Protein AF-A0A4Q4MAZ9-F1 (afdb_monomer_lite)

pLDDT: mean 75.39, std 24.18, range [24.05, 98.25]

Organism: NCBI:txid119927

Radius of gyration: 29.35 Å; chains: 1; bounding box: 95×57×97 Å

Foldseek 3Di:
DDDDDDDDDDDDDDDDDDDDDDDDDDDDDDDDDDDDDDDDDDDDDDDDDDDDDDDDDDDDDPPVVLVVQLVVLVVCCVVQDDQDDDPDDRPHPPVSNLCSLLSNQLSLQDDPDPPDPLLPCSVCLVVCCVPPPFPLSVLLSQLLSLLQVCLVVVPVRSNVVSVVSLVVSVVSLVVVVVPADPLDQDDLSNLVNLCSQLQSCFQAVPDLCSNVVSLVSSLVSVVSNPQLNCQDDSNVSSLLNSLQVVLLVCQFFLHQDPCQDPSNLPNSPPVPHDDLSRLLSNLSNCLSVLLVLLVQHGGLLSSLVDFRPQPGDNVVSLVSLVVSVVSLVVSCVVCVLLQALDPDPDDDDDDDDDDDDDDDDDDDPPDDPRRLVSNLSNLSSLLSLLSSLLSVLSCCVRHPDHDDDDPDDSVVSLVSNQVSLVRLLVSLVVCVVVVNPPDSNVSSLSSLSSQLRRRPDPVSVVSSVVSLVVVCVSTVNSSSVVVVD

Structure (mmCIF, N/CA/C/O backbone):
data_AF-A0A4Q4MAZ9-F1
#
_entry.id   AF-A0A4Q4MAZ9-F1
#
loop_
_atom_site.group_PDB
_atom_site.id
_atom_site.type_symbol
_atom_site.label_atom_id
_atom_site.label_alt_id
_atom_site.label_comp_id
_atom_site.label_asym_id
_atom_site.label_entity_id
_atom_site.label_seq_id
_atom_site.pdbx_PDB_ins_code
_atom_site.Cartn_x
_atom_site.Cartn_y
_atom_site.Cartn_z
_atom_site.occupancy
_atom_site.B_iso_or_equiv
_atom_site.auth_seq_id
_atom_site.auth_comp_id
_atom_site.auth_asym_id
_atom_site.auth_atom_id
_atom_site.pdbx_PDB_model_num
ATOM 1 N N . MET A 1 1 ? -29.886 -10.408 -16.520 1.00 32.44 1 MET A N 1
ATOM 2 C CA . MET A 1 1 ? -30.609 -9.972 -17.735 1.00 32.44 1 MET A CA 1
ATOM 3 C C . MET A 1 1 ? -29.587 -9.729 -18.830 1.00 32.44 1 MET A C 1
ATOM 5 O O . MET A 1 1 ? -28.572 -9.100 -18.574 1.00 32.44 1 MET A O 1
ATOM 9 N N . THR A 1 2 ? -29.792 -10.356 -19.982 1.00 36.38 2 THR A N 1
ATOM 10 C CA . THR A 1 2 ? -28.822 -10.562 -21.066 1.00 36.38 2 THR A CA 1
ATOM 11 C C . THR A 1 2 ? -28.993 -9.548 -22.197 1.00 36.38 2 THR A C 1
ATOM 13 O O . THR A 1 2 ? -30.018 -9.589 -22.871 1.00 36.38 2 THR A O 1
ATOM 16 N N . GLU A 1 3 ? -27.967 -8.751 -22.499 1.00 33.28 3 GLU A N 1
ATOM 17 C CA . GLU A 1 3 ? -27.838 -8.028 -23.777 1.00 33.28 3 GLU A CA 1
ATOM 18 C C . GLU A 1 3 ? -26.386 -8.138 -24.273 1.00 33.28 3 GLU A C 1
ATOM 20 O O . GLU A 1 3 ? -25.447 -7.687 -23.630 1.00 33.28 3 GLU A O 1
ATOM 25 N N . ARG A 1 4 ? -26.137 -9.061 -25.210 1.00 32.88 4 ARG A N 1
ATOM 26 C CA . ARG A 1 4 ? -25.992 -8.849 -26.668 1.00 32.88 4 ARG A CA 1
ATOM 27 C C . ARG A 1 4 ? -24.678 -8.163 -27.072 1.00 32.88 4 ARG A C 1
ATOM 29 O O . ARG A 1 4 ? -24.600 -6.968 -27.313 1.00 32.88 4 ARG A O 1
ATOM 36 N N . VAL A 1 5 ? -23.665 -9.011 -27.257 1.00 33.56 5 VAL A N 1
ATOM 37 C CA . VAL A 1 5 ? -22.404 -8.725 -27.955 1.00 33.56 5 VAL A CA 1
ATOM 38 C C . VAL A 1 5 ? -22.672 -8.541 -29.454 1.00 33.56 5 VAL A C 1
ATOM 40 O O . VAL A 1 5 ? -23.010 -9.495 -30.155 1.00 33.56 5 VAL A O 1
ATOM 43 N N . THR A 1 6 ? -22.481 -7.330 -29.974 1.00 33.25 6 THR A N 1
ATOM 44 C CA . THR A 1 6 ? -22.422 -7.065 -31.420 1.00 33.25 6 THR A CA 1
ATOM 45 C C . THR A 1 6 ? -20.989 -7.221 -31.937 1.00 33.25 6 THR A C 1
ATOM 47 O O . THR A 1 6 ? -20.079 -6.519 -31.501 1.00 33.25 6 THR A O 1
ATOM 50 N N . LYS A 1 7 ? -20.790 -8.154 -32.879 1.00 33.88 7 LYS A N 1
ATOM 51 C CA . LYS A 1 7 ? -19.513 -8.432 -33.566 1.00 33.88 7 LYS A CA 1
ATOM 52 C C . LYS A 1 7 ? -19.028 -7.222 -34.390 1.00 33.88 7 LYS A C 1
ATOM 54 O O . LYS A 1 7 ? -19.853 -6.587 -35.049 1.00 33.88 7 LYS A O 1
ATOM 59 N N . PRO A 1 8 ? -17.711 -6.947 -34.467 1.00 35.12 8 PRO A N 1
ATOM 60 C CA . PRO A 1 8 ? -17.189 -5.904 -35.340 1.00 35.12 8 PRO A CA 1
ATOM 61 C C . PRO A 1 8 ? -17.152 -6.338 -36.816 1.00 35.12 8 PRO A C 1
ATOM 63 O O . PRO A 1 8 ? -16.760 -7.449 -37.174 1.00 35.12 8 PRO A O 1
ATOM 66 N N . ARG A 1 9 ? -17.583 -5.404 -37.668 1.00 33.25 9 ARG A N 1
ATOM 67 C CA . ARG A 1 9 ? -17.685 -5.466 -39.133 1.00 33.25 9 ARG A CA 1
ATOM 68 C C . ARG A 1 9 ? -16.287 -5.513 -39.772 1.00 33.25 9 ARG A C 1
ATOM 70 O O . ARG A 1 9 ? -15.451 -4.657 -39.494 1.00 33.25 9 ARG A O 1
ATOM 77 N N . GLY A 1 10 ? -16.051 -6.486 -40.654 1.00 33.34 10 GLY A N 1
ATOM 78 C CA . GLY A 1 10 ? -14.789 -6.651 -41.381 1.00 33.34 10 GLY A CA 1
ATOM 79 C C . GLY A 1 10 ? -14.499 -5.495 -42.343 1.00 33.34 10 GLY A C 1
ATOM 80 O O . GLY A 1 10 ? -15.365 -5.088 -43.120 1.00 33.34 10 GLY A O 1
ATOM 81 N N . ARG A 1 11 ? -13.263 -4.981 -42.314 1.00 34.59 11 ARG A N 1
ATOM 82 C CA . ARG A 1 11 ? -12.773 -3.977 -43.266 1.00 34.59 11 ARG A CA 1
ATOM 83 C C . ARG A 1 11 ? -11.776 -4.618 -44.237 1.00 34.59 11 ARG A C 1
ATOM 85 O O . ARG A 1 11 ? -10.903 -5.385 -43.846 1.00 34.59 11 ARG A O 1
ATOM 92 N N . LYS A 1 12 ? -12.004 -4.321 -45.517 1.00 32.25 12 LYS A N 1
ATOM 93 C CA . LYS A 1 12 ? -11.451 -4.940 -46.729 1.00 32.25 12 LYS A CA 1
ATOM 94 C C . LYS A 1 12 ? -9.917 -4.911 -46.817 1.00 32.25 12 LYS A C 1
ATOM 96 O O . LYS A 1 12 ? -9.297 -3.879 -46.573 1.00 32.25 12 LYS A O 1
ATOM 101 N N . LYS A 1 13 ? -9.360 -6.040 -47.277 1.00 32.09 13 LYS A N 1
ATOM 102 C CA . LYS A 1 13 ? -8.013 -6.209 -47.851 1.00 32.09 13 LYS A CA 1
ATOM 103 C C . LYS A 1 13 ? -7.754 -5.151 -48.933 1.00 32.09 13 LYS A C 1
ATOM 105 O O . LYS A 1 13 ? -8.578 -4.995 -49.832 1.00 32.09 13 LYS A O 1
ATOM 110 N N . LYS A 1 14 ? -6.589 -4.502 -48.885 1.00 30.81 14 LYS A N 1
ATOM 111 C CA . LYS A 1 14 ? -5.982 -3.833 -50.041 1.00 30.81 14 LYS A CA 1
ATOM 112 C C . LYS A 1 14 ? -4.642 -4.510 -50.313 1.00 30.81 14 LYS A C 1
ATOM 114 O O . LYS A 1 14 ? -3.756 -4.488 -49.466 1.00 30.81 14 LYS A O 1
ATOM 119 N N . GLU A 1 15 ? -4.559 -5.175 -51.458 1.00 28.97 15 GLU A N 1
ATOM 120 C CA . GLU A 1 15 ? -3.326 -5.708 -52.030 1.00 28.97 15 GLU A CA 1
ATOM 121 C C . GLU A 1 15 ? -2.439 -4.562 -52.514 1.00 28.97 15 GLU A C 1
ATOM 123 O O . GLU A 1 15 ? -2.931 -3.623 -53.140 1.00 28.97 15 GLU A O 1
ATOM 128 N N . THR A 1 16 ? -1.131 -4.682 -52.294 1.00 32.44 16 THR A N 1
ATOM 129 C CA . THR A 1 16 ? -0.123 -3.982 -53.097 1.00 32.44 16 THR A CA 1
ATOM 130 C C . THR A 1 16 ? 1.124 -4.852 -53.236 1.00 32.44 16 THR A C 1
ATOM 132 O O . THR A 1 16 ? 1.855 -5.072 -52.277 1.00 32.44 16 THR A O 1
ATOM 135 N N . ALA A 1 17 ? 1.257 -5.378 -54.456 1.00 29.33 17 ALA A N 1
ATOM 136 C CA . ALA A 1 17 ? 2.446 -5.648 -55.264 1.00 29.33 17 ALA A CA 1
ATOM 137 C C . ALA A 1 17 ? 3.768 -6.070 -54.588 1.00 29.33 17 ALA A C 1
ATOM 139 O O . ALA A 1 17 ? 4.463 -5.287 -53.945 1.00 29.33 17 ALA A O 1
ATOM 140 N N . ARG A 1 18 ? 4.165 -7.308 -54.911 1.00 26.80 18 ARG A N 1
ATOM 141 C CA . ARG A 1 18 ? 5.543 -7.816 -54.904 1.00 26.80 18 ARG A CA 1
ATOM 142 C C . ARG A 1 18 ? 6.426 -6.987 -55.844 1.00 26.80 18 ARG A C 1
ATOM 144 O O . ARG A 1 18 ? 6.074 -6.824 -57.008 1.00 26.80 18 ARG A O 1
ATOM 151 N N . ALA A 1 19 ? 7.607 -6.593 -55.373 1.00 27.45 19 ALA A N 1
ATOM 152 C CA . ALA A 1 19 ? 8.745 -6.284 -56.231 1.00 27.45 19 ALA A CA 1
ATOM 153 C C . ALA A 1 19 ? 9.813 -7.366 -56.026 1.00 27.45 19 ALA A C 1
ATOM 155 O O . ALA A 1 19 ? 10.363 -7.539 -54.939 1.00 27.45 19 ALA A O 1
ATOM 156 N N . THR A 1 20 ? 10.031 -8.131 -57.087 1.00 26.47 20 THR A N 1
ATOM 157 C CA . THR A 1 20 ? 11.040 -9.174 -57.243 1.00 26.47 20 THR A CA 1
ATOM 158 C C . THR A 1 20 ? 12.377 -8.515 -57.590 1.00 26.47 20 THR A C 1
ATOM 160 O O . THR A 1 20 ? 12.440 -7.795 -58.582 1.00 26.47 20 THR A O 1
ATOM 163 N N . MET A 1 21 ? 13.455 -8.789 -56.850 1.00 27.09 21 MET A N 1
ATOM 164 C CA . MET A 1 21 ? 14.823 -8.607 -57.357 1.00 27.09 21 MET A CA 1
ATOM 165 C C . MET A 1 21 ? 15.654 -9.867 -57.100 1.00 27.09 21 MET A C 1
ATOM 167 O O . MET A 1 21 ? 16.125 -10.127 -56.001 1.00 27.09 21 MET A O 1
ATOM 171 N N . VAL A 1 22 ? 15.697 -10.670 -58.164 1.00 27.70 22 VAL A N 1
ATOM 172 C CA . VAL A 1 22 ? 16.826 -11.411 -58.745 1.00 27.70 22 VAL A CA 1
ATOM 173 C C . VAL A 1 22 ? 17.960 -11.826 -57.801 1.00 27.70 22 VAL A C 1
ATOM 175 O O . VAL A 1 22 ? 18.839 -11.045 -57.449 1.00 27.70 22 VAL A O 1
ATOM 178 N N . ILE A 1 23 ? 17.977 -13.131 -57.536 1.00 27.20 23 ILE A N 1
ATOM 179 C CA . ILE A 1 23 ? 19.146 -13.933 -57.174 1.00 27.20 23 ILE A CA 1
ATOM 180 C C . ILE A 1 23 ? 20.014 -14.103 -58.430 1.00 27.20 23 ILE A C 1
ATOM 182 O O . ILE A 1 23 ? 19.507 -14.495 -59.482 1.00 27.20 23 ILE A O 1
ATOM 186 N N . ARG A 1 24 ? 21.324 -13.872 -58.312 1.00 28.34 24 ARG A N 1
ATOM 187 C CA . ARG A 1 24 ? 22.336 -14.440 -59.212 1.00 28.34 24 ARG A CA 1
ATOM 188 C C . ARG A 1 24 ? 23.473 -14.983 -58.354 1.00 28.34 24 ARG A C 1
ATOM 190 O O . ARG A 1 24 ? 24.106 -14.220 -57.631 1.00 28.34 24 ARG A O 1
ATOM 197 N N . GLY A 1 25 ? 23.653 -16.298 -58.406 1.00 24.05 25 GLY A N 1
ATOM 198 C CA . GLY A 1 25 ? 24.821 -16.998 -57.887 1.00 24.05 25 GLY A CA 1
ATOM 199 C C . GLY A 1 25 ? 25.869 -17.221 -58.979 1.00 24.05 25 GLY A C 1
ATOM 200 O O . GLY A 1 25 ? 25.561 -17.079 -60.165 1.00 24.05 25 GLY A O 1
ATOM 201 N N . ASN A 1 26 ? 27.092 -17.473 -58.516 1.00 26.75 26 ASN A N 1
ATOM 202 C CA . ASN A 1 26 ? 28.103 -18.460 -58.942 1.00 26.75 26 ASN A CA 1
ATOM 203 C C . ASN A 1 26 ? 29.349 -18.161 -58.068 1.00 26.75 26 ASN A C 1
ATOM 205 O O . ASN A 1 26 ? 29.685 -16.988 -57.904 1.00 26.75 26 ASN A O 1
ATOM 209 N N . GLU A 1 27 ? 29.829 -19.093 -57.229 1.00 27.58 27 GLU A N 1
ATOM 210 C CA . GLU A 1 27 ? 30.857 -20.127 -57.542 1.00 27.58 27 GLU A CA 1
ATOM 211 C C . GLU A 1 27 ? 32.143 -19.460 -58.082 1.00 27.58 27 GLU A C 1
ATOM 213 O O . GLU A 1 27 ? 32.056 -18.666 -59.013 1.00 27.58 27 GLU A O 1
ATOM 218 N N . ASP A 1 28 ? 33.368 -19.646 -57.590 1.00 27.12 28 ASP A N 1
ATOM 219 C CA . ASP A 1 28 ? 34.017 -20.624 -56.709 1.00 27.12 28 ASP A CA 1
ATOM 220 C C . ASP A 1 28 ? 35.404 -20.043 -56.293 1.00 27.12 28 ASP A C 1
ATOM 222 O O . ASP A 1 28 ? 35.767 -18.941 -56.709 1.00 27.12 28 ASP A O 1
ATOM 226 N N . ASP A 1 29 ? 36.178 -20.817 -55.524 1.00 29.06 29 ASP A N 1
ATOM 227 C CA . ASP A 1 29 ? 37.645 -20.765 -55.326 1.00 29.06 29 ASP A CA 1
ATOM 228 C C . ASP A 1 29 ? 38.256 -20.031 -54.108 1.00 29.06 29 ASP A C 1
ATOM 230 O O . ASP A 1 29 ? 38.540 -18.833 -54.073 1.00 29.06 29 ASP A O 1
ATOM 234 N N . GLN A 1 30 ? 38.590 -20.864 -53.115 1.00 28.33 30 GLN A N 1
ATOM 235 C CA . GLN A 1 30 ? 39.704 -20.725 -52.166 1.00 28.33 30 GLN A CA 1
ATOM 236 C C . GLN A 1 30 ? 41.006 -21.204 -52.856 1.00 28.33 30 GLN A C 1
ATOM 238 O O . GLN A 1 30 ? 40.926 -22.153 -53.637 1.00 28.33 30 GLN A O 1
ATOM 243 N N . PRO A 1 31 ? 42.212 -20.665 -52.548 1.00 34.00 31 PRO A N 1
ATOM 244 C CA . PRO A 1 31 ? 43.016 -21.302 -51.488 1.00 34.00 31 PRO A CA 1
ATOM 245 C C . PRO A 1 31 ? 44.032 -20.404 -50.717 1.00 34.00 31 PRO A C 1
ATOM 247 O O . PRO A 1 31 ? 44.619 -19.470 -51.245 1.00 34.00 31 PRO A O 1
ATOM 250 N N . SER A 1 32 ? 44.314 -20.833 -49.475 1.00 26.91 32 SER A N 1
ATOM 251 C CA . SER A 1 32 ? 45.632 -20.927 -48.795 1.00 26.91 32 SER A CA 1
ATOM 252 C C . SER A 1 32 ? 46.481 -19.699 -48.349 1.00 26.91 32 SER A C 1
ATOM 254 O O . SER A 1 32 ? 46.988 -18.926 -49.148 1.00 26.91 32 SER A O 1
ATOM 256 N N . ALA A 1 33 ? 46.774 -19.712 -47.033 1.00 27.45 33 ALA A N 1
ATOM 257 C CA . ALA A 1 33 ? 48.036 -19.424 -46.305 1.00 27.45 33 ALA A CA 1
ATOM 258 C C . ALA A 1 33 ? 48.691 -18.008 -46.233 1.00 27.45 33 ALA A C 1
ATOM 260 O O . ALA A 1 33 ? 49.238 -17.496 -47.197 1.00 27.45 33 ALA A O 1
ATOM 261 N N . ALA A 1 34 ? 48.698 -17.478 -44.989 1.00 28.81 34 ALA A N 1
ATOM 262 C CA . ALA A 1 34 ? 49.719 -16.749 -44.180 1.00 28.81 34 ALA A CA 1
ATOM 263 C C . ALA A 1 34 ? 51.069 -16.290 -44.820 1.00 28.81 34 ALA A C 1
ATOM 265 O O . ALA A 1 34 ? 51.560 -16.997 -45.692 1.00 28.81 34 ALA A O 1
ATOM 266 N N . PRO A 1 35 ? 51.779 -15.232 -44.313 1.00 34.91 35 PRO A N 1
ATOM 267 C CA . PRO A 1 35 ? 52.016 -14.968 -42.876 1.00 34.91 35 PRO A CA 1
ATOM 268 C C . PRO A 1 35 ? 52.127 -13.496 -42.384 1.00 34.91 35 PRO A C 1
ATOM 270 O O . PRO A 1 35 ? 52.212 -12.533 -43.139 1.00 34.91 35 PRO A O 1
ATOM 273 N N . ARG A 1 36 ? 52.151 -13.359 -41.046 1.00 28.72 36 ARG A N 1
ATOM 274 C CA . ARG A 1 36 ? 52.451 -12.145 -40.251 1.00 28.72 36 ARG A CA 1
ATOM 275 C C . ARG A 1 36 ? 53.932 -11.734 -40.335 1.00 28.72 36 ARG A C 1
ATOM 277 O O . ARG A 1 36 ? 54.777 -12.622 -40.426 1.00 28.72 36 ARG A O 1
ATOM 284 N N . PRO A 1 37 ? 54.262 -10.461 -40.044 1.00 29.17 37 PRO A N 1
ATOM 285 C CA . PRO A 1 37 ? 55.537 -10.081 -39.443 1.00 29.17 37 PRO A CA 1
ATOM 286 C C . PRO A 1 37 ? 55.400 -9.702 -37.958 1.00 29.17 37 PRO A C 1
ATOM 288 O O . PRO A 1 37 ? 54.351 -9.278 -37.473 1.00 29.17 37 PRO A O 1
ATOM 291 N N . ILE A 1 38 ? 56.506 -9.893 -37.248 1.00 28.34 38 ILE A N 1
ATOM 292 C CA . ILE A 1 38 ? 56.708 -9.873 -35.801 1.00 28.34 38 ILE A CA 1
ATOM 293 C C . ILE A 1 38 ? 57.814 -8.836 -35.486 1.00 28.34 38 ILE A C 1
ATOM 295 O O . ILE A 1 38 ? 58.833 -8.840 -36.169 1.00 28.34 38 ILE A O 1
ATOM 299 N N . LEU A 1 39 ? 57.625 -8.077 -34.386 1.00 27.27 39 LEU A N 1
ATOM 300 C CA . LEU A 1 39 ? 58.621 -7.398 -33.507 1.00 27.27 39 LEU A CA 1
ATOM 301 C C . LEU A 1 39 ? 59.324 -6.099 -33.998 1.00 27.27 39 LEU A C 1
ATOM 303 O O . LEU A 1 39 ? 59.364 -5.870 -35.201 1.00 27.27 39 LEU A O 1
ATOM 307 N N . PRO A 1 40 ? 59.883 -5.240 -33.092 1.00 33.31 40 PRO A N 1
ATOM 308 C CA . PRO A 1 40 ? 60.382 -5.574 -31.747 1.00 33.31 40 PRO A CA 1
ATOM 309 C C . PRO A 1 40 ? 60.032 -4.676 -30.543 1.00 33.31 40 PRO A C 1
ATOM 311 O O . PRO A 1 40 ? 59.714 -3.495 -30.633 1.00 33.31 40 PRO A O 1
ATOM 314 N N . GLN A 1 41 ? 60.173 -5.321 -29.379 1.00 27.84 41 GLN A N 1
ATOM 315 C CA . GLN A 1 41 ? 60.282 -4.767 -28.031 1.00 27.84 41 GLN A CA 1
ATOM 316 C C . GLN A 1 41 ? 61.566 -3.941 -27.840 1.00 27.84 41 GLN A C 1
ATOM 318 O O . GLN A 1 41 ? 62.627 -4.323 -28.328 1.00 27.84 41 GLN A O 1
ATOM 323 N N . GLY A 1 42 ? 61.491 -2.924 -26.978 1.00 26.77 42 GLY A N 1
ATOM 324 C CA . GLY A 1 42 ? 62.634 -2.328 -26.283 1.00 26.77 42 GLY A CA 1
ATOM 325 C C . GLY A 1 42 ? 62.275 -2.019 -24.824 1.00 26.77 42 GLY A C 1
ATOM 326 O O . GLY A 1 42 ? 61.357 -1.248 -24.563 1.00 26.77 42 GLY A O 1
ATOM 327 N N . LYS A 1 43 ? 62.973 -2.669 -23.881 1.00 28.50 43 LYS A N 1
ATOM 328 C CA . LYS A 1 43 ? 63.003 -2.388 -22.426 1.00 28.50 43 LYS A CA 1
ATOM 329 C C . LYS A 1 43 ? 63.896 -1.153 -22.164 1.00 28.50 43 LYS A C 1
ATOM 331 O O . LYS A 1 43 ? 64.719 -0.843 -23.016 1.00 28.50 43 LYS A O 1
ATOM 336 N N . VAL A 1 44 ? 63.762 -0.406 -21.058 1.00 26.72 44 VAL A N 1
ATOM 337 C CA . VAL A 1 44 ? 64.577 -0.478 -19.807 1.00 26.72 44 VAL A CA 1
ATOM 338 C C . VAL A 1 44 ? 64.077 0.661 -18.867 1.00 26.72 44 VAL A C 1
ATOM 340 O O . VAL A 1 44 ? 63.882 1.768 -19.351 1.00 26.72 44 VAL A O 1
ATOM 343 N N . ALA A 1 45 ? 63.579 0.367 -17.647 1.00 26.50 45 ALA A N 1
ATOM 344 C CA . ALA A 1 45 ? 64.094 0.702 -16.281 1.00 26.50 45 ALA A CA 1
ATOM 345 C C . ALA A 1 45 ? 64.588 2.168 -16.049 1.00 26.50 45 ALA A C 1
ATOM 347 O O . ALA A 1 45 ? 65.259 2.709 -16.910 1.00 26.50 45 ALA A O 1
ATOM 348 N N . THR A 1 46 ? 64.403 2.904 -14.932 1.00 25.64 46 THR A N 1
ATOM 349 C CA . THR A 1 46 ? 64.368 2.569 -13.487 1.00 25.64 46 THR A CA 1
ATOM 350 C C . THR A 1 46 ? 63.979 3.816 -12.630 1.00 25.64 46 THR A C 1
ATOM 352 O O . THR A 1 46 ? 64.307 4.928 -13.015 1.00 25.64 46 THR A O 1
ATOM 355 N N . LYS A 1 47 ? 63.327 3.591 -11.468 1.00 27.56 47 LYS A N 1
ATOM 356 C CA . LYS A 1 47 ? 63.221 4.343 -10.172 1.00 27.56 47 LYS A CA 1
ATOM 357 C C . LYS A 1 47 ? 63.672 5.825 -10.026 1.00 27.56 47 LYS A C 1
ATOM 359 O O . LYS A 1 47 ? 64.833 6.114 -10.265 1.00 27.56 47 LYS A O 1
ATOM 364 N N . SER A 1 48 ? 62.854 6.653 -9.337 1.00 24.55 48 SER A N 1
ATOM 365 C CA . SER A 1 48 ? 63.198 7.316 -8.042 1.00 24.55 48 SER A CA 1
ATOM 366 C C . SER A 1 48 ? 62.083 8.228 -7.466 1.00 24.55 48 SER A C 1
ATOM 368 O O . SER A 1 48 ? 61.487 9.020 -8.185 1.00 24.55 48 SER A O 1
ATOM 370 N N . SER A 1 49 ? 61.919 8.137 -6.134 1.00 27.97 49 SER A N 1
ATOM 371 C CA . SER A 1 49 ? 61.540 9.163 -5.128 1.00 27.97 49 SER A CA 1
ATOM 372 C C . SER A 1 49 ? 60.173 9.880 -5.144 1.00 27.97 49 SER A C 1
ATOM 374 O O . SER A 1 49 ? 59.924 10.777 -5.943 1.00 27.97 49 SER A O 1
ATOM 376 N N . GLN A 1 50 ? 59.373 9.581 -4.107 1.00 28.64 50 GLN A N 1
ATOM 377 C CA . GLN A 1 50 ? 58.382 10.486 -3.499 1.00 28.64 50 GLN A CA 1
ATOM 378 C C . GLN A 1 50 ? 59.044 11.749 -2.919 1.00 28.64 50 GLN A C 1
ATOM 380 O O . GLN A 1 50 ? 60.202 11.698 -2.497 1.00 28.64 50 GLN A O 1
ATOM 385 N N . PRO A 1 51 ? 58.250 12.816 -2.733 1.00 30.50 51 PRO A N 1
ATOM 386 C CA . PRO A 1 51 ? 58.178 13.451 -1.421 1.00 30.50 51 PRO A CA 1
ATOM 387 C C . PRO A 1 51 ? 56.740 13.594 -0.893 1.00 30.50 51 PRO A C 1
ATOM 389 O O . PRO A 1 51 ? 55.755 13.614 -1.627 1.00 30.50 51 PRO A O 1
ATOM 392 N N . SER A 1 52 ? 56.684 13.662 0.430 1.00 26.94 52 SER A N 1
ATOM 393 C CA . SER A 1 52 ? 55.555 13.751 1.354 1.00 26.94 52 SER A CA 1
ATOM 394 C C . SER A 1 52 ? 54.621 14.957 1.178 1.00 26.94 52 SER A C 1
ATOM 396 O O . SER A 1 52 ? 55.043 16.048 0.805 1.00 26.94 52 SER A O 1
ATOM 398 N N . SER A 1 53 ? 53.357 14.732 1.547 1.00 28.98 53 SER A N 1
ATOM 399 C CA . SER A 1 53 ? 52.209 15.648 1.583 1.00 28.98 53 SER A CA 1
ATOM 400 C C . SER A 1 53 ? 52.420 16.931 2.406 1.00 28.98 53 SER A C 1
ATOM 402 O O . SER A 1 53 ? 53.256 16.966 3.310 1.00 28.98 53 SER A O 1
ATOM 404 N N . PRO A 1 54 ? 51.514 17.911 2.240 1.00 29.81 54 PRO A N 1
ATOM 405 C CA . PRO A 1 54 ? 50.678 18.270 3.382 1.00 29.81 54 PRO A CA 1
ATOM 406 C C . PRO A 1 54 ? 49.180 18.261 3.059 1.00 29.81 54 PRO A C 1
ATOM 408 O O . PRO A 1 54 ? 48.723 18.622 1.978 1.00 29.81 54 PRO A O 1
ATOM 411 N N . SER A 1 55 ? 48.436 17.818 4.065 1.00 32.31 55 SER A N 1
ATOM 412 C CA . SER A 1 55 ? 46.984 17.759 4.189 1.00 32.31 55 SER A CA 1
ATOM 413 C C . SER A 1 55 ? 46.278 19.067 3.822 1.00 32.31 55 SER A C 1
ATOM 415 O O . SER A 1 55 ? 46.524 20.097 4.453 1.00 32.31 55 SER A O 1
ATOM 417 N N . SER A 1 56 ? 45.319 19.004 2.897 1.00 31.09 56 SER A N 1
ATOM 418 C CA . SER A 1 56 ? 44.270 20.013 2.764 1.00 31.09 56 SER A CA 1
ATOM 419 C C . SER A 1 56 ? 42.938 19.436 3.246 1.00 31.09 56 SER A C 1
ATOM 421 O O . SER A 1 56 ? 42.459 18.395 2.791 1.00 31.09 56 SER A O 1
ATOM 423 N N . ASN A 1 57 ? 42.379 20.119 4.242 1.00 30.94 57 ASN A N 1
ATOM 424 C CA . ASN A 1 57 ? 41.095 19.838 4.865 1.00 30.94 57 ASN A CA 1
ATOM 425 C C . ASN A 1 57 ? 40.001 19.681 3.805 1.00 30.94 57 ASN A C 1
ATOM 427 O O . ASN A 1 57 ? 39.681 20.622 3.083 1.00 30.94 57 ASN A O 1
ATOM 431 N N . SER A 1 58 ? 39.422 18.485 3.734 1.00 32.41 58 SER A N 1
ATOM 432 C CA . SER A 1 58 ? 38.268 18.205 2.887 1.00 32.41 58 SER A CA 1
ATOM 433 C C . SER A 1 58 ? 36.994 18.593 3.635 1.00 32.41 58 SER A C 1
ATOM 435 O O . SER A 1 58 ? 36.564 17.906 4.558 1.00 32.41 58 SER A O 1
ATOM 437 N N . THR A 1 59 ? 36.397 19.708 3.230 1.00 39.72 59 THR A N 1
ATOM 438 C CA . THR A 1 59 ? 34.982 20.043 3.447 1.00 39.72 59 THR A CA 1
ATOM 439 C C . THR A 1 59 ? 34.096 18.897 2.909 1.00 39.72 59 THR A C 1
ATOM 441 O O . THR A 1 59 ? 34.503 18.212 1.965 1.00 39.72 59 THR A O 1
ATOM 444 N N . PRO A 1 60 ? 32.900 18.631 3.469 1.00 34.59 60 PRO A N 1
ATOM 445 C CA . PRO A 1 60 ? 32.141 17.429 3.131 1.00 34.59 60 PRO A CA 1
ATOM 446 C C . PRO A 1 60 ? 31.593 17.503 1.687 1.00 34.59 60 PRO A C 1
ATOM 448 O O . PRO A 1 60 ? 30.892 18.462 1.366 1.00 34.59 60 PRO A O 1
ATOM 451 N N . PRO A 1 61 ? 31.853 16.512 0.805 1.00 39.56 61 PRO A N 1
ATOM 452 C CA . PRO A 1 61 ? 31.575 16.622 -0.632 1.00 39.56 61 PRO A CA 1
ATOM 453 C C . PRO A 1 61 ? 30.236 15.993 -1.071 1.00 39.56 61 PRO A C 1
ATOM 455 O O . PRO A 1 61 ? 30.127 15.527 -2.204 1.00 39.56 61 PRO A O 1
ATOM 458 N N . SER A 1 62 ? 29.230 15.896 -0.196 1.00 47.34 62 SER A N 1
ATOM 459 C CA . SER A 1 62 ? 28.037 15.090 -0.514 1.00 47.34 62 SER A CA 1
ATOM 460 C C . SER A 1 62 ? 27.018 15.814 -1.401 1.00 47.34 62 SER A C 1
ATOM 462 O O . SER A 1 62 ? 26.544 15.229 -2.363 1.00 47.34 62 SER A O 1
ATOM 464 N N . ALA A 1 63 ? 26.699 17.084 -1.129 1.00 41.88 63 ALA A N 1
ATOM 465 C CA . ALA A 1 63 ? 25.589 17.766 -1.810 1.00 41.88 63 ALA A CA 1
ATOM 466 C C . ALA A 1 63 ? 25.912 18.203 -3.255 1.00 41.88 63 ALA A C 1
ATOM 468 O O . ALA A 1 63 ? 25.041 18.213 -4.124 1.00 41.88 63 ALA A O 1
ATOM 469 N N . THR A 1 64 ? 27.173 18.545 -3.535 1.00 49.75 64 THR A N 1
ATOM 470 C CA . THR A 1 64 ? 27.607 19.012 -4.863 1.00 49.75 64 THR A CA 1
ATOM 471 C C . THR A 1 64 ? 27.626 17.886 -5.897 1.00 49.75 64 THR A C 1
ATOM 473 O O . THR A 1 64 ? 27.162 18.073 -7.015 1.00 49.75 64 THR A O 1
ATOM 476 N N . ARG A 1 65 ? 28.063 16.681 -5.509 1.00 55.41 65 ARG A N 1
ATOM 477 C CA . ARG A 1 65 ? 28.176 15.528 -6.421 1.00 55.41 65 ARG A CA 1
ATOM 478 C C . ARG A 1 65 ? 26.835 14.997 -6.928 1.00 55.41 65 ARG A C 1
ATOM 480 O O . ARG A 1 65 ? 26.772 14.512 -8.056 1.00 55.41 65 ARG A O 1
ATOM 487 N N . ASP A 1 66 ? 25.797 15.049 -6.099 1.00 57.97 66 ASP A N 1
ATOM 488 C CA . ASP A 1 66 ? 24.461 14.569 -6.468 1.00 57.97 66 ASP A CA 1
ATOM 489 C C . ASP A 1 66 ? 23.788 15.540 -7.453 1.00 57.97 66 ASP A C 1
ATOM 491 O O . ASP A 1 66 ? 23.230 15.112 -8.464 1.00 57.97 66 ASP A O 1
ATOM 495 N N . THR A 1 67 ? 23.962 16.850 -7.241 1.00 64.69 67 THR A N 1
ATOM 496 C CA . THR A 1 67 ? 23.467 17.900 -8.150 1.00 64.69 67 THR A CA 1
ATOM 497 C C . THR A 1 67 ? 24.100 17.779 -9.542 1.00 64.69 67 THR A C 1
ATOM 499 O O . THR A 1 67 ? 23.386 17.751 -10.547 1.00 64.69 67 THR A O 1
ATOM 502 N N . ASP A 1 68 ? 25.419 17.567 -9.607 1.00 76.31 68 ASP A N 1
ATOM 503 C CA . ASP A 1 68 ? 26.153 17.395 -10.868 1.00 76.31 68 ASP A CA 1
ATOM 504 C C . ASP A 1 68 ? 25.637 16.198 -11.693 1.00 76.31 68 ASP A C 1
ATOM 506 O O . ASP A 1 68 ? 25.598 16.242 -12.926 1.00 76.31 68 ASP A O 1
ATOM 510 N N . ARG A 1 69 ? 25.213 15.109 -11.032 1.00 77.31 69 ARG A N 1
ATOM 511 C CA . ARG A 1 69 ? 24.682 13.908 -11.703 1.00 77.31 69 ARG A CA 1
ATOM 512 C C . ARG A 1 69 ? 23.291 14.126 -12.286 1.00 77.31 69 ARG A C 1
ATOM 514 O O . ARG A 1 69 ? 23.032 13.665 -13.402 1.00 77.31 69 ARG A O 1
ATOM 521 N N . VAL A 1 70 ? 22.409 14.824 -11.564 1.00 79.12 70 VAL A N 1
ATOM 522 C CA . VAL A 1 70 ? 21.079 15.196 -12.079 1.00 79.12 70 VAL A CA 1
ATOM 523 C C . VAL A 1 70 ? 21.229 16.074 -13.317 1.00 79.12 70 VAL A C 1
ATOM 525 O O . VAL A 1 70 ? 20.607 15.799 -14.344 1.00 79.12 70 VAL A O 1
ATOM 528 N N . GLU A 1 71 ? 22.085 17.094 -13.255 1.00 83.62 71 GLU A N 1
ATOM 529 C CA . GLU A 1 71 ? 22.304 18.019 -14.368 1.00 83.62 71 GLU A CA 1
ATOM 530 C C . GLU A 1 71 ? 22.860 17.308 -15.606 1.00 83.62 71 GLU A C 1
ATOM 532 O O . GLU A 1 71 ? 22.335 17.484 -16.709 1.00 83.62 71 GLU A O 1
ATOM 537 N N . GLN A 1 72 ? 23.852 16.428 -15.437 1.00 84.62 72 GLN A N 1
ATOM 538 C CA . GLN A 1 72 ? 24.388 15.612 -16.533 1.00 84.62 72 GLN A CA 1
ATOM 539 C C . GLN A 1 72 ? 23.320 14.723 -17.181 1.00 84.62 72 GLN A C 1
ATOM 541 O O . GLN A 1 72 ? 23.267 14.611 -18.413 1.00 84.62 72 GLN A O 1
ATOM 546 N N . ALA A 1 73 ? 22.448 14.107 -16.376 1.00 83.31 73 ALA A N 1
ATOM 547 C CA . ALA A 1 73 ? 21.336 13.309 -16.882 1.00 83.31 73 ALA A CA 1
ATOM 548 C C . ALA A 1 73 ? 20.337 14.171 -17.671 1.00 83.31 73 ALA A C 1
ATOM 550 O O . ALA A 1 73 ? 19.960 13.800 -18.784 1.00 83.31 73 ALA A O 1
ATOM 551 N N . ILE A 1 74 ? 19.965 15.348 -17.154 1.00 84.88 74 ILE A N 1
ATOM 552 C CA . ILE A 1 74 ? 19.064 16.294 -17.834 1.00 84.88 74 ILE A CA 1
ATOM 553 C C . ILE A 1 74 ? 19.654 16.749 -19.172 1.00 84.88 74 ILE A C 1
ATOM 555 O O . ILE A 1 74 ? 18.955 16.725 -20.187 1.00 84.88 74 ILE A O 1
ATOM 559 N N . VAL A 1 75 ? 20.930 17.147 -19.198 1.00 85.12 75 VAL A N 1
ATOM 560 C CA . VAL A 1 75 ? 21.617 17.582 -20.426 1.00 85.12 75 VAL A CA 1
ATOM 561 C C . VAL A 1 75 ? 21.636 16.456 -21.456 1.00 85.12 75 VAL A C 1
ATOM 563 O O . VAL A 1 75 ? 21.290 16.677 -22.619 1.00 85.12 75 VAL A O 1
ATOM 566 N N . SER A 1 76 ? 21.966 15.236 -21.024 1.00 81.81 76 SER A N 1
ATOM 567 C CA . SER A 1 76 ? 21.976 14.056 -21.892 1.00 81.81 76 SER A CA 1
ATOM 568 C C . SER A 1 76 ? 20.595 13.788 -22.488 1.00 81.81 76 SER A C 1
ATOM 570 O O . SER A 1 76 ? 20.481 13.618 -23.701 1.00 81.81 76 SER A O 1
ATOM 572 N N . ILE A 1 77 ? 19.539 13.830 -21.668 1.00 82.88 77 ILE A N 1
ATOM 573 C CA . ILE A 1 77 ? 18.157 13.638 -22.122 1.00 82.88 77 ILE A CA 1
ATOM 574 C C . ILE A 1 77 ? 17.776 14.726 -23.126 1.00 82.88 77 ILE A C 1
ATOM 576 O O . ILE A 1 77 ? 17.371 14.402 -24.235 1.00 82.88 77 ILE A O 1
ATOM 580 N N . ARG A 1 78 ? 17.962 16.010 -22.805 1.00 83.00 78 ARG A N 1
ATOM 581 C CA . ARG A 1 78 ? 17.562 17.120 -23.691 1.00 83.00 78 ARG A CA 1
ATOM 582 C C . ARG A 1 78 ? 18.294 17.104 -25.033 1.00 83.00 78 ARG A C 1
ATOM 584 O O . ARG A 1 78 ? 17.705 17.427 -26.064 1.00 83.00 78 ARG A O 1
ATOM 591 N N . TYR A 1 79 ? 19.574 16.734 -25.039 1.00 81.44 79 TYR A N 1
ATOM 592 C CA . TYR A 1 79 ? 20.365 16.727 -26.265 1.00 81.44 79 TYR A CA 1
ATOM 593 C C . TYR A 1 79 ? 20.092 15.492 -27.130 1.00 81.44 79 TYR A C 1
ATOM 595 O O . TYR A 1 79 ? 19.957 15.616 -28.350 1.00 81.44 79 TYR A O 1
ATOM 603 N N . GLN A 1 80 ? 19.994 14.315 -26.505 1.00 79.94 80 GLN A N 1
ATOM 604 C CA . GLN A 1 80 ? 19.914 13.031 -27.204 1.00 79.94 80 GLN A CA 1
ATOM 605 C C . GLN A 1 80 ? 18.475 12.592 -27.485 1.00 79.94 80 GLN A C 1
ATOM 607 O O . GLN A 1 80 ? 18.238 11.916 -28.485 1.00 79.94 80 GLN A O 1
ATOM 612 N N . TYR A 1 81 ? 17.505 12.969 -26.648 1.00 79.94 81 TYR A N 1
ATOM 613 C CA . TYR A 1 81 ? 16.109 12.616 -26.875 1.00 79.94 81 TYR A CA 1
ATOM 614 C C . TYR A 1 81 ? 15.560 13.368 -28.090 1.00 79.94 81 TYR A C 1
ATOM 616 O O . TYR A 1 81 ? 15.731 14.580 -28.271 1.00 79.94 81 TYR A O 1
ATOM 624 N N . ARG A 1 82 ? 14.883 12.614 -28.952 1.00 74.19 82 ARG A N 1
ATOM 625 C CA . ARG A 1 82 ? 14.127 13.135 -30.084 1.00 74.19 82 ARG A CA 1
ATOM 626 C C . ARG A 1 82 ? 12.754 12.475 -30.042 1.00 74.19 82 ARG A C 1
ATOM 628 O O . ARG A 1 82 ? 12.708 11.243 -30.081 1.00 74.19 82 ARG A O 1
ATOM 635 N N . PRO A 1 83 ? 11.661 13.256 -29.959 1.00 66.06 83 PRO A N 1
ATOM 636 C CA . PRO A 1 83 ? 10.320 12.702 -30.014 1.00 66.06 83 PRO A CA 1
ATOM 637 C C . PRO A 1 83 ? 10.158 11.832 -31.266 1.00 66.06 83 PRO A C 1
ATOM 639 O O . PRO A 1 83 ? 10.699 12.190 -32.320 1.00 66.06 83 PRO A O 1
ATOM 642 N N . PRO A 1 84 ? 9.422 10.711 -31.192 1.00 61.53 84 PRO A N 1
ATOM 643 C CA . PRO A 1 84 ? 9.150 9.902 -32.368 1.00 61.53 84 PRO A CA 1
ATOM 644 C C . PRO A 1 84 ? 8.416 10.747 -33.418 1.00 61.53 84 PRO A C 1
ATOM 646 O O . PRO A 1 84 ? 7.241 11.068 -33.253 1.00 61.53 84 PRO A O 1
ATOM 649 N N . ILE A 1 85 ? 9.094 11.106 -34.510 1.00 62.09 85 ILE A N 1
ATOM 650 C CA . ILE A 1 85 ? 8.430 11.626 -35.706 1.00 62.09 85 ILE A CA 1
ATOM 651 C C . ILE A 1 85 ? 8.061 10.456 -36.615 1.00 62.09 85 ILE A C 1
ATOM 653 O O . ILE A 1 85 ? 8.808 9.481 -36.743 1.00 62.09 85 ILE A O 1
ATOM 657 N N . MET A 1 86 ? 6.876 10.545 -37.218 1.00 48.28 86 MET A N 1
ATOM 658 C CA . MET A 1 86 ? 6.331 9.544 -38.133 1.00 48.28 86 MET A CA 1
ATOM 659 C C . MET A 1 86 ? 7.387 9.258 -39.221 1.00 48.28 86 MET A C 1
ATOM 661 O O . MET A 1 86 ? 7.663 10.119 -40.049 1.00 48.28 86 MET A O 1
ATOM 665 N N . ASN A 1 87 ? 8.003 8.067 -39.182 1.00 48.78 87 ASN A N 1
ATOM 666 C CA . ASN A 1 87 ? 9.034 7.554 -40.107 1.00 48.78 87 ASN A CA 1
ATOM 667 C C . ASN A 1 87 ? 10.527 7.871 -39.847 1.00 48.78 87 ASN A C 1
ATOM 669 O O . ASN A 1 87 ? 11.320 7.735 -40.779 1.00 48.78 87 ASN A O 1
ATOM 673 N N . GLN A 1 88 ? 10.975 8.178 -38.621 1.00 47.53 88 GLN A N 1
ATOM 674 C CA . GLN A 1 88 ? 12.410 8.054 -38.286 1.00 47.53 88 GLN A CA 1
ATOM 675 C C . GLN A 1 88 ? 12.677 6.987 -37.211 1.00 47.53 88 GLN A C 1
ATOM 677 O O . GLN A 1 88 ? 12.209 7.135 -36.081 1.00 47.53 88 GLN A O 1
ATOM 682 N N . PRO A 1 89 ? 13.456 5.925 -37.505 1.00 45.56 89 PRO A N 1
ATOM 683 C CA . PRO A 1 89 ? 14.009 5.078 -36.455 1.00 45.56 89 PRO A CA 1
ATOM 684 C C . PRO A 1 89 ? 15.011 5.900 -35.632 1.00 45.56 89 PRO A C 1
ATOM 686 O O . PRO A 1 89 ? 15.842 6.619 -36.193 1.00 45.56 89 PRO A O 1
ATOM 689 N N . SER A 1 90 ? 14.924 5.831 -34.301 1.00 46.62 90 SER A N 1
ATOM 690 C CA . SER A 1 90 ? 15.789 6.617 -33.419 1.00 46.62 90 SER A CA 1
ATOM 691 C C . SER A 1 90 ? 17.257 6.266 -33.675 1.00 46.62 90 SER A C 1
ATOM 693 O O . SER A 1 90 ? 17.664 5.128 -33.462 1.00 46.62 90 SER A O 1
ATOM 695 N N . ARG A 1 91 ? 18.078 7.243 -34.074 1.00 47.53 91 ARG A N 1
ATOM 696 C CA . ARG A 1 91 ? 19.547 7.094 -34.154 1.00 47.53 91 ARG A CA 1
ATOM 697 C C . ARG A 1 91 ? 20.236 7.104 -32.780 1.00 47.53 91 ARG A C 1
ATOM 699 O O . ARG A 1 91 ? 21.457 7.160 -32.705 1.00 47.53 91 ARG A O 1
ATOM 706 N N . VAL A 1 92 ? 19.462 7.088 -31.700 1.00 52.41 92 VAL A N 1
ATOM 707 C CA . VAL A 1 92 ? 19.973 7.115 -30.332 1.00 52.41 92 VAL A CA 1
ATOM 708 C C . VAL A 1 92 ? 20.270 5.691 -29.888 1.00 52.41 92 VAL A C 1
ATOM 710 O O . VAL A 1 92 ? 19.446 4.811 -30.123 1.00 52.41 92 VAL A O 1
ATOM 713 N N . LEU A 1 93 ? 21.413 5.470 -29.234 1.00 56.16 93 LEU A N 1
ATOM 714 C CA . LEU A 1 93 ? 21.692 4.236 -28.497 1.00 56.16 93 LEU A CA 1
ATOM 715 C C . LEU A 1 93 ? 20.635 4.102 -27.388 1.00 56.16 93 LEU A C 1
ATOM 717 O O . LEU A 1 93 ? 20.703 4.859 -26.416 1.00 56.16 93 LEU A O 1
ATOM 721 N N . PRO A 1 94 ? 19.657 3.180 -27.502 1.00 66.00 94 PRO A N 1
ATOM 722 C CA . PRO A 1 94 ? 18.523 3.119 -26.577 1.00 66.00 94 PRO A CA 1
ATOM 723 C C . PRO A 1 94 ? 18.942 2.921 -25.114 1.00 66.00 94 PRO A C 1
ATOM 725 O O . PRO A 1 94 ? 18.198 3.293 -24.214 1.00 66.00 94 PRO A O 1
ATOM 728 N N . GLU A 1 95 ? 20.140 2.378 -24.881 1.00 71.38 95 GLU A N 1
ATOM 729 C CA . GLU A 1 95 ? 20.708 2.116 -23.555 1.00 71.38 95 GLU A CA 1
ATOM 730 C C . GLU A 1 95 ? 21.305 3.362 -22.876 1.00 71.38 95 GLU A C 1
ATOM 732 O O . GLU A 1 95 ? 21.275 3.469 -21.648 1.00 71.38 95 GLU A O 1
ATOM 737 N N . ALA A 1 96 ? 21.808 4.335 -23.646 1.00 74.75 96 ALA A N 1
ATOM 738 C CA . ALA A 1 96 ? 22.357 5.575 -23.091 1.00 74.75 96 ALA A CA 1
ATOM 739 C C . ALA A 1 96 ? 21.245 6.472 -22.521 1.00 74.75 96 ALA A C 1
ATOM 741 O O . ALA A 1 96 ? 21.377 7.005 -21.419 1.00 74.75 96 ALA A O 1
ATOM 742 N N . LEU A 1 97 ? 20.115 6.571 -23.234 1.00 82.69 97 LEU A N 1
ATOM 743 C CA . LEU A 1 97 ? 18.934 7.285 -22.743 1.00 82.69 97 LEU A CA 1
ATOM 744 C C . LEU A 1 97 ? 18.317 6.600 -21.524 1.00 82.69 97 LEU A C 1
ATOM 746 O O . LEU A 1 97 ? 17.971 7.295 -20.573 1.00 82.69 97 LEU A O 1
ATOM 750 N N . ASP A 1 98 ? 18.229 5.266 -21.513 1.00 84.69 98 ASP A N 1
ATOM 751 C CA . ASP A 1 98 ? 17.753 4.527 -20.335 1.00 84.69 98 ASP A CA 1
ATOM 752 C C . ASP A 1 98 ? 18.594 4.854 -19.114 1.00 84.69 98 ASP A C 1
ATOM 754 O O . ASP A 1 98 ? 18.064 5.186 -18.059 1.00 84.69 98 ASP A O 1
ATOM 758 N N . THR A 1 99 ? 19.916 4.832 -19.276 1.00 86.00 99 THR A N 1
ATOM 759 C CA . THR A 1 99 ? 20.838 5.168 -18.195 1.00 86.00 99 THR A CA 1
ATOM 760 C C . THR A 1 99 ? 20.603 6.594 -17.700 1.00 86.00 99 THR A C 1
ATOM 762 O O . THR A 1 99 ? 20.557 6.810 -16.490 1.00 86.00 99 THR A O 1
ATOM 765 N N . ALA A 1 100 ? 20.392 7.564 -18.595 1.00 86.00 100 ALA A N 1
ATOM 766 C CA . ALA A 1 100 ? 20.133 8.949 -18.211 1.00 86.00 100 ALA A CA 1
ATOM 767 C C . ALA A 1 100 ? 18.798 9.110 -17.459 1.00 86.00 100 ALA A C 1
ATOM 769 O O . ALA A 1 100 ? 18.778 9.687 -16.370 1.00 86.00 100 ALA A O 1
ATOM 770 N N . PHE A 1 101 ? 17.702 8.545 -17.978 1.00 89.38 101 PHE A N 1
ATOM 771 C CA . PHE A 1 101 ? 16.394 8.584 -17.315 1.00 89.38 101 PHE A CA 1
ATOM 772 C C . PHE A 1 101 ? 16.417 7.883 -15.953 1.00 89.38 101 PHE A C 1
ATOM 774 O O . PHE A 1 101 ? 15.894 8.428 -14.982 1.00 89.38 101 PHE A O 1
ATOM 781 N N . LEU A 1 102 ? 17.053 6.712 -15.848 1.00 88.12 102 LEU A N 1
ATOM 782 C CA . LEU A 1 102 ? 17.167 5.970 -14.589 1.00 88.12 102 LEU A CA 1
ATOM 783 C C . LEU A 1 102 ? 18.056 6.698 -13.577 1.00 88.12 102 LEU A C 1
ATOM 785 O O . LEU A 1 102 ? 17.743 6.712 -12.391 1.00 88.12 102 LEU A O 1
ATOM 789 N N . SER A 1 103 ? 19.135 7.341 -14.028 1.00 86.50 103 SER A N 1
ATOM 790 C CA . SER A 1 103 ? 20.023 8.124 -13.155 1.00 86.50 103 SER A CA 1
ATOM 791 C C . SER A 1 103 ? 19.303 9.329 -12.578 1.00 86.50 103 SER A C 1
ATOM 793 O O . SER A 1 103 ? 19.307 9.507 -11.365 1.00 86.50 103 SER A O 1
ATOM 795 N N . HIS A 1 104 ? 18.600 10.083 -13.425 1.00 87.69 104 HIS A N 1
ATOM 796 C CA . HIS A 1 104 ? 17.717 11.149 -12.968 1.00 87.69 104 HIS A CA 1
ATOM 797 C C . HIS A 1 104 ? 16.667 10.618 -11.984 1.00 87.69 104 HIS A C 1
ATOM 799 O O . HIS A 1 104 ? 16.458 11.199 -10.925 1.00 87.69 104 HIS A O 1
ATOM 805 N N . TYR A 1 105 ? 16.011 9.502 -12.314 1.00 84.62 105 TYR A N 1
ATOM 806 C CA . TYR A 1 105 ? 14.982 8.912 -11.466 1.00 84.62 105 TYR A CA 1
ATOM 807 C C . TYR A 1 105 ? 15.500 8.564 -10.067 1.00 84.62 105 TYR A C 1
ATOM 809 O O . TYR A 1 105 ? 14.897 8.978 -9.080 1.00 84.62 105 TYR A O 1
ATOM 817 N N . VAL A 1 106 ? 16.609 7.827 -9.975 1.00 81.25 106 VAL A N 1
ATOM 818 C CA . VAL A 1 106 ? 17.178 7.416 -8.687 1.00 81.25 106 VAL A CA 1
ATOM 819 C C . VAL A 1 106 ? 17.616 8.630 -7.888 1.00 81.25 106 VAL A C 1
ATOM 821 O O . VAL A 1 106 ? 17.226 8.744 -6.736 1.00 81.25 106 VAL A O 1
ATOM 824 N N . GLU A 1 107 ? 18.361 9.552 -8.496 1.00 79.38 107 GLU A N 1
ATOM 825 C CA . GLU A 1 107 ? 18.895 10.732 -7.810 1.00 79.38 107 GLU A CA 1
ATOM 826 C C . GLU A 1 107 ? 17.781 11.612 -7.230 1.00 79.38 107 GLU A C 1
ATOM 828 O O . GLU A 1 107 ? 17.825 11.988 -6.064 1.00 79.38 107 GLU A O 1
ATOM 833 N N . MET A 1 108 ? 16.708 11.828 -7.994 1.00 76.62 108 MET A N 1
ATOM 834 C CA . MET A 1 108 ? 15.549 12.601 -7.543 1.00 76.62 108 MET A CA 1
ATOM 835 C C . MET A 1 108 ? 14.699 11.897 -6.475 1.00 76.62 108 MET A C 1
ATOM 837 O O . MET A 1 108 ? 13.849 12.541 -5.867 1.00 76.62 108 MET A O 1
ATOM 841 N N . ASN A 1 109 ? 14.882 10.589 -6.273 1.00 72.12 109 ASN A N 1
ATOM 842 C CA . ASN A 1 109 ? 14.165 9.796 -5.271 1.00 72.12 109 ASN A CA 1
ATOM 843 C C . ASN A 1 109 ? 15.086 9.293 -4.143 1.00 72.12 109 ASN A C 1
ATOM 845 O O . ASN A 1 109 ? 14.633 8.520 -3.295 1.00 72.12 109 ASN A O 1
ATOM 849 N N . LYS A 1 110 ? 16.362 9.703 -4.099 1.00 67.25 110 LYS A N 1
ATOM 850 C CA . LYS A 1 110 ? 17.240 9.394 -2.968 1.00 67.25 110 LYS A CA 1
ATOM 851 C C . LYS A 1 110 ? 16.767 10.174 -1.742 1.00 67.25 110 LYS A C 1
ATOM 853 O O . LYS A 1 110 ? 16.824 11.400 -1.710 1.00 67.25 110 LYS A O 1
ATOM 858 N N . GLY A 1 111 ? 16.325 9.460 -0.710 1.00 53.25 111 GLY A N 1
ATOM 859 C CA . GLY A 1 111 ? 16.134 10.056 0.611 1.00 53.25 111 GLY A CA 1
ATOM 860 C C . GLY A 1 111 ? 17.490 10.419 1.222 1.00 53.25 111 GLY A C 1
ATOM 861 O O . GLY A 1 111 ? 18.439 9.647 1.120 1.00 53.25 111 GLY A O 1
ATOM 862 N N . GLY A 1 112 ? 17.595 11.568 1.894 1.00 47.72 112 GLY A N 1
ATOM 863 C CA . GLY A 1 112 ? 18.839 12.039 2.527 1.00 47.72 112 GLY A CA 1
ATOM 864 C C . GLY A 1 112 ? 19.326 11.225 3.741 1.00 47.72 112 GLY A C 1
ATOM 865 O O . GLY A 1 112 ? 20.127 11.731 4.520 1.00 47.72 112 GLY A O 1
ATOM 866 N N . SER A 1 113 ? 18.838 9.998 3.951 1.00 48.06 113 SER A N 1
ATOM 867 C CA . SER A 1 113 ? 19.081 9.202 5.160 1.00 48.06 113 SER A CA 1
ATOM 868 C C . SER A 1 113 ? 19.828 7.903 4.860 1.00 48.06 113 SER A C 1
ATOM 870 O O . SER A 1 113 ? 19.505 7.179 3.923 1.00 48.06 113 SER A O 1
ATOM 872 N N . GLN A 1 114 ? 20.798 7.582 5.719 1.00 43.25 114 GLN A N 1
ATOM 873 C CA . GLN A 1 114 ? 21.577 6.337 5.702 1.00 43.25 114 GLN A CA 1
ATOM 874 C C . GLN A 1 114 ? 20.772 5.114 6.179 1.00 43.25 114 GLN A C 1
ATOM 876 O O . GLN A 1 114 ? 21.230 3.984 6.032 1.00 43.25 114 GLN A O 1
ATOM 881 N N . TYR A 1 115 ? 19.575 5.321 6.742 1.00 42.16 115 TYR A N 1
ATOM 882 C CA . TYR A 1 115 ? 18.698 4.246 7.202 1.00 42.16 115 TYR A CA 1
ATOM 883 C C . TYR A 1 115 ? 17.556 4.026 6.206 1.00 42.16 115 TYR A C 1
ATOM 885 O O . TYR A 1 115 ? 16.438 4.501 6.397 1.00 42.16 115 TYR A O 1
ATOM 893 N N . ALA A 1 116 ? 17.860 3.314 5.125 1.00 45.25 116 ALA A N 1
ATOM 894 C CA . ALA A 1 116 ? 16.869 2.757 4.213 1.00 45.25 116 ALA A CA 1
ATOM 895 C C . ALA A 1 116 ? 17.007 1.228 4.263 1.00 45.25 116 ALA A C 1
ATOM 897 O O . ALA A 1 116 ? 17.775 0.664 3.481 1.00 45.25 116 ALA A O 1
ATOM 898 N N . PRO A 1 117 ? 16.350 0.532 5.209 1.00 47.34 117 PRO A N 1
ATOM 899 C CA . PRO A 1 117 ? 16.439 -0.918 5.250 1.00 47.34 117 PRO A CA 1
ATOM 900 C C . PRO A 1 117 ? 15.705 -1.449 4.020 1.00 47.34 117 PRO A C 1
ATOM 902 O O . PRO A 1 117 ? 14.570 -1.043 3.813 1.00 47.34 117 PRO A O 1
ATOM 905 N N . GLU A 1 118 ? 16.385 -2.280 3.219 1.00 45.09 118 GLU A N 1
ATOM 906 C CA . GLU A 1 118 ? 15.972 -3.337 2.259 1.00 45.09 118 GLU A CA 1
ATOM 907 C C . GLU A 1 118 ? 14.714 -3.181 1.361 1.00 45.09 118 GLU A C 1
ATOM 909 O O . GLU A 1 118 ? 14.626 -3.804 0.311 1.00 45.09 118 GLU A O 1
ATOM 914 N N . ILE A 1 119 ? 13.736 -2.362 1.726 1.00 49.06 119 ILE A N 1
ATOM 915 C CA . ILE A 1 119 ? 12.413 -2.159 1.134 1.00 49.06 119 ILE A CA 1
ATOM 916 C C . ILE A 1 119 ? 12.475 -1.217 -0.081 1.00 49.06 119 ILE A C 1
ATOM 918 O O . ILE A 1 119 ? 11.558 -1.190 -0.904 1.00 49.06 119 ILE A O 1
ATOM 922 N N . GLN A 1 120 ? 13.562 -0.462 -0.262 1.00 61.22 120 GLN A N 1
ATOM 923 C CA . GLN A 1 120 ? 13.712 0.431 -1.412 1.00 61.22 120 GLN A CA 1
ATOM 924 C C . GLN A 1 120 ? 14.461 -0.248 -2.562 1.00 61.22 120 GLN A C 1
ATOM 926 O O . GLN A 1 120 ? 15.546 0.182 -2.948 1.00 61.22 120 GLN A O 1
ATOM 931 N N . TRP A 1 121 ? 13.835 -1.254 -3.188 1.00 63.06 121 TRP A N 1
ATOM 932 C CA . TRP A 1 121 ? 14.289 -1.829 -4.472 1.00 63.06 121 TRP A CA 1
ATOM 933 C C . TRP A 1 121 ? 14.587 -0.749 -5.535 1.00 63.06 121 TRP A C 1
ATOM 935 O O . TRP A 1 121 ? 15.400 -0.943 -6.433 1.00 63.06 121 TRP A O 1
ATOM 945 N N . LEU A 1 122 ? 13.973 0.425 -5.385 1.00 64.12 122 LEU A N 1
ATOM 946 C CA . LEU A 1 122 ? 14.176 1.637 -6.173 1.00 64.12 122 LEU A CA 1
ATOM 947 C C . LEU A 1 122 ? 15.621 2.148 -6.154 1.00 64.12 122 LEU A C 1
ATOM 949 O O . LEU A 1 122 ? 16.144 2.531 -7.197 1.00 64.12 122 LEU A O 1
ATOM 953 N N . GLY A 1 123 ? 16.291 2.103 -4.998 1.00 63.84 123 GLY A N 1
ATOM 954 C CA . GLY A 1 123 ? 17.709 2.461 -4.882 1.00 63.84 123 GLY A CA 1
ATOM 955 C C . GLY A 1 123 ? 18.625 1.504 -5.650 1.00 63.84 123 GLY A C 1
ATOM 956 O O . GLY A 1 123 ? 19.747 1.857 -6.005 1.00 63.84 123 GLY A O 1
ATOM 957 N N . HIS A 1 124 ? 18.119 0.313 -5.978 1.00 68.56 124 HIS A N 1
ATOM 958 C CA . HIS A 1 124 ? 18.815 -0.717 -6.741 1.00 68.56 124 HIS A CA 1
ATOM 959 C C . HIS A 1 124 ? 18.398 -0.748 -8.218 1.00 68.56 124 HIS A C 1
ATOM 961 O O . HIS A 1 124 ? 18.820 -1.647 -8.944 1.00 68.56 124 HIS A O 1
ATOM 967 N N . ILE A 1 125 ? 17.613 0.225 -8.704 1.00 75.38 125 ILE A N 1
ATOM 968 C CA . ILE A 1 125 ? 17.077 0.228 -10.076 1.00 75.38 125 ILE A CA 1
ATOM 969 C C . ILE A 1 125 ? 18.161 0.066 -11.145 1.00 75.38 125 ILE A C 1
ATOM 971 O O . ILE A 1 125 ? 17.948 -0.681 -12.098 1.00 75.38 125 ILE A O 1
ATOM 975 N N . HIS A 1 126 ? 19.326 0.707 -11.010 1.00 76.38 126 HIS A N 1
ATOM 976 C CA . HIS A 1 126 ? 20.413 0.542 -11.987 1.00 76.38 126 HIS A CA 1
ATOM 977 C C . HIS A 1 126 ? 20.962 -0.883 -12.015 1.00 76.38 126 HIS A C 1
ATOM 979 O O . HIS A 1 126 ? 21.232 -1.419 -13.091 1.00 76.38 126 HIS A O 1
ATOM 985 N N . GLN A 1 127 ? 21.103 -1.509 -10.845 1.00 78.75 127 GLN A N 1
ATOM 986 C CA . GLN A 1 127 ? 21.562 -2.895 -10.726 1.00 78.75 127 GLN A CA 1
ATOM 987 C C . GLN A 1 127 ? 20.516 -3.850 -11.302 1.00 78.75 127 GLN A C 1
ATOM 989 O O . GLN A 1 127 ? 20.852 -4.707 -12.113 1.00 78.75 127 GLN A O 1
ATOM 994 N N . ILE A 1 128 ? 19.243 -3.641 -10.961 1.00 81.50 128 ILE A N 1
ATOM 995 C CA . ILE A 1 128 ? 18.105 -4.386 -11.505 1.00 81.50 128 ILE A CA 1
ATOM 996 C C . ILE A 1 128 ? 18.070 -4.266 -13.031 1.00 81.50 128 ILE A C 1
ATOM 998 O O . ILE A 1 128 ? 17.982 -5.276 -13.717 1.00 81.50 128 ILE A O 1
ATOM 1002 N N . HIS A 1 129 ? 18.169 -3.051 -13.577 1.00 84.06 129 HIS A N 1
ATOM 1003 C CA . HIS A 1 129 ? 18.137 -2.825 -15.020 1.00 84.06 129 HIS A CA 1
ATOM 1004 C C . HIS A 1 129 ? 19.288 -3.540 -15.737 1.00 84.06 129 HIS A C 1
ATOM 1006 O O . HIS A 1 129 ? 19.077 -4.150 -16.783 1.00 84.06 129 HIS A O 1
ATOM 1012 N N . THR A 1 130 ? 20.496 -3.471 -15.172 1.00 83.44 130 THR A N 1
ATOM 1013 C CA . THR A 1 130 ? 21.700 -4.088 -15.752 1.00 83.44 130 THR A CA 1
ATOM 1014 C C . THR A 1 130 ? 21.635 -5.613 -15.700 1.00 83.44 130 THR A C 1
ATOM 1016 O O . THR A 1 130 ? 22.019 -6.278 -16.658 1.00 83.44 130 THR A O 1
ATOM 1019 N N . ASN A 1 131 ? 21.109 -6.165 -14.606 1.00 85.31 131 ASN A N 1
ATOM 1020 C CA . ASN A 1 131 ? 21.020 -7.607 -14.385 1.00 85.31 131 ASN A CA 1
ATOM 1021 C C . ASN A 1 131 ? 19.744 -8.235 -14.970 1.00 85.31 131 ASN A C 1
ATOM 1023 O O . ASN A 1 131 ? 19.582 -9.454 -14.888 1.00 85.31 131 ASN A O 1
ATOM 1027 N N . ALA A 1 132 ? 18.856 -7.420 -15.548 1.00 87.62 132 ALA A N 1
ATOM 1028 C CA . ALA A 1 132 ? 17.555 -7.853 -16.029 1.00 87.62 132 ALA A CA 1
ATOM 1029 C C . ALA A 1 132 ? 17.675 -8.890 -17.155 1.00 87.62 132 ALA A C 1
ATOM 1031 O O . ALA A 1 132 ? 18.204 -8.608 -18.235 1.00 87.62 132 ALA A O 1
ATOM 1032 N N . ARG A 1 133 ? 17.114 -10.078 -16.932 1.00 89.56 133 ARG A N 1
ATOM 1033 C CA . ARG A 1 133 ? 17.070 -11.185 -17.895 1.00 89.56 133 ARG A CA 1
ATOM 1034 C C . ARG A 1 133 ? 15.846 -11.075 -18.793 1.00 89.56 133 ARG A C 1
ATOM 1036 O O . ARG A 1 133 ? 15.919 -11.383 -19.984 1.00 89.56 133 ARG A O 1
ATOM 1043 N N . LYS A 1 134 ? 14.718 -10.616 -18.247 1.00 90.56 134 LYS A N 1
ATOM 1044 C CA . LYS A 1 134 ? 13.468 -10.434 -18.987 1.00 90.56 134 LYS A CA 1
ATOM 1045 C C . LYS A 1 134 ? 13.357 -9.032 -19.579 1.00 90.56 134 LYS A C 1
ATOM 1047 O O . LYS A 1 134 ? 13.533 -8.033 -18.876 1.00 90.56 134 LYS A O 1
ATOM 1052 N N . PRO A 1 135 ? 12.939 -8.916 -20.854 1.00 91.94 135 PRO A N 1
ATOM 1053 C CA . PRO A 1 135 ? 12.759 -7.614 -21.492 1.00 91.94 135 PRO A CA 1
ATOM 1054 C C . PRO A 1 135 ? 11.691 -6.766 -20.789 1.00 91.94 135 PRO A C 1
ATOM 1056 O O . PRO A 1 135 ? 11.807 -5.544 -20.765 1.00 91.94 135 PRO A O 1
ATOM 1059 N N . ALA A 1 136 ? 10.676 -7.396 -20.183 1.00 93.88 136 ALA A N 1
ATOM 1060 C CA . ALA A 1 136 ? 9.604 -6.705 -19.468 1.00 93.88 136 ALA A CA 1
ATOM 1061 C C . ALA A 1 136 ? 10.134 -5.806 -18.334 1.00 93.88 136 ALA A C 1
ATOM 1063 O O . ALA A 1 136 ? 9.649 -4.686 -18.172 1.00 93.88 136 ALA A O 1
ATOM 1064 N N . VAL A 1 137 ? 11.178 -6.241 -17.616 1.00 92.38 137 VAL A N 1
ATOM 1065 C CA . VAL A 1 137 ? 11.814 -5.452 -16.550 1.00 92.38 137 VAL A CA 1
ATOM 1066 C C . VAL A 1 137 ? 12.418 -4.176 -17.131 1.00 92.38 137 VAL A C 1
ATOM 1068 O O . VAL A 1 137 ? 12.023 -3.080 -16.742 1.00 92.38 137 VAL A O 1
ATOM 1071 N N . ARG A 1 138 ? 13.300 -4.294 -18.133 1.00 92.06 138 ARG A N 1
ATOM 1072 C CA . ARG A 1 138 ? 13.959 -3.136 -18.768 1.00 92.06 138 ARG A CA 1
ATOM 1073 C C . ARG A 1 138 ? 12.944 -2.150 -19.353 1.00 92.06 138 ARG A C 1
ATOM 1075 O O . ARG A 1 138 ? 13.051 -0.946 -19.142 1.00 92.06 138 ARG A O 1
ATOM 1082 N N . LEU A 1 139 ? 11.919 -2.666 -20.033 1.00 93.56 139 LEU A N 1
ATOM 1083 C CA . LEU A 1 139 ? 10.858 -1.859 -20.641 1.00 93.56 139 LEU A CA 1
ATOM 1084 C C . LEU A 1 139 ? 10.006 -1.123 -19.595 1.00 93.56 139 LEU A C 1
ATOM 1086 O O . LEU A 1 139 ? 9.674 0.044 -19.795 1.00 93.56 139 LEU A O 1
ATOM 1090 N N . SER A 1 140 ? 9.666 -1.780 -18.482 1.00 94.38 140 SER A N 1
ATOM 1091 C CA . SER A 1 140 ? 8.901 -1.153 -17.396 1.00 94.38 140 SER A CA 1
ATOM 1092 C C . SER A 1 140 ? 9.713 -0.073 -16.669 1.00 94.38 140 SER A C 1
ATOM 1094 O O . SER A 1 140 ? 9.189 1.014 -16.422 1.00 94.38 140 SER A O 1
ATOM 1096 N N . LEU A 1 141 ? 11.008 -0.313 -16.419 1.00 92.19 141 LEU A N 1
ATOM 1097 C CA . LEU A 1 141 ? 11.927 0.670 -15.830 1.00 92.19 141 LEU A CA 1
ATOM 1098 C C . LEU A 1 141 ? 12.114 1.899 -16.728 1.00 92.19 141 LEU A C 1
ATOM 1100 O O . LEU A 1 141 ? 12.081 3.035 -16.249 1.00 92.19 141 LEU A O 1
ATOM 1104 N N . ARG A 1 142 ? 12.242 1.692 -18.043 1.00 92.38 142 ARG A N 1
ATOM 1105 C CA . ARG A 1 142 ? 12.230 2.779 -19.029 1.00 92.38 142 ARG A CA 1
ATOM 1106 C C . ARG A 1 142 ? 10.934 3.583 -18.938 1.00 92.38 142 ARG A C 1
ATOM 1108 O O . ARG A 1 142 ? 10.978 4.799 -18.795 1.00 92.38 142 ARG A O 1
ATOM 1115 N N . ALA A 1 143 ? 9.783 2.913 -18.972 1.00 93.56 143 ALA A N 1
ATOM 1116 C CA . ALA A 1 143 ? 8.489 3.588 -18.935 1.00 93.56 143 ALA A CA 1
ATOM 1117 C C . ALA A 1 143 ? 8.326 4.456 -17.676 1.00 93.56 143 ALA A C 1
ATOM 1119 O O . ALA A 1 143 ? 7.963 5.626 -17.784 1.00 93.56 143 ALA A O 1
ATOM 1120 N N . VAL A 1 144 ? 8.623 3.915 -16.488 1.00 91.25 144 VAL A N 1
ATOM 1121 C CA . VAL A 1 144 ? 8.440 4.644 -15.221 1.00 91.25 144 VAL A CA 1
ATOM 1122 C C . VAL A 1 144 ? 9.418 5.808 -15.064 1.00 91.25 144 VAL A C 1
ATOM 1124 O O . VAL A 1 144 ? 9.007 6.889 -14.645 1.00 91.25 144 VAL A O 1
ATOM 1127 N N . SER A 1 145 ? 10.683 5.633 -15.455 1.00 91.44 145 SER A N 1
ATOM 1128 C CA . SER A 1 145 ? 11.687 6.700 -15.363 1.00 91.44 145 SER A CA 1
ATOM 1129 C C . SER A 1 145 ? 11.394 7.846 -16.336 1.00 91.44 145 SER A C 1
ATOM 1131 O O . SER A 1 145 ? 11.492 9.014 -15.954 1.00 91.44 145 SER A O 1
ATOM 1133 N N . MET A 1 146 ? 10.930 7.533 -17.551 1.00 92.12 146 MET A N 1
ATOM 1134 C CA . MET A 1 146 ? 10.453 8.531 -18.512 1.00 92.12 146 MET A CA 1
ATOM 1135 C C . MET A 1 146 ? 9.196 9.254 -18.022 1.00 92.12 146 MET A C 1
ATOM 1137 O O . MET A 1 146 ? 9.133 10.478 -18.102 1.00 92.12 146 MET A O 1
ATOM 1141 N N . ALA A 1 147 ? 8.203 8.531 -17.493 1.00 90.50 147 ALA A N 1
ATOM 1142 C CA . ALA A 1 147 ? 6.989 9.139 -16.947 1.00 90.50 147 ALA A CA 1
ATOM 1143 C C . ALA A 1 147 ? 7.303 10.101 -15.799 1.00 90.50 147 ALA A C 1
ATOM 1145 O O . ALA A 1 147 ? 6.792 11.222 -15.782 1.00 90.50 147 ALA A O 1
ATOM 1146 N N . TYR A 1 148 ? 8.178 9.689 -14.878 1.00 87.19 148 TYR A N 1
ATOM 1147 C CA . TYR A 1 148 ? 8.639 10.545 -13.792 1.00 87.19 148 TYR A CA 1
ATOM 1148 C C . TYR A 1 148 ? 9.329 11.802 -14.327 1.00 87.19 148 TYR A C 1
ATOM 1150 O O . TYR A 1 148 ? 8.965 12.907 -13.935 1.00 87.19 148 TYR A O 1
ATOM 1158 N N . PHE A 1 149 ? 10.275 11.654 -15.263 1.00 89.56 149 PHE A N 1
ATOM 1159 C CA . PHE A 1 149 ? 10.965 12.793 -15.871 1.00 89.56 149 PHE A CA 1
ATOM 1160 C C . PHE A 1 149 ? 9.986 13.748 -16.563 1.00 89.56 149 PHE A C 1
ATOM 1162 O O . PHE A 1 149 ? 10.006 14.945 -16.294 1.00 89.56 149 PHE A O 1
ATOM 1169 N N . GLY A 1 150 ? 9.107 13.227 -17.424 1.00 89.06 150 GLY A N 1
ATOM 1170 C CA . GLY A 1 150 ? 8.134 14.028 -18.167 1.00 89.06 150 GLY A CA 1
ATOM 1171 C C . GLY A 1 150 ? 7.161 14.770 -17.251 1.00 89.06 150 GLY A C 1
ATOM 1172 O O . GLY A 1 150 ? 6.834 15.924 -17.512 1.00 89.06 150 GLY A O 1
ATOM 1173 N N . LYS A 1 151 ? 6.741 14.155 -16.137 1.00 85.06 151 LYS A N 1
ATOM 1174 C CA . LYS A 1 151 ? 5.927 14.826 -15.112 1.00 85.06 151 LYS A CA 1
ATOM 1175 C C . LYS A 1 151 ? 6.713 15.901 -14.366 1.00 85.06 151 LYS A C 1
ATOM 1177 O O . LYS A 1 151 ? 6.208 17.008 -14.226 1.00 85.06 151 LYS A O 1
ATOM 1182 N N . HIS A 1 152 ? 7.925 15.581 -13.916 1.00 84.19 152 HIS A N 1
ATOM 1183 C CA . HIS A 1 152 ? 8.753 16.482 -13.115 1.00 84.19 152 HIS A CA 1
ATOM 1184 C C . HIS A 1 152 ? 9.204 17.723 -13.900 1.00 84.19 152 HIS A C 1
ATOM 1186 O O . HIS A 1 152 ? 9.190 18.825 -13.368 1.00 84.19 152 HIS A O 1
ATOM 1192 N N . HIS A 1 153 ? 9.555 17.558 -15.178 1.00 86.44 153 HIS A N 1
ATOM 1193 C CA . HIS A 1 153 ? 10.011 18.646 -16.056 1.00 86.44 153 HIS A CA 1
ATOM 1194 C C . HIS A 1 153 ? 8.905 19.229 -16.943 1.00 86.44 153 HIS A C 1
ATOM 1196 O O . HIS A 1 153 ? 9.197 20.035 -17.823 1.00 86.44 153 HIS A O 1
ATOM 1202 N N . HIS A 1 154 ? 7.648 18.823 -16.738 1.00 87.00 154 HIS A N 1
ATOM 1203 C CA . HIS A 1 154 ? 6.498 19.245 -17.545 1.00 87.00 154 HIS A CA 1
ATOM 1204 C C . HIS A 1 154 ? 6.695 19.051 -19.064 1.00 87.00 154 HIS A C 1
ATOM 1206 O O . HIS A 1 154 ? 6.276 19.886 -19.865 1.00 87.00 154 HIS A O 1
ATOM 1212 N N . ASP A 1 155 ? 7.310 17.935 -19.468 1.00 88.38 155 ASP A N 1
ATOM 1213 C CA . ASP A 1 155 ? 7.527 17.571 -20.872 1.00 88.38 155 ASP A CA 1
ATOM 1214 C C . ASP A 1 155 ? 6.479 16.536 -21.339 1.00 88.38 155 ASP A C 1
ATOM 1216 O O . ASP A 1 155 ? 6.634 15.327 -21.100 1.00 88.38 155 ASP A O 1
ATOM 1220 N N . PRO A 1 156 ? 5.403 16.972 -22.028 1.00 87.00 156 PRO A N 1
ATOM 1221 C CA . PRO A 1 156 ? 4.358 16.067 -22.492 1.00 87.00 156 PRO A CA 1
ATOM 1222 C C . PRO A 1 156 ? 4.847 15.104 -23.581 1.00 87.00 156 PRO A C 1
ATOM 1224 O O . PRO A 1 156 ? 4.262 14.036 -23.743 1.00 87.00 156 PRO A O 1
ATOM 1227 N N . SER A 1 157 ? 5.916 15.431 -24.316 1.00 87.19 157 SER A N 1
ATOM 1228 C CA . SER A 1 157 ? 6.422 14.573 -25.392 1.00 87.19 157 SER A CA 1
ATOM 1229 C C . SER A 1 157 ? 7.077 13.305 -24.840 1.00 87.19 157 SER A C 1
ATOM 1231 O O . SER A 1 157 ? 6.827 12.207 -25.341 1.00 87.19 157 SER A O 1
ATOM 1233 N N . ILE A 1 158 ? 7.859 13.441 -23.765 1.00 89.62 158 ILE A N 1
ATOM 1234 C CA . ILE A 1 158 ? 8.455 12.316 -23.035 1.00 89.62 158 ILE A CA 1
ATOM 1235 C C . ILE A 1 158 ? 7.364 11.526 -22.316 1.00 89.62 158 ILE A C 1
ATOM 1237 O O . ILE A 1 158 ? 7.397 10.296 -22.310 1.00 89.62 158 ILE A O 1
ATOM 1241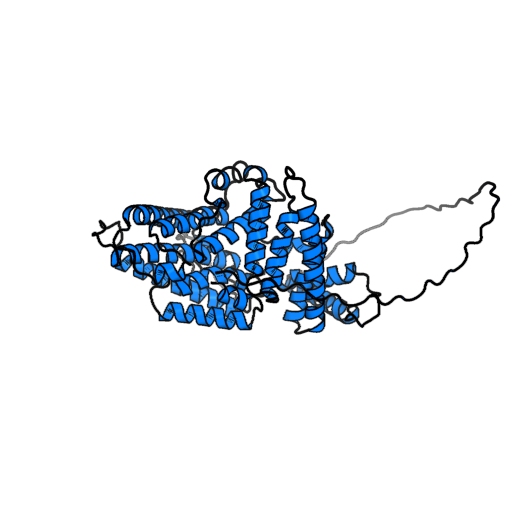 N N . LEU A 1 159 ? 6.361 12.209 -21.754 1.00 88.38 159 LEU A N 1
ATOM 1242 C CA . LEU A 1 159 ? 5.241 11.543 -21.096 1.00 88.38 159 LEU A CA 1
ATOM 1243 C C . LEU A 1 159 ? 4.434 10.673 -22.077 1.00 88.38 159 LEU A C 1
ATOM 1245 O O . LEU A 1 159 ? 4.119 9.529 -21.753 1.00 88.38 159 LEU A O 1
ATOM 1249 N N . VAL A 1 160 ? 4.152 11.161 -23.288 1.00 88.81 160 VAL A N 1
ATOM 1250 C CA . VAL A 1 160 ? 3.469 10.376 -24.331 1.00 88.81 160 VAL A CA 1
ATOM 1251 C C . VAL A 1 160 ? 4.310 9.173 -24.770 1.00 88.81 160 VAL A C 1
ATOM 1253 O O . VAL A 1 160 ? 3.777 8.067 -24.877 1.00 88.81 160 VAL A O 1
ATOM 1256 N N . ASP A 1 161 ? 5.621 9.335 -24.973 1.00 89.31 161 ASP A N 1
ATOM 1257 C CA . ASP A 1 161 ? 6.475 8.194 -25.340 1.00 89.31 161 ASP A CA 1
ATOM 1258 C C . ASP A 1 161 ? 6.626 7.191 -24.179 1.00 89.31 161 ASP A C 1
ATOM 1260 O O . ASP A 1 161 ? 6.663 5.981 -24.401 1.00 89.31 161 ASP A O 1
ATOM 1264 N N . SER A 1 162 ? 6.583 7.651 -22.923 1.00 92.44 162 SER A N 1
ATOM 1265 C CA . SER A 1 162 ? 6.555 6.762 -21.751 1.00 92.44 162 SER A CA 1
ATOM 1266 C C . SER A 1 162 ? 5.366 5.792 -21.789 1.00 92.44 162 SER A C 1
ATOM 1268 O O . SER A 1 162 ? 5.510 4.621 -21.434 1.00 92.44 162 SER A O 1
ATOM 1270 N N . TRP A 1 163 ? 4.205 6.243 -22.282 1.00 91.56 163 TRP A N 1
ATOM 1271 C CA . TRP A 1 163 ? 2.993 5.427 -22.398 1.00 91.56 163 TRP A CA 1
ATOM 1272 C C . TRP A 1 163 ? 3.123 4.338 -23.464 1.00 91.56 163 TRP A C 1
ATOM 1274 O O . TRP A 1 163 ? 2.653 3.206 -23.290 1.00 91.56 163 TRP A O 1
ATOM 1284 N N . ARG A 1 164 ? 3.840 4.637 -24.553 1.00 91.75 164 ARG A N 1
ATOM 1285 C CA . ARG A 1 164 ? 4.210 3.629 -25.549 1.00 91.75 164 ARG A CA 1
ATOM 1286 C C . ARG A 1 164 ? 5.052 2.531 -24.901 1.00 91.75 164 ARG A C 1
ATOM 1288 O O . ARG A 1 164 ? 4.726 1.354 -25.058 1.00 91.75 164 ARG A O 1
ATOM 1295 N N . TRP A 1 165 ? 6.092 2.891 -24.149 1.00 92.88 165 TRP A N 1
ATOM 1296 C CA . TRP A 1 165 ? 6.946 1.911 -23.469 1.00 92.88 165 TRP A CA 1
ATOM 1297 C C . TRP A 1 165 ? 6.199 1.120 -22.396 1.00 92.88 165 TRP A C 1
ATOM 1299 O O . TRP A 1 165 ? 6.386 -0.092 -22.313 1.00 92.88 165 TRP A O 1
ATOM 1309 N N . TYR A 1 166 ? 5.286 1.756 -21.660 1.00 94.50 166 TYR A N 1
ATOM 1310 C CA . TYR A 1 166 ? 4.384 1.081 -20.724 1.00 94.50 166 TYR A CA 1
ATOM 1311 C C . TYR A 1 166 ? 3.548 -0.005 -21.419 1.00 94.50 166 TYR A C 1
ATOM 1313 O O . TYR A 1 166 ? 3.479 -1.144 -20.955 1.00 94.50 166 TYR A O 1
ATOM 1321 N N . THR A 1 167 ? 2.981 0.304 -22.587 1.00 93.94 167 THR A N 1
ATOM 1322 C CA . THR A 1 167 ? 2.181 -0.652 -23.371 1.00 93.94 167 THR A CA 1
ATOM 1323 C C . THR A 1 167 ? 3.028 -1.814 -23.904 1.00 93.94 167 THR A C 1
ATOM 1325 O O . THR A 1 167 ? 2.598 -2.971 -23.880 1.00 93.94 167 THR A O 1
ATOM 1328 N N . VAL A 1 168 ? 4.258 -1.538 -24.350 1.00 94.50 168 VAL A N 1
ATOM 1329 C CA . VAL A 1 168 ? 5.200 -2.583 -24.786 1.00 94.50 168 VAL A CA 1
ATOM 1330 C C . VAL A 1 168 ? 5.624 -3.462 -23.601 1.00 94.50 168 VAL A C 1
ATOM 1332 O O . VAL A 1 168 ? 5.651 -4.686 -23.739 1.00 94.50 168 VAL A O 1
ATOM 1335 N N . ALA A 1 169 ? 5.871 -2.874 -22.425 1.00 95.38 169 ALA A N 1
ATOM 1336 C CA . ALA A 1 169 ? 6.166 -3.604 -21.192 1.00 95.38 169 ALA A CA 1
ATOM 1337 C C . ALA A 1 169 ? 5.001 -4.518 -20.773 1.00 95.38 169 ALA A C 1
ATOM 1339 O O . ALA A 1 169 ? 5.233 -5.691 -20.486 1.00 95.38 169 ALA A O 1
ATOM 1340 N N . LEU A 1 170 ? 3.749 -4.035 -20.837 1.00 94.75 170 LEU A N 1
ATOM 1341 C CA . LEU A 1 170 ? 2.545 -4.848 -20.586 1.00 94.75 170 LEU A CA 1
ATOM 1342 C C . LEU A 1 170 ? 2.501 -6.072 -21.506 1.00 94.75 170 LEU A C 1
ATOM 1344 O O . LEU A 1 170 ? 2.224 -7.188 -21.066 1.00 94.75 170 LEU A O 1
ATOM 1348 N N . SER A 1 171 ? 2.758 -5.867 -22.800 1.00 96.19 171 SER A N 1
ATOM 1349 C CA . SER A 1 171 ? 2.758 -6.946 -23.790 1.00 96.19 171 SER A CA 1
ATOM 1350 C C . SER A 1 171 ? 3.864 -7.971 -23.516 1.00 96.19 171 SER A C 1
ATOM 1352 O O . SER A 1 171 ? 3.627 -9.180 -23.602 1.00 96.19 171 SER A O 1
ATOM 1354 N N . ALA A 1 172 ? 5.062 -7.503 -23.155 1.00 95.75 172 ALA A N 1
ATOM 1355 C CA . ALA A 1 172 ? 6.183 -8.362 -22.789 1.00 95.75 172 ALA A CA 1
ATOM 1356 C C . ALA A 1 172 ? 5.883 -9.177 -21.520 1.00 95.75 172 ALA A C 1
ATOM 1358 O O . ALA A 1 172 ? 6.106 -10.386 -21.517 1.00 95.75 172 ALA A O 1
ATOM 1359 N N . GLN A 1 173 ? 5.300 -8.553 -20.491 1.00 94.94 173 GLN A N 1
ATOM 1360 C CA . GLN A 1 173 ? 4.921 -9.228 -19.248 1.00 94.94 173 GLN A CA 1
ATOM 1361 C C . GLN A 1 173 ? 3.857 -10.300 -19.487 1.00 94.94 173 GLN A C 1
ATOM 1363 O O . GLN A 1 173 ? 4.021 -11.437 -19.056 1.00 94.94 173 GLN A O 1
ATOM 1368 N N . ARG A 1 174 ? 2.797 -9.982 -20.243 1.00 94.06 174 ARG A N 1
ATOM 1369 C CA . ARG A 1 174 ? 1.761 -10.962 -20.619 1.00 94.06 174 ARG A CA 1
ATOM 1370 C C . ARG A 1 174 ? 2.350 -12.159 -21.358 1.00 94.06 174 ARG A C 1
ATOM 1372 O O . ARG A 1 174 ? 1.957 -13.290 -21.104 1.00 94.06 174 ARG A O 1
ATOM 1379 N N . THR A 1 175 ? 3.304 -11.907 -22.253 1.00 94.25 175 THR A N 1
ATOM 1380 C CA . THR A 1 175 ? 4.005 -12.970 -22.983 1.00 94.25 175 THR A CA 1
ATOM 1381 C C . THR A 1 175 ? 4.877 -13.815 -22.052 1.00 94.25 175 THR A C 1
ATOM 1383 O O . THR A 1 175 ? 4.930 -15.027 -22.235 1.00 94.25 175 THR A O 1
ATOM 1386 N N . SER A 1 176 ? 5.541 -13.204 -21.063 1.00 91.94 176 SER A N 1
ATOM 1387 C CA . SER A 1 176 ? 6.332 -13.923 -20.052 1.00 91.94 176 SER A CA 1
ATOM 1388 C C . SER A 1 176 ? 5.448 -14.848 -19.219 1.00 91.94 176 SER A C 1
ATOM 1390 O O . SER A 1 176 ? 5.670 -16.056 -19.212 1.00 91.94 176 SER A O 1
ATOM 1392 N N . ILE A 1 177 ? 4.370 -14.302 -18.646 1.00 90.88 177 ILE A N 1
ATOM 1393 C CA . ILE A 1 177 ? 3.415 -15.053 -17.821 1.00 90.88 177 ILE A CA 1
ATOM 1394 C C . ILE A 1 177 ? 2.779 -16.192 -18.628 1.00 90.88 177 ILE A C 1
ATOM 1396 O O . ILE A 1 177 ? 2.694 -17.317 -18.150 1.00 90.88 177 ILE A O 1
ATOM 1400 N N . ALA A 1 178 ? 2.381 -15.948 -19.882 1.00 91.19 178 ALA A N 1
ATOM 1401 C CA . ALA A 1 178 ? 1.789 -16.979 -20.741 1.00 91.19 178 ALA A CA 1
ATOM 1402 C C . ALA A 1 178 ? 2.750 -18.136 -21.077 1.00 91.19 178 ALA A C 1
ATOM 1404 O O . ALA A 1 178 ? 2.306 -19.197 -21.511 1.00 91.19 178 ALA A O 1
ATOM 1405 N N . ARG A 1 179 ? 4.063 -17.932 -20.914 1.00 90.81 179 ARG A N 1
ATOM 1406 C CA . ARG A 1 179 ? 5.097 -18.957 -21.113 1.00 90.81 179 ARG A CA 1
ATOM 1407 C C . ARG A 1 179 ? 5.479 -19.677 -19.823 1.00 90.81 179 ARG A C 1
ATOM 1409 O O . ARG A 1 179 ? 6.245 -20.641 -19.901 1.00 90.81 179 ARG A O 1
ATOM 1416 N N . LEU A 1 180 ? 4.971 -19.249 -18.664 1.00 89.31 180 LEU A N 1
ATOM 1417 C CA . LEU A 1 180 ? 5.150 -19.998 -17.427 1.00 89.31 180 LEU A CA 1
ATOM 1418 C C . LEU A 1 180 ? 4.520 -21.381 -17.587 1.00 89.31 180 LEU A C 1
ATOM 1420 O O . LEU A 1 180 ? 3.353 -21.527 -17.955 1.00 89.31 180 LEU A O 1
ATOM 1424 N N . LYS A 1 181 ? 5.314 -22.419 -17.319 1.00 87.81 181 LYS A N 1
ATOM 1425 C CA . LYS A 1 181 ? 4.789 -23.784 -17.237 1.00 87.81 181 LYS A CA 1
ATOM 1426 C C . LYS A 1 181 ? 3.913 -23.888 -15.988 1.00 87.81 181 LYS A C 1
ATOM 1428 O O . LYS A 1 181 ? 4.175 -23.207 -15.003 1.00 87.81 181 LYS A O 1
ATOM 1433 N N . LYS A 1 182 ? 2.914 -24.773 -16.022 1.00 80.25 182 LYS A N 1
ATOM 1434 C CA . LYS A 1 182 ? 1.935 -24.954 -14.936 1.00 80.25 182 LYS A CA 1
ATOM 1435 C C . LYS A 1 182 ? 2.579 -25.141 -13.553 1.00 80.25 182 LYS A C 1
ATOM 1437 O O . LYS A 1 182 ? 2.065 -24.603 -12.583 1.00 80.25 182 LYS A O 1
ATOM 1442 N N . ASP A 1 183 ? 3.712 -25.838 -13.501 1.00 84.44 183 ASP A N 1
ATOM 1443 C CA . ASP A 1 183 ? 4.418 -26.168 -12.257 1.00 84.44 183 ASP A CA 1
ATOM 1444 C C . ASP A 1 183 ? 5.710 -25.346 -12.069 1.00 84.44 183 ASP A C 1
ATOM 1446 O O . ASP A 1 183 ? 6.548 -25.669 -11.229 1.00 84.44 183 ASP A O 1
ATOM 1450 N N . ALA A 1 184 ? 5.923 -24.303 -12.881 1.00 89.62 184 ALA A N 1
ATOM 1451 C CA . ALA A 1 184 ? 7.087 -23.435 -12.740 1.00 89.62 184 ALA A CA 1
ATOM 1452 C C . ALA A 1 184 ? 6.843 -22.394 -11.642 1.00 89.62 184 ALA A C 1
ATOM 1454 O O . ALA A 1 184 ? 5.845 -21.676 -11.672 1.00 89.62 184 ALA A O 1
ATOM 1455 N N . ILE A 1 185 ? 7.804 -22.257 -10.730 1.00 91.81 185 ILE A N 1
ATOM 1456 C CA . ILE A 1 185 ? 7.836 -21.159 -9.763 1.00 91.81 185 ILE A CA 1
ATOM 1457 C C . ILE A 1 185 ? 8.230 -19.879 -10.520 1.00 91.81 185 ILE A C 1
ATOM 1459 O O . ILE A 1 185 ? 9.311 -19.856 -11.118 1.00 91.81 185 ILE A O 1
ATOM 1463 N N . PRO A 1 186 ? 7.397 -18.818 -10.516 1.00 92.75 186 PRO A N 1
ATOM 1464 C CA . PRO A 1 186 ? 7.769 -17.536 -11.112 1.00 92.75 186 PRO A CA 1
ATOM 1465 C C . PRO A 1 186 ? 9.066 -17.007 -10.497 1.00 92.75 186 PRO A C 1
ATOM 1467 O O . PRO A 1 186 ? 9.291 -17.174 -9.306 1.00 92.75 186 PRO A O 1
ATOM 1470 N N . ASP A 1 187 ? 9.933 -16.353 -11.257 1.00 90.75 187 ASP A N 1
ATOM 1471 C CA . ASP A 1 187 ? 11.127 -15.707 -10.695 1.00 90.75 187 ASP A CA 1
ATOM 1472 C C . ASP A 1 187 ? 10.810 -14.314 -10.117 1.00 90.75 187 ASP A C 1
ATOM 1474 O O . ASP A 1 187 ? 9.678 -13.830 -10.162 1.00 90.75 187 ASP A O 1
ATOM 1478 N N . GLU A 1 188 ? 11.813 -13.681 -9.518 1.00 89.25 188 GLU A N 1
ATOM 1479 C CA . GLU A 1 188 ? 11.741 -12.333 -8.954 1.00 89.25 188 GLU A CA 1
ATOM 1480 C C . GLU A 1 188 ? 11.321 -11.275 -9.979 1.00 89.25 188 GLU A C 1
ATOM 1482 O O . GLU A 1 188 ? 10.596 -10.338 -9.644 1.00 89.25 188 GLU A O 1
ATOM 1487 N N . GLU A 1 189 ? 11.715 -11.439 -11.242 1.00 91.56 189 GLU A N 1
ATOM 1488 C CA . GLU A 1 189 ? 11.414 -10.487 -12.306 1.00 91.56 189 GLU A CA 1
ATOM 1489 C C . GLU A 1 189 ? 9.923 -10.492 -12.657 1.00 91.56 189 GLU A C 1
ATOM 1491 O O . GLU A 1 189 ? 9.358 -9.433 -12.934 1.00 91.56 189 GLU A O 1
ATOM 1496 N N . GLU A 1 190 ? 9.260 -11.652 -12.577 1.00 93.12 190 GLU A N 1
ATOM 1497 C CA . GLU A 1 190 ? 7.806 -11.770 -12.777 1.00 93.12 190 GLU A CA 1
ATOM 1498 C C . GLU A 1 190 ? 7.018 -10.969 -11.740 1.00 93.12 190 GLU A C 1
ATOM 1500 O O . GLU A 1 190 ? 5.989 -10.389 -12.080 1.00 93.12 190 GLU A O 1
ATOM 1505 N N . VAL A 1 191 ? 7.504 -10.921 -10.495 1.00 92.19 191 VAL A N 1
ATOM 1506 C CA . VAL A 1 191 ? 6.897 -10.141 -9.406 1.00 92.19 191 VAL A CA 1
ATOM 1507 C C . VAL A 1 191 ? 7.263 -8.663 -9.520 1.00 92.19 191 VAL A C 1
ATOM 1509 O O . VAL A 1 191 ? 6.434 -7.787 -9.276 1.00 92.19 191 VAL A O 1
ATOM 1512 N N . LEU A 1 192 ? 8.505 -8.367 -9.894 1.00 90.62 192 LEU A N 1
ATOM 1513 C CA . LEU A 1 192 ? 9.018 -7.006 -9.932 1.00 90.62 192 LEU A CA 1
ATOM 1514 C C . LEU A 1 192 ? 8.328 -6.145 -10.995 1.00 90.62 192 LEU A C 1
ATOM 1516 O O . LEU A 1 192 ? 8.030 -4.979 -10.736 1.00 90.62 192 LEU A O 1
ATOM 1520 N N . VAL A 1 193 ? 8.051 -6.700 -12.179 1.00 93.69 193 VAL A N 1
ATOM 1521 C CA . VAL A 1 193 ? 7.410 -5.942 -13.263 1.00 93.69 193 VAL A CA 1
ATOM 1522 C C . VAL A 1 193 ? 6.087 -5.303 -12.823 1.00 93.69 193 VAL A C 1
ATOM 1524 O O . VAL A 1 193 ? 5.999 -4.079 -12.905 1.00 93.69 193 VAL A O 1
ATOM 1527 N N . PRO A 1 194 ? 5.069 -6.028 -12.320 1.00 93.69 194 PRO A N 1
ATOM 1528 C CA . PRO A 1 194 ? 3.828 -5.390 -11.887 1.00 93.69 194 PRO A CA 1
ATOM 1529 C C . PRO A 1 194 ? 4.041 -4.346 -10.779 1.00 93.69 194 PRO A C 1
ATOM 1531 O O . PRO A 1 194 ? 3.363 -3.325 -10.792 1.00 93.69 194 PRO A O 1
ATOM 1534 N N . LEU A 1 195 ? 5.027 -4.490 -9.886 1.00 89.06 195 LEU A N 1
ATOM 1535 C CA . LEU A 1 195 ? 5.347 -3.428 -8.916 1.00 89.06 195 LEU A CA 1
ATOM 1536 C C . LEU A 1 195 ? 5.810 -2.131 -9.603 1.00 89.06 195 LEU A C 1
ATOM 1538 O O . LEU A 1 195 ? 5.325 -1.046 -9.275 1.00 89.06 195 LEU A O 1
ATOM 1542 N N . ILE A 1 196 ? 6.687 -2.235 -10.607 1.00 90.69 196 ILE A N 1
ATOM 1543 C CA . ILE A 1 196 ? 7.133 -1.090 -11.418 1.00 90.69 196 ILE A CA 1
ATOM 1544 C C . ILE A 1 196 ? 5.958 -0.483 -12.202 1.00 90.69 196 ILE A C 1
ATOM 1546 O O . ILE A 1 196 ? 5.841 0.736 -12.334 1.00 90.69 196 ILE A O 1
ATOM 1550 N N . MET A 1 197 ? 5.059 -1.320 -12.717 1.00 92.12 197 MET A N 1
ATOM 1551 C CA . MET A 1 197 ? 3.898 -0.865 -13.485 1.00 92.12 197 MET A CA 1
ATOM 1552 C C . MET A 1 197 ? 2.837 -0.197 -12.608 1.00 92.12 197 MET A C 1
ATOM 1554 O O . MET A 1 197 ? 2.229 0.782 -13.036 1.00 92.12 197 MET A O 1
ATOM 1558 N N . SER A 1 198 ? 2.658 -0.662 -11.370 1.00 88.25 198 SER A N 1
ATOM 1559 C CA . SER A 1 198 ? 1.818 0.012 -10.377 1.00 88.25 198 SER A CA 1
ATOM 1560 C C . SER A 1 198 ? 2.303 1.435 -10.122 1.00 88.25 198 SER A C 1
ATOM 1562 O O . SER A 1 198 ? 1.518 2.377 -10.055 1.00 88.25 198 SER A O 1
ATOM 1564 N N . LEU A 1 199 ? 3.617 1.599 -10.013 1.00 85.81 199 LEU A N 1
ATOM 1565 C CA . LEU A 1 199 ? 4.243 2.895 -9.821 1.00 85.81 199 LEU A CA 1
ATOM 1566 C C . LEU A 1 199 ? 4.091 3.811 -11.046 1.00 85.81 199 LEU A C 1
ATOM 1568 O O . LEU A 1 199 ? 3.815 4.999 -10.894 1.00 85.81 199 LEU A O 1
ATOM 1572 N N . TYR A 1 200 ? 4.206 3.264 -12.260 1.00 90.31 200 TYR A N 1
ATOM 1573 C CA . TYR A 1 200 ? 3.887 4.003 -13.485 1.00 90.31 200 TYR A CA 1
ATOM 1574 C C . TYR A 1 200 ? 2.446 4.532 -13.461 1.00 90.31 200 TYR A C 1
ATOM 1576 O O . TYR A 1 200 ? 2.211 5.720 -13.690 1.00 90.31 200 TYR A O 1
ATOM 1584 N N . GLU A 1 201 ? 1.486 3.659 -13.146 1.00 89.69 201 GLU A N 1
ATOM 1585 C CA . GLU A 1 201 ? 0.069 4.020 -13.040 1.00 89.69 201 GLU A CA 1
ATOM 1586 C C . GLU A 1 201 ? -0.164 5.111 -11.998 1.00 89.69 201 GLU A C 1
ATOM 1588 O O . GLU A 1 201 ? -0.971 6.004 -12.218 1.00 89.69 201 GLU A O 1
ATOM 1593 N N . LEU A 1 202 ? 0.589 5.100 -10.903 1.00 81.62 202 LEU A N 1
ATOM 1594 C CA . LEU A 1 202 ? 0.495 6.105 -9.852 1.00 81.62 202 LEU A CA 1
ATOM 1595 C C . LEU A 1 202 ? 0.993 7.486 -10.307 1.00 81.62 202 LEU A C 1
ATOM 1597 O O . LEU A 1 202 ? 0.365 8.496 -10.000 1.00 81.62 202 LEU A O 1
ATOM 1601 N N . TYR A 1 203 ? 2.061 7.558 -11.105 1.00 80.88 203 TYR A N 1
ATOM 1602 C CA . TYR A 1 203 ? 2.528 8.837 -11.656 1.00 80.88 203 TYR A CA 1
ATOM 1603 C C . TYR A 1 203 ? 1.620 9.380 -12.760 1.00 80.88 203 TYR A C 1
ATOM 1605 O O . TYR A 1 203 ? 1.351 10.584 -12.822 1.00 80.88 203 TYR A O 1
ATOM 1613 N N . VAL A 1 204 ? 1.178 8.506 -13.662 1.00 83.69 204 VAL A N 1
ATOM 1614 C CA . VAL A 1 204 ? 0.519 8.924 -14.905 1.00 83.69 204 VAL A CA 1
ATOM 1615 C C . VAL A 1 204 ? -0.998 8.947 -14.770 1.00 83.69 204 VAL A C 1
ATOM 1617 O O . VAL A 1 204 ? -1.625 9.833 -15.345 1.00 83.69 204 VAL A O 1
ATOM 1620 N N . GLY A 1 205 ? -1.575 8.027 -13.997 1.00 79.75 205 GLY A N 1
ATOM 1621 C CA . GLY A 1 205 ? -3.012 7.759 -13.983 1.00 79.75 205 GLY A CA 1
ATOM 1622 C C . GLY A 1 205 ? -3.486 7.215 -15.319 1.00 79.75 205 GLY A C 1
ATOM 1623 O O . GLY A 1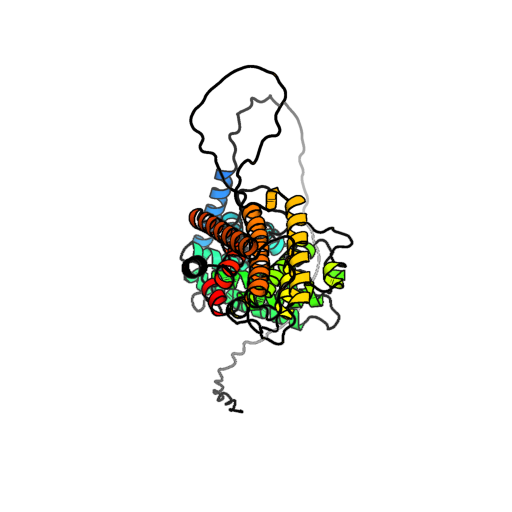 205 ? -4.450 7.724 -15.883 1.00 79.75 205 GLY A O 1
ATOM 1624 N N . ALA A 1 206 ? -2.770 6.231 -15.874 1.00 76.31 206 ALA A N 1
ATOM 1625 C CA . ALA A 1 206 ? -3.087 5.722 -17.204 1.00 76.31 206 ALA A CA 1
ATOM 1626 C C . ALA A 1 206 ? -4.433 4.980 -17.218 1.00 76.31 206 ALA A C 1
ATOM 1628 O O . ALA A 1 206 ? -5.124 4.996 -18.238 1.00 76.31 206 ALA A O 1
ATOM 1629 N N . THR A 1 207 ? -4.830 4.368 -16.097 1.00 75.88 207 THR A N 1
ATOM 1630 C CA . THR A 1 207 ? -6.144 3.740 -15.920 1.00 75.88 207 THR A CA 1
ATOM 1631 C C . THR A 1 207 ? -6.734 3.963 -14.522 1.00 75.88 207 THR A C 1
ATOM 1633 O O . THR A 1 207 ? -6.014 4.052 -13.529 1.00 75.88 207 THR A O 1
ATOM 1636 N N . ALA A 1 208 ? -8.072 3.976 -14.439 1.00 63.84 208 ALA A N 1
ATOM 1637 C CA . ALA A 1 208 ? -8.832 4.265 -13.215 1.00 63.84 208 ALA A CA 1
ATOM 1638 C C . ALA A 1 208 ? -8.545 3.314 -12.032 1.00 63.84 208 ALA A C 1
ATOM 1640 O O . ALA A 1 208 ? -8.784 3.669 -10.886 1.00 63.84 208 ALA A O 1
ATOM 1641 N N . SER A 1 209 ? -8.021 2.112 -12.279 1.00 74.31 209 SER A N 1
ATOM 1642 C CA . SER A 1 209 ? -7.691 1.131 -11.234 1.00 74.31 209 SER A CA 1
ATOM 1643 C C . SER A 1 209 ? -6.340 0.443 -11.454 1.00 74.31 209 SER A C 1
ATOM 1645 O O . SER A 1 209 ? -6.046 -0.573 -10.821 1.00 74.31 209 SER A O 1
ATOM 1647 N N . GLY A 1 210 ? -5.497 0.990 -12.338 1.00 83.50 210 GLY A N 1
ATOM 1648 C CA . GLY A 1 210 ? -4.283 0.325 -12.811 1.00 83.50 210 GLY A CA 1
ATOM 1649 C C . GLY A 1 210 ? -3.281 0.010 -11.714 1.00 83.50 210 GLY A C 1
ATOM 1650 O O . GLY A 1 210 ? -2.788 -1.113 -11.644 1.00 83.50 210 GLY A O 1
ATOM 1651 N N . ALA A 1 211 ? -3.023 0.968 -10.820 1.00 84.25 211 ALA A N 1
ATOM 1652 C CA . ALA A 1 211 ? -2.090 0.772 -9.711 1.00 84.25 211 ALA A CA 1
ATOM 1653 C C . ALA A 1 211 ? -2.511 -0.418 -8.829 1.00 84.25 211 ALA A C 1
ATOM 1655 O O . ALA A 1 211 ? -1.740 -1.353 -8.615 1.00 84.25 211 ALA A O 1
ATOM 1656 N N . MET A 1 212 ? -3.780 -0.455 -8.413 1.00 82.88 212 MET A N 1
ATOM 1657 C CA . MET A 1 212 ? -4.310 -1.544 -7.586 1.00 82.88 212 MET A CA 1
ATOM 1658 C C . MET A 1 212 ? -4.366 -2.881 -8.332 1.00 82.88 212 MET A C 1
ATOM 1660 O O . MET A 1 212 ? -4.074 -3.922 -7.742 1.00 82.88 212 MET A O 1
ATOM 1664 N N . ALA A 1 213 ? -4.691 -2.870 -9.629 1.00 88.31 213 ALA A N 1
ATOM 1665 C CA . ALA A 1 213 ? -4.677 -4.072 -10.460 1.00 88.31 213 ALA A CA 1
ATOM 1666 C C . ALA A 1 213 ? -3.268 -4.677 -10.562 1.00 88.31 213 ALA A C 1
ATOM 1668 O O . ALA A 1 213 ? -3.113 -5.896 -10.489 1.00 88.31 213 ALA A O 1
ATOM 1669 N N . HIS A 1 214 ? -2.237 -3.838 -10.668 1.00 91.75 214 HIS A N 1
ATOM 1670 C CA . HIS A 1 214 ? -0.847 -4.284 -10.690 1.00 91.75 214 HIS A CA 1
ATOM 1671 C C . HIS A 1 214 ? -0.358 -4.786 -9.333 1.00 91.75 214 HIS A C 1
ATOM 1673 O O . HIS A 1 214 ? 0.279 -5.834 -9.286 1.00 91.75 214 HIS A O 1
ATOM 1679 N N . ILE A 1 215 ? -0.704 -4.124 -8.223 1.00 87.56 215 ILE A N 1
ATOM 1680 C CA . ILE A 1 215 ? -0.414 -4.650 -6.874 1.00 87.56 215 ILE A CA 1
ATOM 1681 C C . ILE A 1 215 ? -1.079 -6.018 -6.687 1.00 87.56 215 ILE A C 1
ATOM 1683 O O . ILE A 1 215 ? -0.447 -6.958 -6.209 1.00 87.56 215 ILE A O 1
ATOM 1687 N N . ALA A 1 216 ? -2.338 -6.165 -7.112 1.00 89.38 216 ALA A N 1
ATOM 1688 C CA . ALA A 1 216 ? -3.032 -7.447 -7.076 1.00 89.38 216 ALA A CA 1
ATOM 1689 C C . ALA A 1 216 ? -2.342 -8.502 -7.956 1.00 89.38 216 ALA A C 1
ATOM 1691 O O . ALA A 1 216 ? -2.202 -9.642 -7.524 1.00 89.38 216 ALA A O 1
ATOM 1692 N N . ALA A 1 217 ? -1.866 -8.137 -9.149 1.00 93.00 217 ALA A N 1
ATOM 1693 C CA . ALA A 1 217 ? -1.103 -9.043 -10.004 1.00 93.00 217 ALA A CA 1
ATOM 1694 C C . ALA A 1 217 ? 0.221 -9.476 -9.349 1.00 93.00 217 ALA A C 1
ATOM 1696 O O . ALA A 1 217 ? 0.528 -10.665 -9.350 1.00 93.00 217 ALA A O 1
ATOM 1697 N N . ALA A 1 218 ? 0.968 -8.550 -8.738 1.00 93.25 218 ALA A N 1
ATOM 1698 C CA . ALA A 1 218 ? 2.197 -8.862 -8.006 1.00 93.25 218 ALA A CA 1
ATOM 1699 C C . ALA A 1 218 ? 1.934 -9.836 -6.847 1.00 93.25 218 ALA A C 1
ATOM 1701 O O . ALA A 1 218 ? 2.654 -10.822 -6.703 1.00 93.25 218 ALA A O 1
ATOM 1702 N N . ALA A 1 219 ? 0.864 -9.608 -6.076 1.00 92.88 219 ALA A N 1
ATOM 1703 C CA . ALA A 1 219 ? 0.441 -10.513 -5.011 1.00 92.88 219 ALA A CA 1
ATOM 1704 C C . ALA A 1 219 ? 0.077 -11.905 -5.550 1.00 92.88 219 ALA A C 1
ATOM 1706 O O . ALA A 1 219 ? 0.532 -12.909 -5.016 1.00 92.88 219 ALA A O 1
ATOM 1707 N N . GLN A 1 220 ? -0.670 -11.991 -6.656 1.00 93.88 220 GLN A N 1
ATOM 1708 C CA . GLN A 1 220 ? -1.021 -13.279 -7.265 1.00 93.88 220 GLN A CA 1
ATOM 1709 C C . GLN A 1 220 ? 0.203 -14.043 -7.785 1.00 93.88 220 GLN A C 1
ATOM 1711 O O . GLN A 1 220 ? 0.316 -15.243 -7.547 1.00 93.88 220 GLN A O 1
ATOM 1716 N N . ILE A 1 221 ? 1.151 -13.365 -8.437 1.00 94.31 221 ILE A N 1
ATOM 1717 C CA . ILE A 1 221 ? 2.400 -13.997 -8.889 1.00 94.31 221 ILE A CA 1
ATOM 1718 C C . ILE A 1 221 ? 3.234 -14.449 -7.685 1.00 94.31 221 ILE A C 1
ATOM 1720 O O . ILE A 1 221 ? 3.792 -15.544 -7.705 1.00 94.31 221 ILE A O 1
ATOM 1724 N N . MET A 1 222 ? 3.277 -13.660 -6.607 1.00 94.38 222 MET A N 1
ATOM 1725 C CA . MET A 1 222 ? 3.923 -14.078 -5.362 1.00 94.38 222 MET A CA 1
ATOM 1726 C C . MET A 1 222 ? 3.243 -15.323 -4.775 1.00 94.38 222 MET A C 1
ATOM 1728 O O . MET A 1 222 ? 3.924 -16.266 -4.381 1.00 94.38 222 MET A O 1
ATOM 1732 N N . ASN A 1 223 ? 1.910 -15.385 -4.807 1.00 94.06 223 ASN A N 1
ATOM 1733 C CA . ASN A 1 223 ? 1.151 -16.543 -4.333 1.00 94.06 223 ASN A CA 1
ATOM 1734 C C . ASN A 1 223 ? 1.457 -17.809 -5.135 1.00 94.06 223 ASN A C 1
ATOM 1736 O O . ASN A 1 223 ? 1.553 -18.884 -4.550 1.00 94.06 223 ASN A O 1
ATOM 1740 N N . MET A 1 224 ? 1.668 -17.683 -6.450 1.00 93.56 224 MET A N 1
ATOM 1741 C CA . MET A 1 224 ? 2.096 -18.795 -7.306 1.00 93.56 224 MET A CA 1
ATOM 1742 C C . MET A 1 224 ? 3.468 -19.354 -6.911 1.00 93.56 224 MET A C 1
ATOM 1744 O O . MET A 1 224 ? 3.728 -20.528 -7.159 1.00 93.56 224 MET A O 1
ATOM 1748 N N . ARG A 1 225 ? 4.350 -18.553 -6.291 1.00 93.62 225 ARG A N 1
ATOM 1749 C CA . ARG A 1 225 ? 5.610 -19.074 -5.735 1.00 93.62 225 ARG A CA 1
ATOM 1750 C C . ARG A 1 225 ? 5.356 -19.959 -4.519 1.00 93.62 225 ARG A C 1
ATOM 1752 O O . ARG A 1 225 ? 6.094 -20.914 -4.303 1.00 93.62 225 ARG A O 1
ATOM 1759 N N . GLY A 1 226 ? 4.322 -19.653 -3.743 1.00 94.00 226 GLY A N 1
ATOM 1760 C CA . GLY A 1 226 ? 4.032 -20.301 -2.472 1.00 94.00 226 GLY A CA 1
ATOM 1761 C C . GLY A 1 226 ? 4.948 -19.822 -1.333 1.00 94.00 226 GLY A C 1
ATOM 1762 O O . GLY A 1 226 ? 6.065 -19.357 -1.575 1.00 94.00 226 GLY A O 1
ATOM 1763 N N . PRO A 1 227 ? 4.495 -19.958 -0.077 1.00 95.00 227 PRO A N 1
ATOM 1764 C CA . PRO A 1 227 ? 5.131 -19.339 1.086 1.00 95.00 227 PRO A CA 1
ATOM 1765 C C . PRO A 1 227 ? 6.559 -19.848 1.352 1.00 95.00 227 PRO A C 1
ATOM 1767 O O . PRO A 1 227 ? 7.450 -19.055 1.649 1.00 95.00 227 PRO A O 1
ATOM 1770 N N . SER A 1 228 ? 6.829 -21.143 1.155 1.00 93.75 228 SER A N 1
ATOM 1771 C CA . SER A 1 228 ? 8.168 -21.730 1.350 1.00 93.75 228 SER A CA 1
ATOM 1772 C C . SER A 1 228 ? 9.225 -21.209 0.373 1.00 93.75 228 SER A C 1
ATOM 1774 O O . SER A 1 228 ? 10.416 -21.311 0.645 1.00 93.75 228 SER A O 1
ATOM 1776 N N . ASN A 1 229 ? 8.815 -20.641 -0.764 1.00 92.50 229 ASN A N 1
ATOM 1777 C CA . ASN A 1 229 ? 9.735 -20.138 -1.783 1.00 92.50 229 ASN A CA 1
ATOM 1778 C C . ASN A 1 229 ? 9.984 -18.629 -1.661 1.00 92.50 229 ASN A C 1
ATOM 1780 O O . ASN A 1 229 ? 10.634 -18.052 -2.533 1.00 92.50 229 ASN A O 1
ATOM 1784 N N . CYS A 1 230 ? 9.468 -17.978 -0.617 1.00 90.75 230 CYS A N 1
ATOM 1785 C CA . CYS A 1 230 ? 9.614 -16.539 -0.408 1.00 90.75 230 CYS A CA 1
ATOM 1786 C C . CYS A 1 230 ? 10.769 -16.166 0.529 1.00 90.75 230 CYS A C 1
ATOM 1788 O O . CYS A 1 230 ? 11.112 -14.994 0.571 1.00 90.75 230 CYS A O 1
ATOM 1790 N N . GLY A 1 231 ? 11.394 -17.122 1.228 1.00 82.88 231 GLY A N 1
ATOM 1791 C CA . GLY A 1 231 ? 12.486 -16.862 2.181 1.00 82.88 231 GLY A CA 1
ATOM 1792 C C . GLY A 1 231 ? 13.882 -16.647 1.568 1.00 82.88 231 GLY A C 1
ATOM 1793 O O . GLY A 1 231 ? 14.833 -16.377 2.300 1.00 82.88 231 GLY A O 1
ATOM 1794 N N . SER A 1 232 ? 14.042 -16.769 0.242 1.00 78.50 232 SER A N 1
ATOM 1795 C CA . SER A 1 232 ? 15.351 -16.652 -0.422 1.00 78.50 232 SER A CA 1
ATOM 1796 C C . SER A 1 232 ? 15.794 -15.198 -0.643 1.00 78.50 232 SER A C 1
ATOM 1798 O O . SER A 1 232 ? 14.972 -14.296 -0.786 1.00 78.50 232 SER A O 1
ATOM 1800 N N . ASP A 1 233 ? 17.109 -14.958 -0.710 1.00 76.31 233 ASP A N 1
ATOM 1801 C CA . ASP A 1 233 ? 17.684 -13.602 -0.632 1.00 76.31 233 ASP A CA 1
ATOM 1802 C C . ASP A 1 233 ? 17.165 -12.616 -1.692 1.00 76.31 233 ASP A C 1
ATOM 1804 O O . ASP A 1 233 ? 16.910 -11.456 -1.377 1.00 76.31 233 ASP A O 1
ATOM 1808 N N . VAL A 1 234 ? 16.980 -13.051 -2.942 1.00 79.88 234 VAL A N 1
ATOM 1809 C CA . VAL A 1 234 ? 16.596 -12.138 -4.036 1.00 79.88 234 VAL A CA 1
ATOM 1810 C C . VAL A 1 234 ? 15.104 -11.792 -4.000 1.00 79.88 234 VAL A C 1
ATOM 1812 O O . VAL A 1 234 ? 14.721 -10.657 -4.281 1.00 79.88 234 VAL A O 1
ATOM 1815 N N . ILE A 1 235 ? 14.247 -12.752 -3.639 1.00 86.69 235 ILE A N 1
ATOM 1816 C CA . ILE A 1 235 ? 12.793 -12.543 -3.596 1.00 86.69 235 ILE A CA 1
ATOM 1817 C C . ILE A 1 235 ? 12.347 -11.877 -2.290 1.00 86.69 235 ILE A C 1
ATOM 1819 O O . ILE A 1 235 ? 11.305 -11.223 -2.266 1.00 86.69 235 ILE A O 1
ATOM 1823 N N . TRP A 1 236 ? 13.135 -12.010 -1.218 1.00 86.00 236 TRP A N 1
ATOM 1824 C CA . TRP A 1 236 ? 12.773 -11.565 0.126 1.00 86.00 236 TRP A CA 1
ATOM 1825 C C . TRP A 1 236 ? 12.354 -10.089 0.210 1.00 86.00 236 TRP A C 1
ATOM 1827 O O . TRP A 1 236 ? 11.266 -9.811 0.723 1.00 86.00 236 TRP A O 1
ATOM 1837 N N . PRO A 1 237 ? 13.105 -9.121 -0.354 1.00 84.12 237 PRO A N 1
ATOM 1838 C CA . PRO A 1 237 ? 12.679 -7.721 -0.349 1.00 84.12 237 PRO A CA 1
ATOM 1839 C C . PRO A 1 237 ? 11.354 -7.484 -1.086 1.00 84.12 237 PRO A C 1
ATOM 1841 O O . PRO A 1 237 ? 10.524 -6.689 -0.637 1.00 84.12 237 PRO A O 1
ATOM 1844 N N . LEU A 1 238 ? 11.128 -8.196 -2.198 1.00 86.88 238 LEU A N 1
ATOM 1845 C CA . LEU A 1 238 ? 9.886 -8.098 -2.969 1.00 86.88 238 LEU A CA 1
ATOM 1846 C C . LEU A 1 238 ? 8.711 -8.680 -2.188 1.00 86.88 238 LEU A C 1
ATOM 1848 O O . LEU A 1 238 ? 7.636 -8.087 -2.185 1.00 86.88 238 LEU A O 1
ATOM 1852 N N . PHE A 1 239 ? 8.921 -9.794 -1.486 1.00 90.62 239 PHE A N 1
ATOM 1853 C CA . PHE A 1 239 ? 7.914 -10.388 -0.611 1.00 90.62 239 PHE A CA 1
ATOM 1854 C C . PHE A 1 239 ? 7.482 -9.412 0.480 1.00 90.62 239 PHE A C 1
ATOM 1856 O O . PHE A 1 239 ? 6.288 -9.139 0.591 1.00 90.62 239 PHE A O 1
ATOM 1863 N N . LYS A 1 240 ? 8.430 -8.799 1.202 1.00 88.88 240 LYS A N 1
ATOM 1864 C CA . LYS A 1 240 ? 8.121 -7.788 2.227 1.00 88.88 240 LYS A CA 1
ATOM 1865 C C . LYS A 1 240 ? 7.301 -6.625 1.661 1.00 88.88 240 LYS A C 1
ATOM 1867 O O . LYS A 1 240 ? 6.305 -6.214 2.260 1.00 88.88 240 LYS A O 1
ATOM 1872 N N . GLY A 1 241 ? 7.687 -6.112 0.490 1.00 85.75 241 GLY A N 1
ATOM 1873 C CA . GLY A 1 241 ? 6.981 -5.016 -0.179 1.00 85.75 241 GLY A CA 1
ATOM 1874 C C . GLY A 1 241 ? 5.563 -5.387 -0.627 1.00 85.75 241 GLY A C 1
ATOM 1875 O O . GLY A 1 241 ? 4.617 -4.646 -0.351 1.00 85.75 241 GLY A O 1
ATOM 1876 N N . VAL A 1 242 ? 5.403 -6.542 -1.281 1.00 90.12 242 VAL A N 1
ATOM 1877 C CA . VAL A 1 242 ? 4.105 -7.057 -1.753 1.00 90.12 242 VAL A CA 1
ATOM 1878 C C . VAL A 1 242 ? 3.175 -7.329 -0.581 1.00 90.12 242 VAL A C 1
ATOM 1880 O O . VAL A 1 242 ? 2.044 -6.854 -0.591 1.00 90.12 242 VAL A O 1
ATOM 1883 N N . ARG A 1 243 ? 3.659 -8.042 0.440 1.00 92.75 243 ARG A N 1
ATOM 1884 C CA . ARG A 1 243 ? 2.881 -8.412 1.621 1.00 92.75 243 ARG A CA 1
ATOM 1885 C C . ARG A 1 243 ? 2.316 -7.192 2.333 1.00 92.75 243 ARG A C 1
ATOM 1887 O O . ARG A 1 243 ? 1.123 -7.142 2.603 1.00 92.75 243 ARG A O 1
ATOM 1894 N N . SER A 1 244 ? 3.159 -6.190 2.566 1.00 89.31 244 SER A N 1
ATOM 1895 C CA . SER A 1 244 ? 2.740 -4.961 3.245 1.00 89.31 244 SER A CA 1
ATOM 1896 C C . SER A 1 244 ? 1.757 -4.167 2.381 1.00 89.31 244 SER A C 1
ATOM 1898 O O . SER A 1 244 ? 0.718 -3.741 2.865 1.00 89.31 244 SER A O 1
ATOM 1900 N N . SER A 1 245 ? 2.013 -4.031 1.075 1.00 87.19 245 SER A N 1
ATOM 1901 C CA . SER A 1 245 ? 1.082 -3.339 0.162 1.00 87.19 245 SER A CA 1
ATOM 1902 C C . SER A 1 245 ? -0.280 -4.038 0.078 1.00 87.19 245 SER A C 1
ATOM 1904 O O . SER A 1 245 ? -1.320 -3.386 -0.032 1.00 87.19 245 SER A O 1
ATOM 1906 N N . ASP A 1 246 ? -0.283 -5.372 0.113 1.00 90.94 246 ASP A N 1
ATOM 1907 C CA . ASP A 1 246 ? -1.503 -6.171 0.117 1.00 90.94 246 ASP A CA 1
ATOM 1908 C C . ASP A 1 246 ? -2.263 -6.056 1.445 1.00 90.94 246 ASP A C 1
ATOM 1910 O O . ASP A 1 246 ? -3.487 -5.977 1.398 1.00 90.94 246 ASP A O 1
ATOM 1914 N N . ALA A 1 247 ? -1.567 -5.963 2.586 1.00 92.62 247 ALA A N 1
ATOM 1915 C CA . ALA A 1 247 ? -2.165 -5.725 3.903 1.00 92.62 247 ALA A CA 1
ATOM 1916 C C . ALA A 1 247 ? -2.964 -4.408 3.935 1.00 92.62 247 ALA A C 1
ATOM 1918 O O . ALA A 1 247 ? -4.180 -4.451 4.130 1.00 92.62 247 ALA A O 1
ATOM 1919 N N . HIS A 1 248 ? -2.341 -3.280 3.571 1.00 89.75 248 HIS A N 1
ATOM 1920 C CA . HIS A 1 248 ? -3.006 -1.968 3.506 1.00 89.75 248 HIS A CA 1
ATOM 1921 C C . HIS A 1 248 ? -4.238 -1.993 2.598 1.00 89.75 248 HIS A C 1
ATOM 1923 O O . HIS A 1 248 ? -5.319 -1.514 2.949 1.00 89.75 248 HIS A O 1
ATOM 1929 N N . LYS A 1 249 ? -4.098 -2.588 1.407 1.00 89.44 249 LYS A N 1
ATOM 1930 C CA . LYS A 1 249 ? -5.211 -2.758 0.466 1.00 89.44 249 LYS A CA 1
ATOM 1931 C C . LYS A 1 249 ? -6.340 -3.578 1.104 1.00 89.44 249 LYS A C 1
ATOM 1933 O O . LYS A 1 249 ? -7.507 -3.216 0.987 1.00 89.44 249 LYS A O 1
ATOM 1938 N N . CYS A 1 250 ? -6.008 -4.679 1.765 1.00 92.50 250 CYS A N 1
ATOM 1939 C CA . CYS A 1 250 ? -6.962 -5.573 2.411 1.00 92.50 250 CYS A CA 1
ATOM 1940 C C . CYS A 1 250 ? -7.726 -4.899 3.560 1.00 92.50 250 CYS A C 1
ATOM 1942 O O . CYS A 1 250 ? -8.936 -5.092 3.659 1.00 92.50 250 CYS A O 1
ATOM 1944 N N . VAL A 1 251 ? -7.072 -4.041 4.349 1.00 94.62 251 VAL A N 1
ATOM 1945 C CA . VAL A 1 251 ? -7.732 -3.192 5.357 1.00 94.62 251 VAL A CA 1
ATOM 1946 C C . VAL A 1 251 ? -8.714 -2.230 4.694 1.00 94.62 251 VAL A C 1
ATOM 1948 O O . VAL A 1 251 ? -9.900 -2.239 5.015 1.00 94.62 251 VAL A O 1
ATOM 1951 N N . VAL A 1 252 ? -8.260 -1.458 3.702 1.00 91.06 252 VAL A N 1
ATOM 1952 C CA . VAL A 1 252 ? -9.089 -0.451 3.016 1.00 91.06 252 VAL A CA 1
ATOM 1953 C C . VAL A 1 252 ? -10.326 -1.065 2.363 1.00 91.06 252 VAL A C 1
ATOM 1955 O O . VAL A 1 252 ? -11.427 -0.524 2.478 1.00 91.06 252 VAL A O 1
ATOM 1958 N N . PHE A 1 253 ? -10.171 -2.205 1.693 1.00 90.88 253 PHE A N 1
ATOM 1959 C CA . PHE A 1 253 ? -11.274 -2.887 1.018 1.00 90.88 253 PHE A CA 1
ATOM 1960 C C . PHE A 1 253 ? -12.025 -3.882 1.908 1.00 90.88 253 PHE A C 1
ATOM 1962 O O . PHE A 1 253 ? -12.932 -4.535 1.395 1.00 90.88 253 PHE A O 1
ATOM 1969 N N . ASN A 1 254 ? -11.663 -3.995 3.192 1.00 93.75 254 ASN A N 1
ATOM 1970 C CA . ASN A 1 254 ? -12.198 -4.975 4.137 1.00 93.75 254 ASN A CA 1
ATOM 1971 C C . ASN A 1 254 ? -12.263 -6.393 3.527 1.00 93.75 254 ASN A C 1
ATOM 1973 O O . ASN A 1 254 ? -13.322 -7.002 3.364 1.00 93.75 254 ASN A O 1
ATOM 1977 N N . ARG A 1 255 ? -11.102 -6.898 3.101 1.00 93.50 255 ARG A N 1
ATOM 1978 C CA . ARG A 1 255 ? -10.936 -8.245 2.538 1.00 93.50 255 ARG A CA 1
ATOM 1979 C C . ARG A 1 255 ? -9.783 -8.949 3.220 1.00 93.50 255 ARG A C 1
ATOM 1981 O O . ARG A 1 255 ? -8.733 -8.357 3.407 1.00 93.50 255 ARG A O 1
ATOM 1988 N N . THR A 1 256 ? -9.946 -10.224 3.539 1.00 93.75 256 THR A N 1
ATOM 1989 C CA . THR A 1 256 ? -8.851 -11.033 4.081 1.00 93.75 256 THR A CA 1
ATOM 1990 C C . THR A 1 256 ? -7.797 -11.305 3.009 1.00 93.75 256 THR A C 1
ATOM 1992 O O . THR A 1 256 ? -8.124 -11.683 1.881 1.00 93.75 256 THR A O 1
ATOM 1995 N N . SER A 1 257 ? -6.529 -11.134 3.374 1.00 94.56 257 SER A N 1
ATOM 1996 C CA . SER A 1 257 ? -5.391 -11.488 2.526 1.00 94.56 257 SER A CA 1
ATOM 1997 C C . SER A 1 257 ? -5.040 -12.967 2.677 1.00 94.56 257 SER A C 1
ATOM 1999 O O . SER A 1 257 ? -5.142 -13.531 3.761 1.00 94.56 257 SER A O 1
ATOM 2001 N N . VAL A 1 258 ? -4.511 -13.593 1.625 1.00 95.50 258 VAL A N 1
ATOM 2002 C CA . VAL A 1 258 ? -3.887 -14.922 1.758 1.00 95.50 258 VAL A CA 1
ATOM 2003 C C . VAL A 1 258 ? -2.678 -14.892 2.702 1.00 95.50 258 VAL A C 1
ATOM 2005 O O . VAL A 1 258 ? -2.371 -15.897 3.348 1.00 95.50 258 VAL A O 1
ATOM 2008 N N . TYR A 1 259 ? -2.026 -13.731 2.836 1.00 96.44 259 TYR A N 1
ATOM 2009 C CA . TYR A 1 259 ? -0.860 -13.555 3.694 1.00 96.44 259 TYR A CA 1
ATOM 2010 C C . TYR A 1 259 ? -1.186 -13.617 5.186 1.00 96.44 259 TYR A C 1
ATOM 2012 O O . TYR A 1 259 ? -0.260 -13.739 5.980 1.00 96.44 259 TYR A O 1
ATOM 2020 N N . SER A 1 260 ? -2.468 -13.575 5.571 1.00 96.00 260 SER A N 1
ATOM 2021 C CA . SER A 1 260 ? -2.900 -13.764 6.960 1.00 96.00 260 SER A CA 1
ATOM 2022 C C . SER A 1 260 ? -3.032 -15.242 7.356 1.00 96.00 260 SER A C 1
ATOM 2024 O O . SER A 1 260 ? -3.350 -15.537 8.507 1.00 96.00 260 SER A O 1
ATOM 2026 N N . SER A 1 261 ? -2.842 -16.178 6.418 1.00 95.94 261 SER A N 1
ATOM 2027 C CA . SER A 1 261 ? -2.930 -17.617 6.696 1.00 95.94 261 SER A CA 1
ATOM 2028 C C . SER A 1 261 ? -1.686 -18.144 7.428 1.00 95.94 261 SER A C 1
ATOM 2030 O O . SER A 1 261 ? -0.596 -17.598 7.240 1.00 95.94 261 SER A O 1
ATOM 2032 N N . PRO A 1 262 ? -1.805 -19.224 8.229 1.00 95.56 262 PRO A N 1
ATOM 2033 C CA . PRO A 1 262 ? -0.700 -19.735 9.044 1.00 95.56 262 PRO A CA 1
ATOM 2034 C C . PRO A 1 262 ? 0.588 -19.996 8.257 1.00 95.56 262 PRO A C 1
ATOM 2036 O O . PRO A 1 262 ? 1.664 -19.598 8.697 1.00 95.56 262 PRO A O 1
ATOM 2039 N N . ASP A 1 263 ? 0.486 -20.588 7.067 1.00 96.69 263 ASP A N 1
ATOM 2040 C CA . ASP A 1 263 ? 1.645 -20.906 6.229 1.00 96.69 263 ASP A CA 1
ATOM 2041 C C . ASP A 1 263 ? 2.392 -19.644 5.781 1.00 96.69 263 ASP A C 1
ATOM 2043 O O . ASP A 1 263 ? 3.616 -19.572 5.872 1.00 96.69 263 ASP A O 1
ATOM 2047 N N . TRP A 1 264 ? 1.665 -18.612 5.345 1.00 96.44 264 TRP A N 1
ATOM 2048 C CA . TRP A 1 264 ? 2.255 -17.337 4.925 1.00 96.44 264 TRP A CA 1
ATOM 2049 C C . TRP A 1 264 ? 2.774 -16.500 6.092 1.00 96.44 264 TRP A C 1
ATOM 2051 O O . TRP A 1 264 ? 3.715 -15.725 5.923 1.00 96.44 264 TRP A O 1
ATOM 2061 N N . MET A 1 265 ? 2.193 -16.683 7.274 1.00 94.88 265 MET A N 1
ATOM 2062 C CA . MET A 1 265 ? 2.655 -16.054 8.503 1.00 94.88 265 MET A CA 1
ATOM 2063 C C . MET A 1 265 ? 3.885 -16.751 9.082 1.00 94.88 265 MET A C 1
ATOM 2065 O O . MET A 1 265 ? 4.509 -16.174 9.956 1.00 94.88 265 MET A O 1
ATOM 2069 N N . THR A 1 266 ? 4.261 -17.957 8.642 1.00 94.69 266 THR A N 1
ATOM 2070 C CA . THR A 1 266 ? 5.334 -18.747 9.279 1.00 94.69 266 THR A CA 1
ATOM 2071 C C . THR A 1 266 ? 6.465 -19.110 8.325 1.00 94.69 266 THR A C 1
ATOM 2073 O O . THR A 1 266 ? 7.609 -18.735 8.572 1.00 94.69 266 THR A O 1
ATOM 2076 N N . LEU A 1 267 ? 6.164 -19.801 7.225 1.00 95.56 267 LEU A N 1
ATOM 2077 C CA . LEU A 1 267 ? 7.163 -20.426 6.357 1.00 95.56 267 LEU A CA 1
ATOM 2078 C C . LEU A 1 267 ? 8.152 -19.433 5.722 1.00 95.56 267 LEU A C 1
ATOM 2080 O O . LEU A 1 267 ? 9.337 -19.762 5.684 1.00 95.56 267 LEU A O 1
ATOM 2084 N N . PRO A 1 268 ? 7.752 -18.217 5.283 1.00 94.25 268 PRO A N 1
ATOM 2085 C CA . PRO A 1 268 ? 8.714 -17.242 4.765 1.00 94.25 268 PRO A CA 1
ATOM 2086 C C . PRO A 1 268 ? 9.745 -16.783 5.809 1.00 94.25 268 PRO A C 1
ATOM 2088 O O . PRO A 1 268 ? 10.817 -16.318 5.436 1.00 94.25 268 PRO A O 1
ATOM 2091 N N . PHE A 1 269 ? 9.434 -16.909 7.103 1.00 93.94 269 PHE A N 1
ATOM 2092 C CA . PHE A 1 269 ? 10.205 -16.341 8.213 1.00 93.94 269 PHE A CA 1
ATOM 2093 C C . PHE A 1 269 ? 11.030 -17.375 8.998 1.00 93.94 269 PHE A C 1
ATOM 2095 O O . PHE A 1 269 ? 11.518 -17.060 10.082 1.00 93.94 269 PHE A O 1
ATOM 2102 N N . ILE A 1 270 ? 11.175 -18.605 8.487 1.00 92.00 270 ILE A N 1
ATOM 2103 C CA . ILE A 1 270 ? 11.937 -19.672 9.164 1.00 92.00 270 ILE A CA 1
ATOM 2104 C C . ILE A 1 270 ? 13.415 -19.284 9.301 1.00 92.00 270 ILE A C 1
ATOM 2106 O O . ILE A 1 270 ? 13.954 -19.299 10.404 1.00 92.00 270 ILE A O 1
ATOM 2110 N N . ASP A 1 271 ? 14.053 -18.904 8.192 1.00 88.25 271 ASP A N 1
ATOM 2111 C CA . ASP A 1 271 ? 15.493 -18.604 8.165 1.00 88.25 271 ASP A CA 1
ATOM 2112 C C . ASP A 1 271 ? 15.800 -17.131 8.466 1.00 88.25 271 ASP A C 1
ATOM 2114 O O . ASP A 1 271 ? 16.905 -16.780 8.885 1.00 88.25 271 ASP A O 1
ATOM 2118 N N . LYS A 1 272 ? 14.826 -16.248 8.221 1.00 86.25 272 LYS A N 1
ATOM 2119 C CA . LYS A 1 272 ? 14.955 -14.798 8.384 1.00 86.25 272 LYS A CA 1
ATOM 2120 C C . LYS A 1 272 ? 13.830 -14.290 9.284 1.00 86.25 272 LYS A C 1
ATOM 2122 O O . LYS A 1 272 ? 12.672 -14.312 8.861 1.00 86.25 272 LYS A O 1
ATOM 2127 N N . PRO A 1 273 ? 14.135 -13.810 10.503 1.00 88.00 273 PRO A N 1
ATOM 2128 C CA . PRO A 1 273 ? 13.105 -13.304 11.395 1.00 88.00 273 PRO A CA 1
ATOM 2129 C C . PRO A 1 273 ? 12.449 -12.046 10.820 1.00 88.00 273 PRO A C 1
ATOM 2131 O O . PRO A 1 273 ? 13.011 -11.339 9.978 1.00 88.00 273 PRO A O 1
ATOM 2134 N N . ARG A 1 274 ? 11.244 -11.756 11.312 1.00 89.94 274 ARG A N 1
ATOM 2135 C CA . ARG A 1 274 ? 10.517 -10.530 10.975 1.00 89.94 274 ARG A CA 1
ATOM 2136 C C . ARG A 1 274 ? 11.316 -9.317 11.441 1.00 89.94 274 ARG A C 1
ATOM 2138 O O . ARG A 1 274 ? 11.740 -9.254 12.593 1.00 89.94 274 ARG A O 1
ATOM 2145 N N . ASP A 1 275 ? 11.476 -8.350 10.547 1.00 88.56 275 ASP A N 1
ATOM 2146 C CA . ASP A 1 275 ? 11.847 -6.995 10.941 1.00 88.56 275 ASP A CA 1
ATOM 2147 C C . ASP A 1 275 ? 10.620 -6.251 11.500 1.00 88.56 275 ASP A C 1
ATOM 2149 O O . ASP A 1 275 ? 9.495 -6.753 11.445 1.00 88.56 275 ASP A O 1
ATOM 2153 N N . ALA A 1 276 ? 10.835 -5.045 12.033 1.00 89.69 276 ALA A N 1
ATOM 2154 C CA . ALA A 1 276 ? 9.773 -4.235 12.633 1.00 89.69 276 ALA A CA 1
ATOM 2155 C C . ALA A 1 276 ? 8.596 -3.971 11.675 1.00 89.69 276 ALA A C 1
ATOM 2157 O O . ALA A 1 276 ? 7.445 -3.905 12.096 1.00 89.69 276 ALA A O 1
ATOM 2158 N N . HIS A 1 277 ? 8.874 -3.835 10.376 1.00 87.81 277 HIS A N 1
ATOM 2159 C CA . HIS A 1 277 ? 7.843 -3.589 9.373 1.00 87.81 277 HIS A CA 1
ATOM 2160 C C . HIS A 1 277 ? 7.018 -4.850 9.104 1.00 87.81 277 HIS A C 1
ATOM 2162 O O . HIS A 1 277 ? 5.801 -4.780 8.970 1.00 87.81 277 HIS A O 1
ATOM 2168 N N . GLN A 1 278 ? 7.666 -6.017 9.038 1.00 91.88 278 GLN A N 1
ATOM 2169 C CA . GLN A 1 278 ? 6.955 -7.281 8.859 1.00 91.88 278 GLN A CA 1
ATOM 2170 C C . GLN A 1 278 ? 6.167 -7.696 10.095 1.00 91.88 278 GLN A C 1
ATOM 2172 O O . GLN A 1 278 ? 5.071 -8.215 9.921 1.00 91.88 278 GLN A O 1
ATOM 2177 N N . SER A 1 279 ? 6.666 -7.444 11.308 1.00 94.44 279 SER A N 1
ATOM 2178 C CA . SER A 1 279 ? 5.897 -7.700 12.531 1.00 94.44 279 SER A CA 1
ATOM 2179 C C . SER A 1 279 ? 4.687 -6.773 12.668 1.00 94.44 279 SER A C 1
ATOM 2181 O O . SER A 1 279 ? 3.654 -7.221 13.146 1.00 94.44 279 SER A O 1
ATOM 2183 N N . LEU A 1 280 ? 4.761 -5.527 12.188 1.00 94.94 280 LEU A N 1
ATOM 2184 C CA . LEU A 1 280 ? 3.580 -4.665 12.104 1.00 94.94 280 LEU A CA 1
ATOM 2185 C C . LEU A 1 280 ? 2.578 -5.189 11.063 1.00 94.94 280 LEU A C 1
ATOM 2187 O O . LEU A 1 280 ? 1.392 -5.307 11.351 1.00 94.94 280 LEU A O 1
ATOM 2191 N N . ALA A 1 281 ? 3.061 -5.594 9.884 1.00 94.56 281 ALA A N 1
ATOM 2192 C CA . ALA A 1 281 ? 2.208 -6.175 8.848 1.00 94.56 281 ALA A CA 1
ATOM 2193 C C . ALA A 1 281 ? 1.502 -7.470 9.308 1.00 94.56 281 ALA A C 1
ATOM 2195 O O . ALA A 1 281 ? 0.395 -7.749 8.853 1.00 94.56 281 ALA A O 1
ATOM 2196 N N . ASP A 1 282 ? 2.101 -8.258 10.215 1.00 95.88 282 ASP A N 1
ATOM 2197 C CA . ASP A 1 282 ? 1.431 -9.404 10.852 1.00 95.88 282 ASP A CA 1
ATOM 2198 C C . ASP A 1 282 ? 0.145 -8.976 11.572 1.00 95.88 282 ASP A C 1
ATOM 2200 O O . ASP A 1 282 ? -0.873 -9.653 11.435 1.00 95.88 282 ASP A O 1
ATOM 2204 N N . ILE A 1 283 ? 0.194 -7.857 12.301 1.00 97.69 283 ILE A N 1
ATOM 2205 C CA . ILE A 1 283 ? -0.941 -7.292 13.038 1.00 97.69 283 ILE A CA 1
ATOM 2206 C C . ILE A 1 283 ? -1.969 -6.725 12.053 1.00 97.69 283 ILE A C 1
ATOM 2208 O O . ILE A 1 283 ? -3.150 -7.068 12.122 1.00 97.69 283 ILE A O 1
ATOM 2212 N N . GLU A 1 284 ? -1.516 -5.920 11.089 1.00 96.88 284 GLU A N 1
ATOM 2213 C CA . GLU A 1 284 ? -2.360 -5.292 10.065 1.00 96.88 284 GLU A CA 1
ATOM 2214 C C . GLU A 1 284 ? -3.197 -6.332 9.292 1.00 96.88 284 GLU A C 1
ATOM 2216 O O . GLU A 1 284 ? -4.403 -6.168 9.087 1.00 96.88 284 GLU A O 1
ATOM 2221 N N . LEU A 1 285 ? -2.591 -7.469 8.930 1.00 97.38 285 LEU A N 1
ATOM 2222 C CA . LEU A 1 285 ? -3.252 -8.569 8.215 1.00 97.38 285 LEU A CA 1
ATOM 2223 C C . LEU A 1 285 ? -4.394 -9.235 8.999 1.00 97.38 285 LEU A C 1
ATOM 2225 O O . LEU A 1 285 ? -5.233 -9.907 8.390 1.00 97.38 285 LEU A O 1
ATOM 2229 N N . GLN A 1 286 ? -4.447 -9.062 10.321 1.00 97.75 286 GLN A N 1
ATOM 2230 C CA . GLN A 1 286 ? -5.508 -9.592 11.182 1.00 97.75 286 GLN A CA 1
ATOM 2231 C C . GLN A 1 286 ? -6.669 -8.604 11.388 1.00 97.75 286 GLN A C 1
ATOM 2233 O O . GLN A 1 286 ? -7.733 -9.001 11.873 1.00 97.75 286 GLN A O 1
ATOM 2238 N N . ILE A 1 287 ? -6.529 -7.344 10.959 1.00 98.12 287 ILE A N 1
ATOM 2239 C CA . ILE A 1 287 ? -7.604 -6.348 11.057 1.00 98.12 287 ILE A CA 1
ATOM 2240 C C . ILE A 1 287 ? -8.802 -6.712 10.149 1.00 98.12 287 ILE A C 1
ATOM 2242 O O . ILE A 1 287 ? -9.926 -6.710 10.656 1.00 98.12 287 ILE A O 1
ATOM 2246 N N . PRO A 1 288 ? -8.653 -7.086 8.857 1.00 97.56 288 PRO A N 1
ATOM 2247 C CA . PRO A 1 288 ? -9.808 -7.452 8.029 1.00 97.56 288 PRO A CA 1
ATOM 2248 C C . PRO A 1 288 ? -10.586 -8.679 8.540 1.00 97.56 288 PRO A C 1
ATOM 2250 O O . PRO A 1 288 ? -11.813 -8.618 8.579 1.00 97.56 288 PRO A O 1
ATOM 2253 N N . PRO A 1 289 ? -9.948 -9.778 9.003 1.00 97.00 289 PRO A N 1
ATOM 2254 C CA . PRO A 1 289 ? -10.661 -10.835 9.725 1.00 97.00 289 PRO A CA 1
ATOM 2255 C C . PRO A 1 289 ? -11.483 -10.332 10.922 1.00 97.00 289 PRO A C 1
ATOM 2257 O O . PRO A 1 289 ? -12.539 -10.889 11.204 1.00 97.00 289 PRO A O 1
ATOM 2260 N N . CYS A 1 290 ? -11.025 -9.282 11.614 1.00 97.69 290 CYS A N 1
ATOM 2261 C CA . CYS A 1 290 ? -11.735 -8.680 12.748 1.00 97.69 290 CYS A CA 1
ATOM 2262 C C . CYS A 1 290 ? -12.985 -7.946 12.278 1.00 97.69 290 CYS A C 1
ATOM 2264 O O . CYS A 1 290 ? -14.088 -8.220 12.744 1.00 97.69 290 CYS A O 1
ATOM 2266 N N . MET A 1 291 ? -12.821 -7.105 11.260 1.00 97.25 291 MET A N 1
ATOM 2267 C CA . MET A 1 291 ? -13.913 -6.412 10.586 1.00 97.25 291 MET A CA 1
ATOM 2268 C C . MET A 1 291 ? -14.978 -7.368 10.026 1.00 97.25 291 MET A C 1
ATOM 2270 O O . MET A 1 291 ? -16.172 -7.091 10.135 1.00 97.25 291 MET A O 1
ATOM 2274 N N . ALA A 1 292 ? -14.560 -8.495 9.442 1.00 96.19 292 ALA A N 1
ATOM 2275 C CA . ALA A 1 292 ? -15.448 -9.450 8.782 1.00 96.19 292 ALA A CA 1
ATOM 2276 C C . ALA A 1 292 ? -16.478 -10.090 9.730 1.00 96.19 292 ALA A C 1
ATOM 2278 O O . ALA A 1 292 ? -17.574 -10.432 9.288 1.00 96.19 292 ALA A O 1
ATOM 2279 N N . ILE A 1 293 ? -16.168 -10.200 11.029 1.00 96.75 293 ILE A N 1
ATOM 2280 C CA . ILE A 1 293 ? -17.094 -10.724 12.050 1.00 96.75 293 ILE A CA 1
ATOM 2281 C C . ILE A 1 293 ? -18.340 -9.837 12.182 1.00 96.75 293 ILE A C 1
ATOM 2283 O O . ILE A 1 293 ? -19.397 -10.325 12.562 1.00 96.75 293 ILE A O 1
ATOM 2287 N N . LEU A 1 294 ? -18.244 -8.549 11.833 1.00 96.50 294 LEU A N 1
ATOM 2288 C CA . LEU A 1 294 ? -19.380 -7.629 11.887 1.00 96.50 294 LEU A CA 1
ATOM 2289 C C . LEU A 1 294 ? -20.410 -7.858 10.763 1.00 96.50 294 LEU A C 1
ATOM 2291 O O . LEU A 1 294 ? -21.440 -7.192 10.748 1.00 96.50 294 LEU A O 1
ATOM 2295 N N . GLU A 1 295 ? -20.128 -8.755 9.809 1.00 95.94 295 GLU A N 1
ATOM 2296 C CA . GLU A 1 295 ? -20.972 -9.085 8.647 1.00 95.94 295 GLU A CA 1
ATOM 2297 C C . GLU A 1 295 ? -21.331 -7.884 7.744 1.00 95.94 295 GLU A C 1
ATOM 2299 O O . GLU A 1 295 ? -22.232 -7.957 6.904 1.00 95.94 295 GLU A O 1
ATOM 2304 N N . ILE A 1 296 ? -20.593 -6.774 7.851 1.00 95.69 296 ILE A N 1
ATOM 2305 C CA . ILE A 1 296 ? -20.777 -5.599 6.994 1.00 95.69 296 ILE A CA 1
ATOM 2306 C C . ILE A 1 296 ? -19.920 -5.748 5.734 1.00 95.69 296 ILE A C 1
ATOM 2308 O O . ILE A 1 296 ? -18.695 -5.621 5.759 1.00 95.69 296 ILE A O 1
ATOM 2312 N N . SER A 1 297 ? -20.585 -5.997 4.606 1.00 93.06 297 SER A N 1
ATOM 2313 C CA . SER A 1 297 ? -19.944 -6.101 3.292 1.00 93.06 297 SER A CA 1
ATOM 2314 C C . SER A 1 297 ? -19.635 -4.725 2.699 1.00 93.06 297 SER A C 1
ATOM 2316 O O . SER A 1 297 ? -20.491 -3.845 2.685 1.00 93.06 297 SER A O 1
ATOM 2318 N N . GLY A 1 298 ? -18.441 -4.551 2.133 1.00 91.50 298 GLY A N 1
ATOM 2319 C CA . GLY A 1 298 ? -18.025 -3.308 1.476 1.00 91.50 298 GLY A CA 1
ATOM 2320 C C . GLY A 1 298 ? -16.595 -2.931 1.841 1.00 91.50 298 GLY A C 1
ATOM 2321 O O . GLY A 1 298 ? -15.866 -3.765 2.355 1.00 91.50 298 GLY A O 1
ATOM 2322 N N . SER A 1 299 ? -16.191 -1.691 1.565 1.00 93.00 299 SER A N 1
ATOM 2323 C CA . SER A 1 299 ? -14.903 -1.154 2.020 1.00 93.00 299 SER A CA 1
ATOM 2324 C C . SER A 1 299 ? -14.941 -0.785 3.507 1.00 93.00 299 SER A C 1
ATOM 2326 O O . SER A 1 299 ? -16.008 -0.722 4.122 1.00 93.00 299 SER A O 1
ATOM 2328 N N . MET A 1 300 ? -13.783 -0.457 4.077 1.00 94.19 300 MET A N 1
ATOM 2329 C CA . MET A 1 300 ? -13.665 0.101 5.428 1.00 94.19 300 MET A CA 1
ATOM 2330 C C . MET A 1 300 ? -14.595 1.310 5.640 1.00 94.19 300 MET A C 1
ATOM 2332 O O . MET A 1 300 ? -15.222 1.444 6.688 1.00 94.19 300 MET A O 1
ATOM 2336 N N . ARG A 1 301 ? -14.760 2.156 4.614 1.00 93.56 301 ARG A N 1
ATOM 2337 C CA . ARG A 1 301 ? -15.701 3.287 4.630 1.00 93.56 301 ARG A CA 1
ATOM 2338 C C . ARG A 1 301 ? -17.144 2.840 4.856 1.00 93.56 301 ARG A C 1
ATOM 2340 O O . ARG A 1 301 ? -17.859 3.454 5.650 1.00 93.56 301 ARG A O 1
ATOM 2347 N N . VAL A 1 302 ? -17.578 1.796 4.146 1.00 95.19 302 VAL A N 1
ATOM 2348 C CA . VAL A 1 302 ? -18.928 1.231 4.285 1.00 95.19 302 VAL A CA 1
ATOM 2349 C C . VAL A 1 302 ? -19.103 0.647 5.680 1.00 95.19 302 VAL A C 1
ATOM 2351 O O . VAL A 1 302 ? -20.115 0.929 6.318 1.00 95.19 302 VAL A O 1
ATOM 2354 N N . LEU A 1 303 ? -18.101 -0.078 6.184 1.00 96.44 303 LEU A N 1
ATOM 2355 C CA . LEU A 1 303 ? -18.120 -0.652 7.528 1.00 96.44 303 LEU A CA 1
ATOM 2356 C C . LEU A 1 303 ? -18.354 0.405 8.611 1.00 96.44 303 LEU A C 1
ATOM 2358 O O . LEU A 1 303 ? -19.252 0.247 9.433 1.00 96.44 303 LEU A O 1
ATOM 2362 N N . PHE A 1 304 ? -17.605 1.508 8.595 1.00 95.88 304 PHE A N 1
ATOM 2363 C CA . PHE A 1 304 ? -17.753 2.550 9.617 1.00 95.88 304 PHE A CA 1
ATOM 2364 C C . PHE A 1 304 ? -18.981 3.448 9.428 1.00 95.88 304 PHE A C 1
ATOM 2366 O O . PHE A 1 304 ? -19.369 4.136 10.369 1.00 95.88 304 PHE A O 1
ATOM 2373 N N . SER A 1 305 ? -19.610 3.441 8.250 1.00 94.44 305 SER A N 1
ATOM 2374 C CA . SER A 1 305 ? -20.819 4.237 7.975 1.00 94.44 305 SER A CA 1
ATOM 2375 C C . SER A 1 305 ? -22.124 3.453 8.147 1.00 94.44 305 SER A C 1
ATOM 2377 O O . SER A 1 305 ? -23.189 4.059 8.231 1.00 94.44 305 SER A O 1
ATOM 2379 N N . THR A 1 306 ? -22.061 2.120 8.170 1.00 96.19 306 THR A N 1
ATOM 2380 C CA . THR A 1 306 ? -23.242 1.247 8.237 1.00 96.19 306 THR A CA 1
ATOM 2381 C C . THR A 1 306 ? -23.438 0.753 9.667 1.00 96.19 306 THR A C 1
ATOM 2383 O O . THR A 1 306 ? -22.468 0.266 10.247 1.00 96.19 306 THR A O 1
ATOM 2386 N N . PRO A 1 307 ? -24.644 0.843 10.255 1.00 96.31 307 PRO A N 1
ATOM 2387 C CA . PRO A 1 307 ? -24.911 0.290 11.581 1.00 96.31 307 PRO A CA 1
ATOM 2388 C C . PRO A 1 307 ? -24.618 -1.214 11.665 1.00 96.31 307 PRO A C 1
ATOM 2390 O O . PRO A 1 307 ? -24.859 -1.938 10.695 1.00 96.31 307 PRO A O 1
ATOM 2393 N N . ILE A 1 308 ? -24.133 -1.692 12.815 1.00 96.62 308 ILE A N 1
ATOM 2394 C CA . ILE A 1 308 ? -23.969 -3.136 13.057 1.00 96.62 308 ILE A CA 1
ATOM 2395 C C . ILE A 1 308 ? -25.347 -3.827 12.976 1.00 96.62 308 ILE A C 1
ATOM 2397 O O . ILE A 1 308 ? -26.285 -3.387 13.649 1.00 96.62 308 ILE A O 1
ATOM 2401 N N . PRO A 1 309 ? -25.508 -4.905 12.180 1.00 95.81 309 PRO A N 1
ATOM 2402 C CA . PRO A 1 309 ? -26.762 -5.648 12.137 1.00 95.81 309 PRO A CA 1
ATOM 2403 C C . PRO A 1 309 ? -27.117 -6.235 13.509 1.00 95.81 309 PRO A C 1
ATOM 2405 O O . PRO A 1 309 ? -26.273 -6.809 14.191 1.00 95.81 309 PRO A O 1
ATOM 2408 N N . SER A 1 310 ? -28.386 -6.144 13.910 1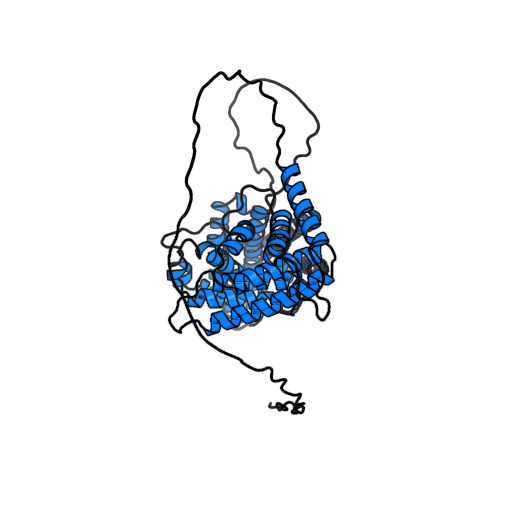.00 93.00 310 SER A N 1
ATOM 2409 C CA . SER A 1 310 ? -28.821 -6.490 15.272 1.00 93.00 310 SER A CA 1
ATOM 2410 C C . SER A 1 310 ? -28.611 -7.956 15.665 1.00 93.00 310 SER A C 1
ATOM 2412 O O . SER A 1 310 ? -28.601 -8.268 16.855 1.00 93.00 310 SER A O 1
ATOM 2414 N N . HIS A 1 311 ? -28.499 -8.857 14.682 1.00 93.44 311 HIS A N 1
ATOM 2415 C CA . HIS A 1 311 ? -28.297 -10.295 14.887 1.00 93.44 311 HIS A CA 1
ATOM 2416 C C . HIS A 1 311 ? -26.827 -10.689 15.071 1.00 93.44 311 HIS A C 1
ATOM 2418 O O . HIS A 1 311 ? -26.557 -11.831 15.440 1.00 93.44 311 HIS A O 1
ATOM 2424 N N . VAL A 1 312 ? -25.888 -9.784 14.793 1.00 95.75 312 VAL A N 1
ATOM 2425 C CA . VAL A 1 312 ? -24.454 -10.078 14.814 1.00 95.75 312 VAL A CA 1
ATOM 2426 C C . VAL A 1 312 ? -23.935 -10.100 16.248 1.00 95.75 312 VAL A C 1
ATOM 2428 O O . VAL A 1 312 ? -24.082 -9.135 16.999 1.00 95.75 312 VAL A O 1
ATOM 2431 N N . ASP A 1 313 ? -23.266 -11.193 16.619 1.00 93.94 313 ASP A N 1
ATOM 2432 C CA . ASP A 1 313 ? -22.517 -11.262 17.870 1.00 93.94 313 ASP A CA 1
ATOM 2433 C C . ASP A 1 313 ? -21.175 -10.540 17.720 1.00 93.94 313 ASP A C 1
ATOM 2435 O O . ASP A 1 313 ? -20.250 -11.021 17.067 1.00 93.94 313 ASP A O 1
ATOM 2439 N N . VAL A 1 314 ? -21.054 -9.381 18.363 1.00 95.06 314 VAL A N 1
ATOM 2440 C CA . VAL A 1 314 ? -19.836 -8.562 18.331 1.00 95.06 314 VAL A CA 1
ATOM 2441 C C . VAL A 1 314 ? -18.724 -9.087 19.248 1.00 95.06 314 VAL A C 1
ATOM 2443 O O . VAL A 1 314 ? -17.587 -8.630 19.140 1.00 95.06 314 VAL A O 1
ATOM 2446 N N . ARG A 1 315 ? -18.996 -10.036 20.160 1.00 93.88 315 ARG A N 1
ATOM 2447 C CA . ARG A 1 315 ? -18.014 -10.498 21.166 1.00 93.88 315 ARG A CA 1
ATOM 2448 C C . ARG A 1 315 ? -16.745 -11.108 20.554 1.00 93.88 315 ARG A C 1
ATOM 2450 O O . ARG A 1 315 ? -15.665 -10.778 21.048 1.00 93.88 315 ARG A O 1
ATOM 2457 N N . PRO A 1 316 ? -16.805 -11.934 19.489 1.00 95.56 316 PRO A N 1
ATOM 2458 C CA . PRO A 1 316 ? -15.598 -12.451 18.845 1.00 95.56 316 PRO A CA 1
ATOM 2459 C C . PRO A 1 316 ? -14.764 -11.339 18.192 1.00 95.56 316 PRO A C 1
ATOM 2461 O O . PRO A 1 316 ? -13.539 -11.345 18.313 1.00 95.56 316 PRO A O 1
ATOM 2464 N N . SER A 1 317 ? -15.423 -10.350 17.573 1.00 95.94 317 SER A N 1
ATOM 2465 C CA . SER A 1 317 ? -14.764 -9.167 16.999 1.00 95.94 317 SER A CA 1
ATOM 2466 C C . SER A 1 317 ? -14.085 -8.346 18.091 1.00 95.94 317 SER A C 1
ATOM 2468 O O . SER A 1 317 ? -12.901 -8.038 17.992 1.00 95.94 317 SER A O 1
ATOM 2470 N N . LYS A 1 318 ? -14.790 -8.086 19.199 1.00 94.88 318 LYS A N 1
ATOM 2471 C CA . LYS A 1 318 ? -14.234 -7.408 20.374 1.00 94.88 318 LYS A CA 1
ATOM 2472 C C . LYS A 1 318 ? -13.002 -8.129 20.909 1.00 94.88 318 LYS A C 1
ATOM 2474 O O . LYS A 1 318 ? -11.967 -7.500 21.093 1.00 94.88 318 LYS A O 1
ATOM 2479 N N . HIS A 1 319 ? -13.087 -9.441 21.134 1.00 95.00 319 HIS A N 1
ATOM 2480 C CA . HIS A 1 319 ? -11.954 -10.222 21.630 1.00 95.00 319 HIS A CA 1
ATOM 2481 C C . HIS A 1 319 ? -10.745 -10.117 20.694 1.00 95.00 319 HIS A C 1
ATOM 2483 O O . HIS A 1 319 ? -9.612 -9.964 21.150 1.00 95.00 319 HIS A O 1
ATOM 2489 N N . MET A 1 320 ? -10.973 -10.166 19.380 1.00 96.69 320 MET A N 1
ATOM 2490 C CA . MET A 1 320 ? -9.895 -10.018 18.413 1.00 96.69 320 MET A CA 1
ATOM 2491 C C . MET A 1 320 ? -9.318 -8.602 18.393 1.00 96.69 320 MET A C 1
ATOM 2493 O O . MET A 1 320 ? -8.102 -8.471 18.427 1.00 96.69 320 MET A O 1
ATOM 2497 N N . ALA A 1 321 ? -10.150 -7.561 18.429 1.00 96.94 321 ALA A N 1
ATOM 2498 C CA . ALA A 1 321 ? -9.706 -6.172 18.521 1.00 96.94 321 ALA A CA 1
ATOM 2499 C C . ALA A 1 321 ? -8.881 -5.900 19.792 1.00 96.94 321 ALA A C 1
ATOM 2501 O O . ALA A 1 321 ? -7.842 -5.255 19.706 1.00 96.94 321 ALA A O 1
ATOM 2502 N N . CYS A 1 322 ? -9.268 -6.458 20.945 1.00 95.81 322 CYS A N 1
ATOM 2503 C CA . CYS A 1 322 ? -8.469 -6.389 22.174 1.00 95.81 322 CYS A CA 1
ATOM 2504 C C . CYS A 1 322 ? -7.085 -7.031 22.003 1.00 95.81 322 CYS A C 1
ATOM 2506 O O . CYS A 1 322 ? -6.088 -6.456 22.434 1.00 95.81 322 CYS A O 1
ATOM 2508 N N . ARG A 1 323 ? -7.005 -8.202 21.349 1.00 96.62 323 ARG A N 1
ATOM 2509 C CA . ARG A 1 323 ? -5.709 -8.827 21.035 1.00 96.62 323 ARG A CA 1
ATOM 2510 C C . ARG A 1 323 ? -4.872 -7.935 20.123 1.00 96.62 323 ARG A C 1
ATOM 2512 O O . ARG A 1 323 ? -3.711 -7.727 20.426 1.00 96.62 323 ARG A O 1
ATOM 2519 N N . LEU A 1 324 ? -5.469 -7.350 19.084 1.00 98.00 324 LEU A N 1
ATOM 2520 C CA . LEU A 1 324 ? -4.764 -6.443 18.173 1.00 98.00 324 LEU A CA 1
ATOM 2521 C C . LEU A 1 324 ? -4.231 -5.195 18.884 1.00 98.00 324 LEU A C 1
ATOM 2523 O O . LEU A 1 324 ? -3.098 -4.809 18.628 1.00 98.00 324 LEU A O 1
ATOM 2527 N N . LEU A 1 325 ? -5.004 -4.579 19.787 1.00 97.44 325 LEU A N 1
ATOM 2528 C CA . LEU A 1 325 ? -4.521 -3.440 20.580 1.00 97.44 325 LEU A CA 1
ATOM 2529 C C . LEU A 1 325 ? -3.325 -3.828 21.451 1.00 97.44 325 LEU A C 1
ATOM 2531 O O . LEU A 1 325 ? -2.321 -3.123 21.438 1.00 97.44 325 LEU A O 1
ATOM 2535 N N . ARG A 1 326 ? -3.391 -4.980 22.128 1.00 97.00 326 ARG A N 1
ATOM 2536 C CA . ARG A 1 326 ? -2.264 -5.492 22.915 1.00 97.00 326 ARG A CA 1
ATOM 2537 C C . ARG A 1 326 ? -1.042 -5.772 22.039 1.00 97.00 326 ARG A C 1
ATOM 2539 O O . ARG A 1 326 ? 0.058 -5.374 22.398 1.00 97.00 326 ARG A O 1
ATOM 2546 N N . ASP A 1 327 ? -1.225 -6.422 20.893 1.00 97.62 327 ASP A N 1
ATOM 2547 C CA . ASP A 1 327 ? -0.125 -6.734 19.978 1.00 97.62 327 ASP A CA 1
ATOM 2548 C C . ASP A 1 327 ? 0.509 -5.432 19.426 1.00 97.62 327 ASP A C 1
ATOM 2550 O O . ASP A 1 327 ? 1.728 -5.349 19.271 1.00 97.62 327 ASP A O 1
ATOM 2554 N N . LEU A 1 328 ? -0.291 -4.375 19.204 1.00 97.75 328 LEU A N 1
ATOM 2555 C CA . LEU A 1 328 ? 0.190 -3.027 18.866 1.00 97.75 328 LEU A CA 1
ATOM 2556 C C . LEU A 1 328 ? 0.969 -2.379 20.022 1.00 97.75 328 LEU A C 1
ATOM 2558 O O . LEU A 1 328 ? 2.008 -1.765 19.778 1.00 97.75 328 LEU A O 1
ATOM 2562 N N . ASP A 1 329 ? 0.504 -2.509 21.265 1.00 96.50 329 ASP A N 1
ATOM 2563 C CA . ASP A 1 329 ? 1.219 -2.003 22.443 1.00 96.50 329 ASP A CA 1
ATOM 2564 C C . ASP A 1 329 ? 2.565 -2.718 22.632 1.00 96.50 329 ASP A C 1
ATOM 2566 O O . ASP A 1 329 ? 3.595 -2.068 22.823 1.00 96.50 329 ASP A O 1
ATOM 2570 N N . GLU A 1 330 ? 2.590 -4.047 22.508 1.00 97.44 330 GLU A N 1
ATOM 2571 C CA . GLU A 1 330 ? 3.815 -4.855 22.545 1.00 97.44 330 GLU A CA 1
ATOM 2572 C C . GLU A 1 330 ? 4.785 -4.452 21.426 1.00 97.44 330 GLU A C 1
ATOM 2574 O O . GLU A 1 330 ? 5.985 -4.279 21.666 1.00 97.44 330 GLU A O 1
ATOM 2579 N N . TRP A 1 331 ? 4.270 -4.228 20.213 1.00 97.00 331 TRP A N 1
ATOM 2580 C CA . TRP A 1 331 ? 5.066 -3.738 19.092 1.00 97.00 331 TRP A CA 1
ATOM 2581 C C . TRP A 1 331 ? 5.661 -2.352 19.380 1.00 97.00 331 TRP A C 1
ATOM 2583 O O . TRP A 1 331 ? 6.851 -2.130 19.149 1.00 97.00 331 TRP A O 1
ATOM 2593 N N . ALA A 1 332 ? 4.880 -1.429 19.947 1.00 95.75 332 ALA A N 1
ATOM 2594 C CA . ALA A 1 332 ? 5.353 -0.090 20.294 1.00 95.75 332 ALA A CA 1
ATOM 2595 C C . ALA A 1 332 ? 6.403 -0.105 21.417 1.00 95.75 332 ALA A C 1
ATOM 2597 O O . ALA A 1 332 ? 7.334 0.703 21.398 1.00 95.75 332 ALA A O 1
ATOM 2598 N N . ILE A 1 333 ? 6.296 -1.041 22.366 1.00 95.62 333 ILE A N 1
ATOM 2599 C CA . ILE A 1 333 ? 7.310 -1.280 23.404 1.00 95.62 333 ILE A CA 1
ATOM 2600 C C . ILE A 1 333 ? 8.607 -1.816 22.786 1.00 95.62 333 ILE A C 1
ATOM 2602 O O . ILE A 1 333 ? 9.694 -1.386 23.176 1.00 95.62 333 ILE A O 1
ATOM 2606 N N . ALA A 1 334 ? 8.512 -2.729 21.815 1.00 93.56 334 ALA A N 1
ATOM 2607 C CA . ALA A 1 334 ? 9.673 -3.290 21.126 1.00 93.56 334 ALA A CA 1
ATOM 2608 C C . ALA A 1 334 ? 10.359 -2.273 20.192 1.00 93.56 334 ALA A C 1
ATOM 2610 O O . ALA A 1 334 ? 11.586 -2.273 20.061 1.00 93.56 334 ALA A O 1
ATOM 2611 N N . TYR A 1 335 ? 9.584 -1.379 19.569 1.00 92.12 335 TYR A N 1
ATOM 2612 C CA . TYR A 1 335 ? 10.061 -0.412 18.576 1.00 92.12 335 TYR A CA 1
ATOM 2613 C C . TYR A 1 335 ? 9.628 1.033 18.893 1.00 92.12 335 TYR A C 1
ATOM 2615 O O . TYR A 1 335 ? 9.013 1.696 18.056 1.00 92.12 335 TYR A O 1
ATOM 2623 N N . PRO A 1 336 ? 10.014 1.604 20.051 1.00 90.25 336 PRO A N 1
ATOM 2624 C CA . PRO A 1 336 ? 9.516 2.912 20.495 1.00 90.25 336 PRO A CA 1
ATOM 2625 C C . PRO A 1 336 ? 9.908 4.056 19.550 1.00 90.25 336 PRO A C 1
ATOM 2627 O O . PRO A 1 336 ? 9.178 5.032 19.394 1.00 90.25 336 PRO A O 1
ATOM 2630 N N . HIS A 1 337 ? 11.045 3.916 18.867 1.00 85.69 337 HIS A N 1
ATOM 2631 C CA . HIS A 1 337 ? 11.526 4.865 17.864 1.00 85.69 337 HIS A CA 1
ATOM 2632 C C . HIS A 1 337 ? 10.720 4.840 16.555 1.00 85.69 337 HIS A C 1
ATOM 2634 O O . HIS A 1 337 ? 10.860 5.765 15.763 1.00 85.69 337 HIS A O 1
ATOM 2640 N N . LEU A 1 338 ? 9.897 3.809 16.325 1.00 87.38 338 LEU A N 1
ATOM 2641 C CA . LEU A 1 338 ? 9.023 3.655 15.156 1.00 87.38 338 LEU A CA 1
ATOM 2642 C C . LEU A 1 338 ? 7.537 3.831 15.499 1.00 87.38 338 LEU A C 1
ATOM 2644 O O . LEU A 1 338 ? 6.707 3.698 14.611 1.00 87.38 338 LEU A O 1
ATOM 2648 N N . ALA A 1 339 ? 7.192 4.125 16.755 1.00 87.69 339 ALA A N 1
ATOM 2649 C CA . ALA A 1 339 ? 5.808 4.294 17.210 1.00 87.69 339 ALA A CA 1
ATOM 2650 C C . ALA A 1 339 ? 5.362 5.768 17.302 1.00 87.69 339 ALA A C 1
ATOM 2652 O O . ALA A 1 339 ? 4.196 6.049 17.567 1.00 87.69 339 ALA A O 1
ATOM 2653 N N . SER A 1 340 ? 6.279 6.722 17.095 1.00 82.94 340 SER A N 1
ATOM 2654 C CA . SER A 1 340 ? 6.001 8.161 17.153 1.00 82.94 340 SER A CA 1
ATOM 2655 C C . SER A 1 340 ? 6.465 8.865 15.884 1.00 82.94 340 SER A C 1
ATOM 2657 O O . SER A 1 340 ? 7.610 8.728 15.461 1.00 82.94 340 SER A O 1
ATOM 2659 N N . ILE A 1 341 ? 5.577 9.681 15.318 1.00 72.75 341 ILE A N 1
ATOM 2660 C CA . ILE A 1 341 ? 5.851 10.541 14.158 1.00 72.75 341 ILE A CA 1
ATOM 2661 C C . ILE A 1 341 ? 6.745 11.724 14.560 1.00 72.75 341 ILE A C 1
ATOM 2663 O O . ILE A 1 341 ? 7.554 12.216 13.772 1.00 72.75 341 ILE A O 1
ATOM 2667 N N . SER A 1 342 ? 6.632 12.172 15.811 1.00 58.97 342 SER A N 1
ATOM 2668 C CA . SER A 1 342 ? 7.392 13.307 16.313 1.00 58.97 342 SER A CA 1
ATOM 2669 C C . SER A 1 342 ? 8.739 12.851 16.874 1.00 58.97 342 SER A C 1
ATOM 2671 O O . SER A 1 342 ? 8.812 12.080 17.832 1.00 58.97 342 SER A O 1
ATOM 2673 N N . GLY A 1 343 ? 9.824 13.404 16.323 1.00 47.88 343 GLY A N 1
ATOM 2674 C CA . GLY A 1 343 ? 11.152 13.418 16.944 1.00 47.88 343 GLY A CA 1
ATOM 2675 C C . GLY A 1 343 ? 11.190 14.335 18.172 1.00 47.88 343 GLY A C 1
ATOM 2676 O O . GLY A 1 343 ? 12.003 15.256 18.236 1.00 47.88 343 GLY A O 1
ATOM 2677 N N . SER A 1 344 ? 10.263 14.151 19.112 1.00 29.28 344 SER A N 1
ATOM 2678 C CA . SER A 1 344 ? 10.294 14.839 20.396 1.00 29.28 344 SER A CA 1
ATOM 2679 C C . SER A 1 344 ? 11.218 14.059 21.336 1.00 29.28 344 SER A C 1
ATOM 2681 O O . SER A 1 344 ? 10.994 12.863 21.538 1.00 29.28 344 SER A O 1
ATOM 2683 N N . PRO A 1 345 ? 12.269 14.679 21.900 1.00 33.72 345 PRO A N 1
ATOM 2684 C CA . PRO A 1 345 ? 13.164 14.013 22.832 1.00 33.72 345 PRO A CA 1
ATOM 2685 C C . PRO A 1 345 ? 12.405 13.757 24.134 1.00 33.72 345 PRO A C 1
ATOM 2687 O O . PRO A 1 345 ? 12.338 14.609 25.020 1.00 33.72 345 PRO A O 1
ATOM 2690 N N . ARG A 1 346 ? 11.802 12.576 24.264 1.00 31.89 346 ARG A N 1
ATOM 2691 C CA . ARG A 1 346 ? 11.242 12.143 25.540 1.00 31.89 346 ARG A CA 1
ATOM 2692 C C . ARG A 1 346 ? 12.388 11.634 26.412 1.00 31.89 346 ARG A C 1
ATOM 2694 O O . ARG A 1 346 ? 12.787 10.486 26.305 1.00 31.89 346 ARG A O 1
ATOM 2701 N N . GLY A 1 347 ? 12.906 12.539 27.242 1.00 29.28 347 GLY A N 1
ATOM 2702 C CA . GLY A 1 347 ? 13.631 12.248 28.480 1.00 29.28 347 GLY A CA 1
ATOM 2703 C C . GLY A 1 347 ? 14.999 11.588 28.321 1.00 29.28 347 GLY A C 1
ATOM 2704 O O . GLY A 1 347 ? 15.118 10.373 28.221 1.00 29.28 347 GLY A O 1
ATOM 2705 N N . THR A 1 348 ? 16.055 12.388 28.420 1.00 29.52 348 THR A N 1
ATOM 2706 C CA . THR A 1 348 ? 17.379 11.912 28.830 1.00 29.52 348 THR A CA 1
ATOM 2707 C C . THR A 1 348 ? 17.258 11.112 30.137 1.00 29.52 348 THR A C 1
ATOM 2709 O O . THR A 1 348 ? 16.677 11.631 31.095 1.00 29.52 348 THR A O 1
ATOM 2712 N N . PRO A 1 349 ? 17.845 9.908 30.258 1.00 34.06 349 PRO A N 1
ATOM 2713 C CA . PRO A 1 349 ? 18.228 9.392 31.563 1.00 34.06 349 PRO A CA 1
ATOM 2714 C C . PRO A 1 349 ? 19.299 10.330 32.134 1.00 34.06 349 PRO A C 1
ATOM 2716 O O . PRO A 1 349 ? 20.222 10.735 31.424 1.00 34.06 349 PRO A O 1
ATOM 2719 N N . ALA A 1 350 ? 19.148 10.720 33.396 1.00 30.27 350 ALA A N 1
ATOM 2720 C CA . ALA A 1 350 ? 20.072 11.606 34.094 1.00 30.27 350 ALA A CA 1
ATOM 2721 C C . ALA A 1 350 ? 21.535 11.115 33.998 1.00 30.27 350 ALA A C 1
ATOM 2723 O O . ALA A 1 350 ? 21.792 9.944 34.283 1.00 30.27 350 ALA A O 1
ATOM 2724 N N . PRO A 1 351 ? 22.513 11.984 33.681 1.00 34.19 351 PRO A N 1
ATOM 2725 C CA . PRO A 1 351 ? 23.920 11.680 33.893 1.00 34.19 351 PRO A CA 1
ATOM 2726 C C . PRO A 1 351 ? 24.345 12.142 35.291 1.00 34.19 351 PRO A C 1
ATOM 2728 O O . PRO A 1 351 ? 24.231 13.322 35.629 1.00 34.19 351 PRO A O 1
ATOM 2731 N N . MET A 1 352 ? 24.887 11.224 36.093 1.00 32.38 352 MET A N 1
ATOM 2732 C CA . MET A 1 352 ? 25.727 11.601 37.228 1.00 32.38 352 MET A CA 1
ATOM 2733 C C . MET A 1 352 ? 27.010 12.280 36.717 1.00 32.38 352 MET A C 1
ATOM 2735 O O . MET A 1 352 ? 27.748 11.715 35.920 1.00 32.38 352 MET A O 1
ATOM 2739 N N . GLU A 1 353 ? 27.211 13.508 37.193 1.00 31.92 353 GLU A N 1
ATOM 2740 C CA . GLU A 1 353 ? 28.462 14.228 37.478 1.00 31.92 353 GLU A CA 1
ATOM 2741 C C . GLU A 1 353 ? 29.754 13.960 36.670 1.00 31.92 353 GLU A C 1
ATOM 2743 O O . GLU A 1 353 ? 30.421 12.946 36.851 1.00 31.92 353 GLU A O 1
ATOM 2748 N N . LYS A 1 354 ? 30.208 15.012 35.958 1.00 31.09 354 LYS A N 1
ATOM 2749 C CA . LYS A 1 354 ? 31.352 15.927 36.265 1.00 31.09 354 LYS A CA 1
ATOM 2750 C C . LYS A 1 354 ? 32.256 16.205 35.050 1.00 31.09 354 LYS A C 1
ATOM 2752 O O . LYS A 1 354 ? 32.843 15.293 34.487 1.00 31.09 354 LYS A O 1
ATOM 2757 N N . GLY A 1 355 ? 32.456 17.496 34.737 1.00 28.62 355 GLY A N 1
ATOM 2758 C CA . GLY A 1 355 ? 33.577 17.958 33.898 1.00 28.62 355 GLY A CA 1
ATOM 2759 C C . GLY A 1 355 ? 33.343 19.215 33.043 1.00 28.62 355 GLY A C 1
ATOM 2760 O O . GLY A 1 355 ? 33.162 19.112 31.842 1.00 28.62 355 GLY A O 1
ATOM 2761 N N . THR A 1 356 ? 33.367 20.391 33.678 1.00 28.92 356 THR A N 1
ATOM 2762 C CA . THR A 1 356 ? 33.904 21.695 33.200 1.00 28.92 356 THR A CA 1
ATOM 2763 C C . THR A 1 356 ? 33.777 22.183 31.730 1.00 28.92 356 THR A C 1
ATOM 2765 O O . THR A 1 356 ? 34.479 21.739 30.831 1.00 28.92 356 THR A O 1
ATOM 2768 N N . SER A 1 357 ? 33.057 23.316 31.617 1.00 28.84 357 SER A N 1
ATOM 2769 C CA . SER A 1 357 ? 33.357 24.587 30.901 1.00 28.84 357 SER A CA 1
ATOM 2770 C C . SER A 1 357 ? 33.164 24.786 29.375 1.00 28.84 357 SER A C 1
ATOM 2772 O O . SER A 1 357 ? 33.986 24.384 28.568 1.00 28.84 357 SER A O 1
ATOM 2774 N N . LYS A 1 358 ? 32.156 25.639 29.082 1.00 31.69 358 LYS A N 1
ATOM 2775 C CA . LYS A 1 358 ? 32.064 26.798 28.148 1.00 31.69 358 LYS A CA 1
ATOM 2776 C C . LYS A 1 358 ? 32.438 26.641 26.661 1.00 31.69 358 LYS A C 1
ATOM 2778 O O . LYS A 1 358 ? 33.611 26.648 26.318 1.00 31.69 358 LYS A O 1
ATOM 2783 N N . THR A 1 359 ? 31.457 26.875 25.778 1.00 27.28 359 THR A N 1
ATOM 2784 C CA . THR A 1 359 ? 31.345 28.124 24.977 1.00 27.28 359 THR A CA 1
ATOM 2785 C C . THR A 1 359 ? 30.005 28.190 24.232 1.00 27.28 359 THR A C 1
ATOM 2787 O O . THR A 1 359 ? 29.572 27.237 23.595 1.00 27.28 359 THR A O 1
ATOM 2790 N N . THR A 1 360 ? 29.327 29.329 24.344 1.00 33.34 360 THR A N 1
ATOM 2791 C CA . THR A 1 360 ? 28.098 29.692 23.632 1.00 33.34 360 THR A CA 1
ATOM 2792 C C . THR A 1 360 ? 28.420 30.110 22.198 1.00 33.34 360 THR A C 1
ATOM 2794 O O . THR A 1 360 ? 29.276 30.961 21.973 1.00 33.34 360 THR A O 1
ATOM 2797 N N . SER A 1 361 ? 27.709 29.551 21.220 1.00 29.05 361 SER A N 1
ATOM 2798 C CA . SER A 1 361 ? 27.642 30.061 19.844 1.00 29.05 361 SER A CA 1
ATOM 2799 C C . SER A 1 361 ? 26.182 30.035 19.381 1.00 29.05 361 SER A C 1
ATOM 2801 O O . SER A 1 361 ? 25.533 28.996 19.521 1.00 29.05 361 SER A O 1
ATOM 2803 N N . PRO A 1 362 ? 25.628 31.153 18.881 1.00 34.50 362 PRO A N 1
ATOM 2804 C CA . PRO A 1 362 ? 24.265 31.212 18.377 1.00 34.50 362 PRO A CA 1
ATOM 2805 C C . PRO A 1 362 ? 24.229 30.864 16.882 1.00 34.50 362 PRO A C 1
ATOM 2807 O O . PRO A 1 362 ? 25.055 31.338 16.110 1.00 34.50 362 PRO A O 1
ATOM 2810 N N . GLY A 1 363 ? 23.228 30.084 16.469 1.00 34.50 363 GLY A N 1
ATOM 2811 C CA . GLY A 1 363 ? 22.848 29.958 15.060 1.00 34.50 363 GLY A CA 1
ATOM 2812 C C . GLY A 1 363 ? 23.356 28.706 14.348 1.00 34.50 363 GLY A C 1
ATOM 2813 O O . GLY A 1 363 ? 24.263 28.760 13.529 1.00 34.50 363 GLY A O 1
ATOM 2814 N N . SER A 1 364 ? 22.683 27.581 14.571 1.00 27.95 364 SER A N 1
ATOM 2815 C CA . SER A 1 364 ? 22.501 26.581 13.518 1.00 27.95 364 SER A CA 1
ATOM 2816 C C . SER A 1 364 ? 21.134 25.941 13.740 1.00 27.95 364 SER A C 1
ATOM 2818 O O . SER A 1 364 ? 20.945 25.104 14.622 1.00 27.95 364 SER A O 1
ATOM 2820 N N . SER A 1 365 ? 20.144 26.394 12.976 1.00 32.50 365 SER A N 1
ATOM 2821 C CA . SER A 1 365 ? 18.854 25.727 12.830 1.00 32.50 365 SER A CA 1
ATOM 2822 C C . SER A 1 365 ? 19.048 24.460 11.994 1.00 32.50 365 SER A C 1
ATOM 2824 O O . SER A 1 365 ? 18.625 24.384 10.846 1.00 32.50 365 SER A O 1
ATOM 2826 N N . THR A 1 366 ? 19.733 23.467 12.550 1.00 33.16 366 THR A N 1
ATOM 2827 C CA . THR A 1 366 ? 19.785 22.100 12.019 1.00 33.16 366 THR A CA 1
ATOM 2828 C C . THR A 1 366 ? 18.835 21.248 12.849 1.00 33.16 366 THR A C 1
ATOM 2830 O O . THR A 1 366 ? 19.219 20.375 13.616 1.00 33.16 366 THR A O 1
ATOM 2833 N N . SER A 1 367 ? 17.546 21.566 12.756 1.00 33.69 367 SER A N 1
ATOM 2834 C CA . SER A 1 367 ? 16.488 20.831 13.441 1.00 33.69 367 SER A CA 1
ATOM 2835 C C . SER A 1 367 ? 15.541 20.249 12.398 1.00 33.69 367 SER A C 1
ATOM 2837 O O . SER A 1 367 ? 14.832 21.001 11.734 1.00 33.69 367 SER A O 1
ATOM 2839 N N . LYS A 1 368 ? 15.488 18.910 12.383 1.00 40.66 368 LYS A N 1
ATOM 2840 C CA . LYS A 1 368 ? 14.392 18.061 11.892 1.00 40.66 368 LYS A CA 1
ATOM 2841 C C . LYS A 1 368 ? 14.296 17.860 10.375 1.00 40.66 368 LYS A C 1
ATOM 2843 O O . LYS A 1 368 ? 13.311 18.243 9.760 1.00 40.66 368 LYS A O 1
ATOM 2848 N N . SER A 1 369 ? 15.210 17.080 9.796 1.00 37.72 369 SER A N 1
ATOM 2849 C CA . SER A 1 369 ? 14.726 16.058 8.858 1.00 37.72 369 SER A CA 1
ATOM 2850 C C . SER A 1 369 ? 14.300 14.861 9.706 1.00 37.72 369 SER A C 1
ATOM 2852 O O . SER A 1 369 ? 15.122 14.010 10.052 1.00 37.72 369 SER A O 1
ATOM 2854 N N . SER A 1 370 ? 13.035 14.839 10.136 1.00 48.19 370 SER A N 1
ATOM 2855 C CA . SER A 1 370 ? 12.432 13.591 10.615 1.00 48.19 370 SER A CA 1
ATOM 2856 C C . SER A 1 370 ? 12.711 12.530 9.550 1.00 48.19 370 SER A C 1
ATOM 2858 O O . SER A 1 370 ? 12.528 12.795 8.361 1.00 48.19 370 SER A O 1
ATOM 2860 N N . ASN A 1 371 ? 13.277 11.389 9.939 1.00 63.22 371 ASN A N 1
ATOM 2861 C CA . ASN A 1 371 ? 13.608 10.336 8.989 1.00 63.22 371 ASN A CA 1
ATOM 2862 C C . ASN A 1 371 ? 12.293 9.882 8.337 1.00 63.22 371 ASN A C 1
ATOM 2864 O O . ASN A 1 371 ? 11.481 9.247 9.003 1.00 63.22 371 ASN A O 1
ATOM 2868 N N . ALA A 1 372 ? 12.058 10.238 7.070 1.00 63.56 372 ALA A N 1
ATOM 2869 C CA . ALA A 1 372 ? 10.772 10.033 6.394 1.00 63.56 372 ALA A CA 1
ATOM 2870 C C . ALA A 1 372 ? 10.307 8.566 6.439 1.00 63.56 372 ALA A C 1
ATOM 2872 O O . ALA A 1 372 ? 9.116 8.283 6.533 1.00 63.56 372 ALA A O 1
ATOM 2873 N N . PHE A 1 373 ? 11.258 7.630 6.479 1.00 65.75 373 PHE A N 1
ATOM 2874 C CA . PHE A 1 373 ? 10.987 6.212 6.685 1.00 65.75 373 PHE A CA 1
ATOM 2875 C C . PHE A 1 373 ? 10.435 5.891 8.084 1.00 65.75 373 PHE A C 1
ATOM 2877 O O . PHE A 1 373 ? 9.474 5.138 8.210 1.00 65.75 373 PHE A O 1
ATOM 2884 N N . VAL A 1 374 ? 11.013 6.477 9.136 1.00 73.75 374 VAL A N 1
ATOM 2885 C CA . VAL A 1 374 ? 10.520 6.336 10.518 1.00 73.75 374 VAL A CA 1
ATOM 2886 C C . VAL A 1 374 ? 9.131 6.950 10.642 1.00 73.75 374 VAL A C 1
ATOM 2888 O O . VAL A 1 374 ? 8.228 6.306 11.167 1.00 73.75 374 VAL A O 1
ATOM 2891 N N . ALA A 1 375 ? 8.946 8.156 10.097 1.00 73.75 375 ALA A N 1
ATOM 2892 C CA . ALA A 1 375 ? 7.652 8.831 10.083 1.00 73.75 375 ALA A CA 1
ATOM 2893 C C . ALA A 1 375 ? 6.583 7.996 9.365 1.00 73.75 375 ALA A C 1
ATOM 2895 O O . ALA A 1 375 ? 5.434 7.953 9.802 1.00 73.75 375 ALA A O 1
ATOM 2896 N N . LEU A 1 376 ? 6.963 7.288 8.301 1.00 77.06 376 LEU A N 1
ATOM 2897 C CA . LEU A 1 376 ? 6.062 6.399 7.588 1.00 77.06 376 LEU A CA 1
ATOM 2898 C C . LEU A 1 376 ? 5.659 5.171 8.407 1.00 77.06 376 LEU A C 1
ATOM 2900 O O . LEU A 1 376 ? 4.467 4.905 8.526 1.00 77.06 376 LEU A O 1
ATOM 2904 N N . ILE A 1 377 ? 6.621 4.411 8.943 1.00 82.94 377 ILE A N 1
ATOM 2905 C CA . ILE A 1 377 ? 6.286 3.219 9.741 1.00 82.94 377 ILE A CA 1
ATOM 2906 C C . ILE A 1 377 ? 5.428 3.631 10.940 1.00 82.94 377 ILE A C 1
ATOM 2908 O O . ILE A 1 377 ? 4.416 2.988 11.211 1.00 82.94 377 ILE A O 1
ATOM 2912 N N . ALA A 1 378 ? 5.773 4.746 11.588 1.00 88.06 378 ALA A N 1
ATOM 2913 C CA . ALA A 1 378 ? 4.967 5.309 12.663 1.00 88.06 378 ALA A CA 1
ATOM 2914 C C . ALA A 1 378 ? 3.550 5.666 12.201 1.00 88.06 378 ALA A C 1
ATOM 2916 O O . ALA A 1 378 ? 2.592 5.382 12.912 1.00 88.06 378 ALA A O 1
ATOM 2917 N N . SER A 1 379 ? 3.394 6.237 11.004 1.00 89.19 379 SER A N 1
ATOM 2918 C CA . SER A 1 379 ? 2.074 6.559 10.448 1.00 89.19 379 SER A CA 1
ATOM 2919 C C . SER A 1 379 ? 1.230 5.311 10.186 1.00 89.19 379 SER A C 1
ATOM 2921 O O . SER A 1 379 ? 0.033 5.344 10.453 1.00 89.19 379 SER A O 1
ATOM 2923 N N . ASN A 1 380 ? 1.829 4.212 9.717 1.00 91.38 380 ASN A N 1
ATOM 2924 C CA . ASN A 1 380 ? 1.122 2.939 9.531 1.00 91.38 380 ASN A CA 1
ATOM 2925 C C . ASN A 1 380 ? 0.699 2.336 10.876 1.00 91.38 380 ASN A C 1
ATOM 2927 O O . ASN A 1 380 ? -0.467 2.007 11.058 1.00 91.38 380 ASN A O 1
ATOM 2931 N N . TYR A 1 381 ? 1.608 2.304 11.854 1.00 95.25 381 TYR A N 1
ATOM 2932 C CA . TYR A 1 381 ? 1.299 1.861 13.216 1.00 95.25 381 TYR A CA 1
ATOM 2933 C C . TYR A 1 381 ? 0.141 2.668 13.833 1.00 95.25 381 TYR A C 1
ATOM 2935 O O . TYR A 1 381 ? -0.798 2.111 14.404 1.00 95.25 381 TYR A O 1
ATOM 2943 N N . ILE A 1 382 ? 0.167 3.995 13.678 1.00 95.62 382 ILE A N 1
ATOM 2944 C CA . ILE A 1 382 ? -0.892 4.882 14.176 1.00 95.62 382 ILE A CA 1
ATOM 2945 C C . ILE A 1 382 ? -2.197 4.690 13.387 1.00 95.62 382 ILE A C 1
ATOM 2947 O O . ILE A 1 382 ? -3.278 4.820 13.963 1.00 95.62 382 ILE A O 1
ATOM 2951 N N . ALA A 1 383 ? -2.134 4.342 12.099 1.00 96.75 383 ALA A N 1
ATOM 2952 C CA . ALA A 1 383 ? -3.315 4.019 11.302 1.00 96.75 383 ALA A CA 1
ATOM 2953 C C . ALA A 1 383 ? -3.983 2.716 11.770 1.00 96.75 383 ALA A C 1
ATOM 2955 O O . ALA A 1 383 ? -5.204 2.692 11.931 1.00 96.75 383 ALA A O 1
ATOM 2956 N N . ASP A 1 384 ? -3.206 1.677 12.081 1.00 97.50 384 ASP A N 1
ATOM 2957 C CA . ASP A 1 384 ? -3.731 0.435 12.658 1.00 97.50 384 ASP A CA 1
ATOM 2958 C C . ASP A 1 384 ? -4.394 0.704 14.014 1.00 97.50 384 ASP A C 1
ATOM 2960 O O . ASP A 1 384 ? -5.536 0.297 14.249 1.00 97.50 384 ASP A O 1
ATOM 2964 N N . ARG A 1 385 ? -3.736 1.496 14.875 1.00 97.38 385 ARG A N 1
ATOM 2965 C CA . ARG A 1 385 ? -4.311 1.982 16.142 1.00 97.38 385 ARG A CA 1
ATOM 2966 C C . ARG A 1 385 ? -5.637 2.700 15.918 1.00 97.38 385 ARG A C 1
ATOM 2968 O O . ARG A 1 385 ? -6.602 2.395 16.615 1.00 97.38 385 ARG A O 1
ATOM 2975 N N . LEU A 1 386 ? -5.700 3.632 14.966 1.00 98.25 386 LEU A N 1
ATOM 2976 C CA . LEU A 1 386 ? -6.918 4.370 14.627 1.00 98.25 386 LEU A CA 1
ATOM 2977 C C . LEU A 1 386 ? -8.053 3.413 14.245 1.00 98.25 386 LEU A C 1
ATOM 2979 O O . LEU A 1 386 ? -9.151 3.507 14.793 1.00 98.25 386 LEU A O 1
ATOM 2983 N N . VAL A 1 387 ? -7.796 2.493 13.315 1.00 98.25 387 VAL A N 1
ATOM 2984 C CA . VAL A 1 387 ? -8.815 1.570 12.805 1.00 98.25 387 VAL A CA 1
ATOM 2985 C C . VAL A 1 387 ? -9.327 0.653 13.915 1.00 98.25 387 VAL A C 1
ATOM 2987 O O . VAL A 1 387 ? -10.540 0.518 14.076 1.00 98.25 387 VAL A O 1
ATOM 2990 N N . VAL A 1 388 ? -8.436 0.067 14.719 1.00 98.12 388 VAL A N 1
ATOM 2991 C CA . VAL A 1 388 ? -8.832 -0.856 15.794 1.00 98.12 388 VAL A CA 1
ATOM 2992 C C . VAL A 1 388 ? -9.563 -0.125 16.929 1.00 98.12 388 VAL A C 1
ATOM 2994 O O . VAL A 1 388 ? -10.583 -0.623 17.408 1.00 98.12 388 VAL A O 1
ATOM 2997 N N . ASN A 1 389 ? -9.133 1.084 17.312 1.00 97.94 389 ASN A N 1
ATOM 2998 C CA . ASN A 1 389 ? -9.858 1.903 18.294 1.00 97.94 389 ASN A CA 1
ATOM 2999 C C . ASN A 1 389 ? -11.256 2.287 17.795 1.00 97.94 389 ASN A C 1
ATOM 3001 O O . ASN A 1 389 ? -12.227 2.201 18.543 1.00 97.94 389 ASN A O 1
ATOM 3005 N N . MET A 1 390 ? -11.398 2.636 16.515 1.00 97.94 390 MET A N 1
ATOM 3006 C CA . MET A 1 390 ? -12.708 2.934 15.936 1.00 97.94 390 MET A CA 1
ATOM 3007 C C . MET A 1 390 ? -13.608 1.700 15.835 1.00 97.94 390 MET A C 1
ATOM 3009 O O . MET A 1 390 ? -14.820 1.827 16.017 1.00 97.94 390 MET A O 1
ATOM 3013 N N . LEU A 1 391 ? -13.052 0.504 15.599 1.00 97.25 391 LEU A N 1
ATOM 3014 C CA . LEU A 1 391 ? -13.812 -0.749 15.696 1.00 97.25 391 LEU A CA 1
ATOM 3015 C C . LEU A 1 391 ? -14.326 -0.965 17.120 1.00 97.25 391 LEU A C 1
ATOM 3017 O O . LEU A 1 391 ? -15.505 -1.270 17.304 1.00 97.25 391 LEU A O 1
ATOM 3021 N N . MET A 1 392 ? -13.469 -0.765 18.125 1.00 96.50 392 MET A N 1
ATOM 3022 C CA . MET A 1 392 ? -13.862 -0.860 19.531 1.00 96.50 392 MET A CA 1
ATOM 3023 C C . MET A 1 392 ? -14.948 0.154 19.880 1.00 96.50 392 MET A C 1
ATOM 3025 O O . MET A 1 392 ? -15.968 -0.237 20.446 1.00 96.50 392 MET A O 1
ATOM 3029 N N . TYR A 1 393 ? -14.786 1.419 19.488 1.00 96.06 393 TYR A N 1
ATOM 3030 C CA . TYR A 1 393 ? -15.796 2.456 19.683 1.00 96.06 393 TYR A CA 1
ATOM 3031 C C . TYR A 1 393 ? -17.140 2.056 19.064 1.00 96.06 393 TYR A C 1
ATOM 3033 O O . TYR A 1 393 ? -18.150 2.046 19.764 1.00 96.06 393 TYR A O 1
ATOM 3041 N N . LYS A 1 394 ? -17.141 1.647 17.788 1.00 96.12 394 LYS A N 1
ATOM 3042 C CA . LYS A 1 394 ? -18.346 1.218 17.064 1.00 96.12 394 LYS A CA 1
ATOM 3043 C C . LYS A 1 394 ? -19.058 0.060 17.762 1.00 96.12 394 LYS A C 1
ATOM 3045 O O . LYS A 1 394 ? -20.268 0.099 17.948 1.00 96.12 394 LYS A O 1
ATOM 3050 N N . MET A 1 395 ? -18.314 -0.964 18.182 1.00 95.50 395 MET A N 1
ATOM 3051 C CA . MET A 1 395 ? -18.899 -2.098 18.901 1.00 95.50 395 MET A CA 1
ATOM 3052 C C . MET A 1 395 ? -19.498 -1.674 20.247 1.00 95.50 395 MET A C 1
ATOM 3054 O O . MET A 1 395 ? -20.560 -2.162 20.603 1.00 95.50 395 MET A O 1
ATOM 3058 N N . HIS A 1 396 ? -18.876 -0.751 20.986 1.00 92.50 396 HIS A N 1
ATOM 3059 C CA . HIS A 1 396 ? -19.413 -0.291 22.275 1.00 92.50 396 HIS A CA 1
ATOM 3060 C C . HIS A 1 396 ? -20.637 0.620 22.149 1.00 92.50 396 HIS A C 1
ATOM 3062 O O . HIS A 1 396 ? -21.429 0.684 23.087 1.00 92.50 396 HIS A O 1
ATOM 3068 N N . THR A 1 397 ? -20.802 1.325 21.030 1.00 92.94 397 THR A N 1
ATOM 3069 C CA . THR A 1 397 ? -21.930 2.246 20.823 1.00 92.94 397 THR A CA 1
ATOM 3070 C C . THR A 1 397 ? -23.109 1.615 20.092 1.00 92.94 397 THR A C 1
ATOM 3072 O O . THR A 1 397 ? -24.239 2.053 20.294 1.00 92.94 397 THR A O 1
ATOM 3075 N N . GLU A 1 398 ? -22.870 0.598 19.262 1.00 94.06 398 GLU A N 1
ATOM 3076 C CA . GLU A 1 398 ? -23.896 0.014 18.389 1.00 94.06 398 GLU A CA 1
ATOM 3077 C C . GLU A 1 398 ? -24.267 -1.438 18.731 1.00 94.06 398 GLU A C 1
ATOM 3079 O O . GLU A 1 398 ? -25.203 -1.976 18.139 1.00 94.06 398 GLU A O 1
ATOM 3084 N N . ALA A 1 399 ? -23.573 -2.098 19.667 1.00 88.19 399 ALA A N 1
ATOM 3085 C CA . ALA A 1 399 ? -23.944 -3.450 20.079 1.00 88.19 399 ALA A CA 1
ATOM 3086 C C . ALA A 1 399 ? -25.333 -3.489 20.731 1.00 88.19 399 ALA A C 1
ATOM 3088 O O . ALA A 1 399 ? -25.680 -2.666 21.576 1.00 88.19 399 ALA A O 1
ATOM 3089 N N . THR A 1 400 ? -26.116 -4.507 20.375 1.00 82.56 400 THR A N 1
ATOM 3090 C CA . THR A 1 400 ? -27.454 -4.745 20.935 1.00 82.56 400 THR A CA 1
ATOM 3091 C C . THR A 1 400 ? -27.416 -5.286 22.362 1.00 82.56 400 THR A C 1
ATOM 3093 O O . THR A 1 400 ? -28.348 -5.060 23.132 1.00 82.56 400 THR A O 1
ATOM 3096 N N . ALA A 1 401 ? -26.342 -5.989 22.726 1.00 78.69 401 ALA A N 1
ATOM 3097 C CA . ALA A 1 401 ? -26.093 -6.472 24.077 1.00 78.69 401 ALA A CA 1
ATOM 3098 C C . ALA A 1 401 ? -24.998 -5.629 24.751 1.00 78.69 401 ALA A C 1
ATOM 3100 O O . ALA A 1 401 ? -24.001 -5.311 24.093 1.00 78.69 401 ALA A O 1
ATOM 3101 N N . PRO A 1 402 ? -25.129 -5.311 26.055 1.00 73.88 402 PRO A N 1
ATOM 3102 C CA . PRO A 1 402 ? -24.062 -4.671 26.809 1.00 73.88 402 PRO A CA 1
ATOM 3103 C C . PRO A 1 402 ? -22.775 -5.484 26.696 1.00 73.88 402 PRO A C 1
ATOM 3105 O O . PRO A 1 402 ? -22.736 -6.677 27.003 1.00 73.88 402 PRO A O 1
ATOM 3108 N N . LEU A 1 403 ? -21.718 -4.830 26.233 1.00 77.75 403 LEU A N 1
ATOM 3109 C CA . LEU A 1 403 ? -20.386 -5.401 26.236 1.00 77.75 403 LEU A CA 1
ATOM 3110 C C . LEU A 1 403 ? -19.791 -5.198 27.628 1.00 77.75 403 LEU A C 1
ATOM 3112 O O . LEU A 1 403 ? -19.701 -4.060 28.084 1.00 77.75 403 LEU A O 1
ATOM 3116 N N . GLU A 1 404 ? -19.349 -6.280 28.274 1.00 73.12 404 GLU A N 1
ATOM 3117 C CA . GLU A 1 404 ? -18.553 -6.198 29.508 1.00 73.12 404 GLU A CA 1
ATOM 3118 C C . GLU A 1 404 ? -17.413 -5.195 29.311 1.00 73.12 404 GLU A C 1
ATOM 3120 O O . GLU A 1 404 ? -16.733 -5.299 28.283 1.00 73.12 404 GLU A O 1
ATOM 3125 N N . PRO A 1 405 ? -17.184 -4.233 30.220 1.00 62.53 405 PRO A N 1
ATOM 3126 C CA . PRO A 1 405 ? -16.060 -3.318 30.101 1.00 62.53 405 PRO A CA 1
ATOM 3127 C C . PRO A 1 405 ? -14.774 -4.130 29.936 1.00 62.53 405 PRO A C 1
ATOM 3129 O O . PRO A 1 405 ? -14.444 -4.973 30.768 1.00 62.53 405 PRO A O 1
ATOM 3132 N N . TYR A 1 406 ? -14.080 -3.920 28.818 1.00 63.75 406 TYR A N 1
ATOM 3133 C CA . TYR A 1 406 ? -12.659 -4.257 28.776 1.00 63.75 406 TYR A CA 1
ATOM 3134 C C . TYR A 1 406 ? -11.919 -3.112 29.489 1.00 63.75 406 TYR A C 1
ATOM 3136 O O . TYR A 1 406 ? -12.563 -2.128 29.838 1.00 63.75 406 TYR A O 1
ATOM 3144 N N . GLU A 1 407 ? -10.618 -3.228 29.745 1.00 68.75 407 GLU A N 1
ATOM 3145 C CA . GLU A 1 407 ? -9.837 -2.299 30.592 1.00 68.75 407 GLU A CA 1
ATOM 3146 C C . GLU A 1 407 ? -10.079 -0.793 30.315 1.00 68.75 407 GLU A C 1
ATOM 3148 O O . GLU A 1 407 ? -9.970 0.020 31.235 1.00 68.75 407 GLU A O 1
ATOM 3153 N N . ASP A 1 408 ? -10.509 -0.436 29.098 1.00 81.56 408 ASP A N 1
ATOM 3154 C C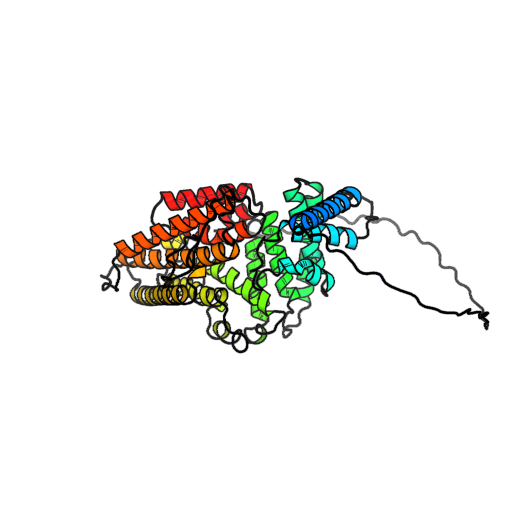A . ASP A 1 408 ? -10.797 0.927 28.655 1.00 81.56 408 ASP A CA 1
ATOM 3155 C C . ASP A 1 408 ? -12.288 1.244 28.428 1.00 81.56 408 ASP A C 1
ATOM 3157 O O . ASP A 1 408 ? -13.135 0.394 28.139 1.00 81.56 408 ASP A O 1
ATOM 3161 N N . THR A 1 409 ? -12.610 2.537 28.495 1.00 85.88 409 THR A N 1
ATOM 3162 C CA . THR A 1 409 ? -13.969 3.064 28.291 1.00 85.88 409 THR A CA 1
ATOM 3163 C C . THR A 1 409 ? -14.260 3.399 26.823 1.00 85.88 409 THR A C 1
ATOM 3165 O O . THR A 1 409 ? -13.356 3.664 26.035 1.00 85.88 409 THR A O 1
ATOM 3168 N N . THR A 1 410 ? -15.541 3.509 26.448 1.00 89.56 410 THR A N 1
ATOM 3169 C CA . THR A 1 410 ? -15.944 4.019 25.120 1.00 89.56 410 THR A CA 1
ATOM 3170 C C . THR A 1 410 ? -15.320 5.384 24.800 1.00 89.56 410 THR A C 1
ATOM 3172 O O . THR A 1 410 ? -14.927 5.627 23.661 1.00 89.56 410 THR A O 1
ATOM 3175 N N . ALA A 1 411 ? -15.199 6.264 25.803 1.00 92.00 411 ALA A N 1
ATOM 3176 C CA . ALA A 1 411 ? -14.555 7.569 25.654 1.00 92.00 411 ALA A CA 1
ATOM 3177 C C . ALA A 1 411 ? -13.054 7.437 25.353 1.00 92.00 411 ALA A C 1
ATOM 3179 O O . ALA A 1 411 ? -12.549 8.131 24.478 1.00 92.00 411 ALA A O 1
ATOM 3180 N N . HIS A 1 412 ? -12.363 6.492 25.999 1.00 94.31 412 HIS A N 1
ATOM 3181 C CA . HIS A 1 412 ? -10.950 6.221 25.735 1.00 94.31 412 HIS A CA 1
ATOM 3182 C C . HIS A 1 412 ? -10.704 5.843 24.268 1.00 94.31 412 HIS A C 1
ATOM 3184 O O . HIS A 1 412 ? -9.850 6.445 23.622 1.00 94.31 412 HIS A O 1
ATOM 3190 N N . TYR A 1 413 ? -11.484 4.907 23.714 1.00 95.31 413 TYR A N 1
ATOM 3191 C CA . TYR A 1 413 ? -11.329 4.496 22.312 1.00 95.31 413 TYR A CA 1
ATOM 3192 C C . TYR A 1 413 ? -11.558 5.655 21.333 1.00 95.31 413 TYR A C 1
ATOM 3194 O O . TYR A 1 413 ? -10.841 5.793 20.341 1.00 95.31 413 TYR A O 1
ATOM 3202 N N . TYR A 1 414 ? -12.534 6.516 21.624 1.00 96.50 414 TYR A N 1
ATOM 3203 C CA . TYR A 1 414 ? -12.799 7.714 20.831 1.00 96.50 414 TYR A CA 1
ATOM 3204 C C . TYR A 1 414 ? -11.640 8.723 20.896 1.00 96.50 414 TYR A C 1
ATOM 3206 O O . TYR A 1 414 ? -11.226 9.272 19.870 1.00 96.50 414 TYR A O 1
ATOM 3214 N N . ASP A 1 415 ? -11.088 8.948 22.089 1.00 96.88 415 ASP A N 1
ATOM 3215 C CA . ASP A 1 415 ? -9.981 9.877 22.313 1.00 96.88 415 ASP A CA 1
ATOM 3216 C C . ASP A 1 415 ? -8.689 9.387 21.649 1.00 96.88 415 ASP A C 1
ATOM 3218 O O . ASP A 1 415 ? -8.008 10.165 20.977 1.00 96.88 415 ASP A O 1
ATOM 3222 N N . GLU A 1 416 ? -8.359 8.100 21.776 1.00 96.19 416 GLU A N 1
ATOM 3223 C CA . GLU A 1 416 ? -7.198 7.499 21.109 1.00 96.19 416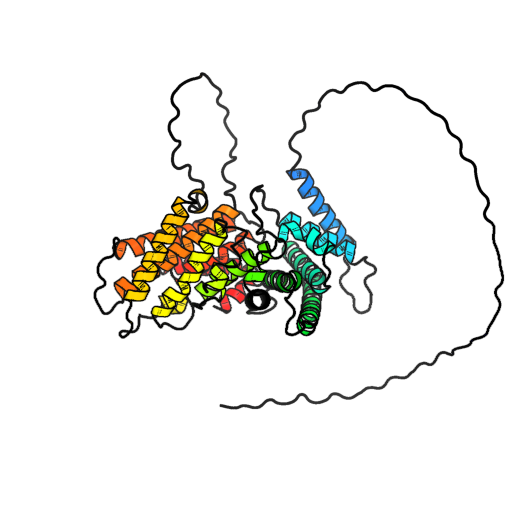 GLU A CA 1
ATOM 3224 C C . GLU A 1 416 ? -7.328 7.558 19.584 1.00 96.19 416 GLU A C 1
ATOM 3226 O O . GLU A 1 416 ? -6.381 7.953 18.901 1.00 96.19 416 GLU A O 1
ATOM 3231 N N . ALA A 1 417 ? -8.514 7.266 19.038 1.00 97.31 417 ALA A N 1
ATOM 3232 C CA . ALA A 1 417 ? -8.782 7.430 17.612 1.00 97.31 417 ALA A CA 1
ATOM 3233 C C . ALA A 1 417 ? -8.626 8.893 17.155 1.00 97.31 417 ALA A C 1
ATOM 3235 O O . ALA A 1 417 ? -8.045 9.162 16.103 1.00 97.31 417 ALA A O 1
ATOM 3236 N N . THR A 1 418 ? -9.092 9.856 17.954 1.00 97.75 418 THR A N 1
ATOM 3237 C CA . THR A 1 418 ? -8.969 11.291 17.647 1.00 97.75 418 THR A CA 1
ATOM 3238 C C . THR A 1 418 ? -7.504 11.731 17.619 1.00 97.75 418 THR A C 1
ATOM 3240 O O . THR A 1 418 ? -7.078 12.415 16.680 1.00 97.75 418 THR A O 1
ATOM 3243 N N . LYS A 1 419 ? -6.708 11.299 18.607 1.00 96.12 419 LYS A N 1
ATOM 3244 C CA . LYS A 1 419 ? -5.263 11.570 18.662 1.00 96.12 419 LYS A CA 1
ATOM 3245 C C . LYS A 1 419 ? -4.550 10.961 17.458 1.00 96.12 419 LYS A C 1
ATOM 3247 O O . LYS A 1 419 ? -3.801 11.663 16.784 1.00 96.12 419 LYS A O 1
ATOM 3252 N N . ALA A 1 420 ? -4.829 9.693 17.153 1.00 96.69 420 ALA A N 1
ATOM 3253 C CA . ALA A 1 420 ? -4.225 8.982 16.032 1.00 96.69 420 ALA A CA 1
ATOM 3254 C C . ALA A 1 420 ? -4.519 9.670 14.688 1.00 96.69 420 ALA A C 1
ATOM 3256 O O . ALA A 1 420 ? -3.600 9.950 13.918 1.00 96.69 420 ALA A O 1
ATOM 3257 N N . ALA A 1 421 ? -5.785 10.020 14.439 1.00 97.00 421 ALA A N 1
ATOM 3258 C CA . ALA A 1 421 ? -6.196 10.736 13.235 1.00 97.00 421 ALA A CA 1
ATOM 3259 C C . ALA A 1 421 ? -5.490 12.094 13.091 1.00 97.00 421 ALA A C 1
ATOM 3261 O O . ALA A 1 421 ? -4.977 12.413 12.018 1.00 97.00 421 ALA A O 1
ATOM 3262 N N . THR A 1 422 ? -5.409 12.861 14.180 1.00 95.50 422 THR A N 1
ATOM 3263 C CA . THR A 1 422 ? -4.704 14.152 14.202 1.00 95.50 422 THR A CA 1
ATOM 3264 C C . THR A 1 422 ? -3.221 13.980 13.877 1.00 95.50 422 THR A C 1
ATOM 3266 O O . THR A 1 422 ? -2.708 14.653 12.987 1.00 95.50 422 THR A O 1
ATOM 3269 N N . SER A 1 423 ? -2.545 13.029 14.531 1.00 92.62 423 SER A N 1
ATOM 3270 C CA . SER A 1 423 ? -1.119 12.768 14.306 1.00 92.62 423 SER A CA 1
ATOM 3271 C C . SER A 1 423 ? -0.813 12.356 12.865 1.00 92.62 423 SER A C 1
ATOM 3273 O O . SER A 1 423 ? 0.179 12.816 12.302 1.00 92.62 423 SER A O 1
ATOM 3275 N N . ILE A 1 424 ? -1.665 11.536 12.238 1.00 93.50 424 ILE A N 1
ATOM 3276 C CA . ILE A 1 424 ? -1.508 11.161 10.824 1.00 93.50 424 ILE A CA 1
ATOM 3277 C C . ILE A 1 424 ? -1.630 12.391 9.917 1.00 93.50 424 ILE A C 1
ATOM 3279 O O . ILE A 1 424 ? -0.806 12.570 9.019 1.00 93.50 424 ILE A O 1
ATOM 3283 N N . LEU A 1 425 ? -2.636 13.245 10.135 1.00 92.69 425 LEU A N 1
ATOM 3284 C CA . LEU A 1 425 ? -2.839 14.445 9.316 1.00 92.69 425 LEU A CA 1
ATOM 3285 C C . LEU A 1 425 ? -1.702 15.459 9.478 1.00 92.69 425 LEU A C 1
ATOM 3287 O O . LEU A 1 425 ? -1.269 16.050 8.489 1.00 92.69 425 LEU A O 1
ATOM 3291 N N . GLU A 1 426 ? -1.182 15.633 10.693 1.00 89.81 426 GLU A N 1
ATOM 3292 C CA . GLU A 1 426 ? -0.009 16.472 10.953 1.00 89.81 426 GLU A CA 1
ATOM 3293 C C . GLU A 1 426 ? 1.222 15.956 10.197 1.00 89.81 426 GLU A C 1
ATOM 3295 O O . GLU A 1 426 ? 1.867 16.722 9.479 1.00 89.81 426 GLU A O 1
ATOM 3300 N N . ALA A 1 427 ? 1.491 14.650 10.269 1.00 85.19 427 ALA A N 1
ATOM 3301 C CA . ALA A 1 427 ? 2.588 14.006 9.548 1.00 85.19 427 ALA A CA 1
ATOM 3302 C C . ALA A 1 427 ? 2.465 14.173 8.033 1.00 85.19 427 ALA A C 1
ATOM 3304 O O . ALA A 1 427 ? 3.413 14.548 7.344 1.00 85.19 427 ALA A O 1
ATOM 3305 N N . ALA A 1 428 ? 1.270 13.910 7.509 1.00 86.81 428 ALA A N 1
ATOM 3306 C CA . ALA A 1 428 ? 0.974 14.018 6.092 1.00 86.81 428 ALA A CA 1
ATOM 3307 C C . ALA A 1 428 ? 1.126 15.464 5.596 1.00 86.81 428 ALA A C 1
ATOM 3309 O O . ALA A 1 428 ? 1.670 15.701 4.515 1.00 86.81 428 ALA A O 1
ATOM 3310 N N . MET A 1 429 ? 0.725 16.443 6.409 1.00 86.19 429 MET A N 1
ATOM 3311 C CA . MET A 1 429 ? 0.929 17.859 6.125 1.00 86.19 429 MET A CA 1
ATOM 3312 C C . MET A 1 429 ? 2.416 18.245 6.135 1.00 86.19 429 MET A C 1
ATOM 3314 O O . MET A 1 429 ? 2.837 19.039 5.293 1.00 86.19 429 MET A O 1
ATOM 3318 N N . GLU A 1 430 ? 3.225 17.703 7.049 1.00 81.50 430 GLU A N 1
ATOM 3319 C CA . GLU A 1 430 ? 4.680 17.909 7.045 1.00 81.50 430 GLU A CA 1
ATOM 3320 C C . GLU A 1 430 ? 5.331 17.334 5.780 1.00 81.50 430 GLU A C 1
ATOM 3322 O O . GLU A 1 430 ? 6.111 18.032 5.129 1.00 81.50 430 GLU A O 1
ATOM 3327 N N . ILE A 1 431 ? 4.954 16.113 5.381 1.00 77.50 431 ILE A N 1
ATOM 3328 C CA . ILE A 1 431 ? 5.410 15.459 4.141 1.00 77.50 431 ILE A CA 1
ATOM 3329 C C . ILE A 1 431 ? 5.053 16.310 2.913 1.00 77.50 431 ILE A C 1
ATOM 3331 O O . ILE A 1 431 ? 5.907 16.533 2.047 1.00 77.50 431 ILE A O 1
ATOM 3335 N N . GLU A 1 432 ? 3.819 16.828 2.854 1.00 79.44 432 GLU A N 1
ATOM 3336 C CA . GLU A 1 432 ? 3.357 17.705 1.772 1.00 79.44 432 GLU A CA 1
ATOM 3337 C C . GLU A 1 432 ? 4.132 19.035 1.741 1.00 79.44 432 GLU A C 1
ATOM 3339 O O . GLU A 1 432 ? 4.549 19.479 0.668 1.00 79.44 432 GLU A O 1
ATOM 3344 N N . ARG A 1 433 ? 4.359 19.672 2.901 1.00 79.25 433 ARG A N 1
ATOM 3345 C CA . ARG A 1 433 ? 5.103 20.944 3.014 1.00 79.25 433 ARG A CA 1
ATOM 3346 C C . ARG A 1 433 ? 6.568 20.806 2.643 1.00 79.25 433 ARG A C 1
ATOM 3348 O O . ARG A 1 433 ? 7.116 21.704 2.012 1.00 79.25 433 ARG A O 1
ATOM 3355 N N . ALA A 1 434 ? 7.187 19.693 3.018 1.00 71.38 434 ALA A N 1
ATOM 3356 C CA . ALA A 1 434 ? 8.569 19.397 2.676 1.00 71.38 434 ALA A CA 1
ATOM 3357 C C . ALA A 1 434 ? 8.768 19.166 1.166 1.00 71.38 434 ALA A C 1
ATOM 3359 O O . ALA A 1 434 ? 9.908 19.026 0.732 1.00 71.38 434 ALA A O 1
ATOM 3360 N N . GLN A 1 435 ? 7.682 19.124 0.374 1.00 66.31 435 GLN A N 1
ATOM 3361 C CA . GLN A 1 435 ? 7.704 18.823 -1.061 1.00 66.31 435 GLN A CA 1
ATOM 3362 C C . GLN A 1 435 ? 8.514 17.556 -1.358 1.00 66.31 435 GLN A C 1
ATOM 3364 O O . GLN A 1 435 ? 9.192 17.467 -2.382 1.00 66.31 435 GLN A O 1
ATOM 3369 N N . THR A 1 436 ? 8.461 16.591 -0.433 1.00 59.69 436 THR A N 1
ATOM 3370 C CA . THR A 1 436 ? 9.229 15.351 -0.537 1.00 59.69 436 THR A CA 1
ATOM 3371 C C . THR A 1 436 ? 8.896 14.676 -1.869 1.00 59.69 436 THR A C 1
ATOM 3373 O O . THR A 1 436 ? 7.721 14.414 -2.154 1.00 59.69 436 THR A O 1
ATOM 3376 N N . PRO A 1 437 ? 9.892 14.452 -2.745 1.00 52.00 437 PRO A N 1
ATOM 3377 C CA . PRO A 1 437 ? 9.630 13.864 -4.044 1.00 52.00 437 PRO A CA 1
ATOM 3378 C C . PRO A 1 437 ? 9.043 12.458 -3.914 1.00 52.00 437 PRO A C 1
ATOM 3380 O O . PRO A 1 437 ? 9.449 11.664 -3.066 1.00 52.00 437 PRO A O 1
ATOM 3383 N N . GLY A 1 438 ? 8.126 12.121 -4.821 1.00 60.59 438 GLY A N 1
ATOM 3384 C CA . GLY A 1 438 ? 7.749 10.739 -5.101 1.00 60.59 438 GLY A CA 1
ATOM 3385 C C . GLY A 1 438 ? 7.191 9.973 -3.898 1.00 60.59 438 GLY A C 1
ATOM 3386 O O . GLY A 1 438 ? 6.038 10.159 -3.518 1.00 60.59 438 GLY A O 1
ATOM 3387 N N . PHE A 1 439 ? 7.974 9.025 -3.380 1.00 62.97 439 PHE A N 1
ATOM 3388 C CA . PHE A 1 439 ? 7.471 7.895 -2.599 1.00 62.97 439 PHE A CA 1
ATOM 3389 C C . PHE A 1 439 ? 7.000 8.197 -1.189 1.00 62.97 439 PHE A C 1
ATOM 3391 O O . PHE A 1 439 ? 6.122 7.485 -0.717 1.00 62.97 439 PHE A O 1
ATOM 3398 N N . ASP A 1 440 ? 7.558 9.185 -0.503 1.00 65.00 440 ASP A N 1
ATOM 3399 C CA . ASP A 1 440 ? 7.164 9.430 0.888 1.00 65.00 440 ASP A CA 1
ATOM 3400 C C . ASP A 1 440 ? 5.711 9.915 0.953 1.00 65.00 440 ASP A C 1
ATOM 3402 O O . ASP A 1 440 ? 4.920 9.406 1.745 1.00 65.00 440 ASP A O 1
ATOM 3406 N N . MET A 1 441 ? 5.318 10.760 -0.006 1.00 67.19 441 MET A N 1
ATOM 3407 C CA . MET A 1 441 ? 3.921 11.129 -0.240 1.00 67.19 441 MET A CA 1
ATOM 3408 C C . MET A 1 441 ? 3.059 9.941 -0.698 1.00 67.19 441 MET A C 1
ATOM 3410 O O . MET A 1 441 ? 1.895 9.856 -0.330 1.00 67.19 441 MET A O 1
ATOM 3414 N N . LEU A 1 442 ? 3.591 9.001 -1.489 1.00 69.38 442 LEU A N 1
ATOM 3415 C CA . LEU A 1 442 ? 2.821 7.815 -1.898 1.00 69.38 442 LEU A CA 1
ATOM 3416 C C . LEU A 1 442 ? 2.563 6.855 -0.738 1.00 69.38 442 LEU A C 1
ATOM 3418 O O . LEU A 1 442 ? 1.511 6.226 -0.662 1.00 69.38 442 LEU A O 1
ATOM 3422 N N . ARG A 1 443 ? 3.531 6.725 0.163 1.00 72.38 443 ARG A N 1
ATOM 3423 C CA . ARG A 1 443 ? 3.442 5.803 1.287 1.00 72.38 443 ARG A CA 1
ATOM 3424 C C . ARG A 1 443 ? 2.543 6.350 2.403 1.00 72.38 443 ARG A C 1
ATOM 3426 O O . ARG A 1 443 ? 1.925 5.555 3.098 1.00 72.38 443 ARG A O 1
ATOM 3433 N N . SER A 1 444 ? 2.368 7.670 2.512 1.00 80.62 444 SER A N 1
ATOM 3434 C CA . SER A 1 444 ? 1.400 8.279 3.437 1.00 80.62 444 SER A CA 1
ATOM 3435 C C . SER A 1 444 ? -0.061 8.206 2.965 1.00 80.62 444 SER A C 1
ATOM 3437 O O . SER A 1 444 ? -0.960 8.511 3.749 1.00 80.62 444 SER A O 1
ATOM 3439 N N . ILE A 1 445 ? -0.339 7.754 1.731 1.00 84.19 445 ILE A N 1
ATOM 3440 C CA . ILE A 1 445 ? -1.716 7.634 1.216 1.00 84.19 445 ILE A CA 1
ATOM 3441 C C . ILE A 1 445 ? -2.554 6.699 2.096 1.00 84.19 445 ILE A C 1
ATOM 3443 O O . ILE A 1 445 ? -3.676 7.050 2.449 1.00 84.19 445 ILE A O 1
ATOM 3447 N N . ALA A 1 446 ? -2.043 5.518 2.454 1.00 87.38 446 ALA A N 1
ATOM 3448 C CA . ALA A 1 446 ? -2.832 4.534 3.196 1.00 87.38 446 ALA A CA 1
ATOM 3449 C C . ALA A 1 446 ? -3.220 5.004 4.615 1.00 87.38 446 ALA A C 1
ATOM 3451 O O . ALA A 1 446 ? -4.410 4.938 4.933 1.00 87.38 446 ALA A O 1
ATOM 3452 N N . PRO A 1 447 ? -2.309 5.587 5.421 1.00 92.62 447 PRO A N 1
ATOM 3453 C CA . PRO A 1 447 ? -2.684 6.244 6.673 1.00 92.62 447 PRO A CA 1
ATOM 3454 C C . PRO A 1 447 ? -3.742 7.342 6.504 1.00 92.62 447 PRO A C 1
ATOM 3456 O O . PRO A 1 447 ? -4.719 7.374 7.250 1.00 92.62 447 PRO A O 1
ATOM 3459 N N . VAL A 1 448 ? -3.611 8.220 5.502 1.00 93.62 448 VAL A N 1
ATOM 3460 C CA . VAL A 1 448 ? -4.602 9.289 5.267 1.00 93.62 448 VAL A CA 1
ATOM 3461 C C . VAL A 1 448 ? -5.958 8.713 4.830 1.00 93.62 448 VAL A C 1
ATOM 3463 O O . VAL A 1 448 ? -7.000 9.213 5.253 1.00 93.62 448 VAL A O 1
ATOM 3466 N N . MET A 1 449 ? -5.976 7.622 4.055 1.00 92.50 449 MET A N 1
ATOM 3467 C CA . MET A 1 449 ? -7.211 6.892 3.735 1.00 92.50 449 MET A CA 1
ATOM 3468 C C . MET A 1 449 ? -7.872 6.303 4.985 1.00 92.50 449 MET A C 1
ATOM 3470 O O . MET A 1 449 ? -9.098 6.345 5.092 1.00 92.50 449 MET A O 1
ATOM 3474 N N . ALA A 1 450 ? -7.089 5.792 5.943 1.00 95.25 450 ALA A N 1
ATOM 3475 C CA . ALA A 1 450 ? -7.628 5.337 7.222 1.00 95.25 450 ALA A CA 1
ATOM 3476 C C . ALA A 1 450 ? -8.364 6.479 7.936 1.00 95.25 450 ALA A C 1
ATOM 3478 O O . ALA A 1 450 ? -9.535 6.321 8.274 1.00 95.25 450 ALA A O 1
ATOM 3479 N N . VAL A 1 451 ? -7.753 7.666 8.033 1.00 97.00 451 VAL A N 1
ATOM 3480 C CA . VAL A 1 451 ? -8.407 8.862 8.600 1.00 97.00 451 VAL A CA 1
ATOM 3481 C C . VAL A 1 451 ? -9.695 9.208 7.854 1.00 97.00 451 VAL A C 1
ATOM 3483 O O . VAL A 1 451 ? -10.745 9.365 8.475 1.00 97.00 451 VAL A O 1
ATOM 3486 N N . ALA A 1 452 ? -9.653 9.272 6.524 1.00 95.44 452 ALA A N 1
ATOM 3487 C CA . ALA A 1 452 ? -10.812 9.640 5.714 1.00 95.44 452 ALA A CA 1
ATOM 3488 C C . ALA A 1 452 ? -12.027 8.719 5.924 1.00 95.44 452 ALA A C 1
ATOM 3490 O O . ALA A 1 452 ? -13.171 9.169 5.816 1.00 95.44 452 ALA A O 1
ATOM 3491 N N . PHE A 1 453 ? -11.796 7.436 6.210 1.00 94.88 453 PHE A N 1
ATOM 3492 C CA . PHE A 1 453 ? -12.861 6.438 6.299 1.00 94.88 453 PHE A CA 1
ATOM 3493 C C . PHE A 1 453 ? -13.280 6.086 7.719 1.00 94.88 453 PHE A C 1
ATOM 3495 O O . PHE A 1 453 ? -14.441 5.720 7.906 1.00 94.88 453 PHE A O 1
ATOM 3502 N N . SER A 1 454 ? -12.385 6.186 8.702 1.00 95.94 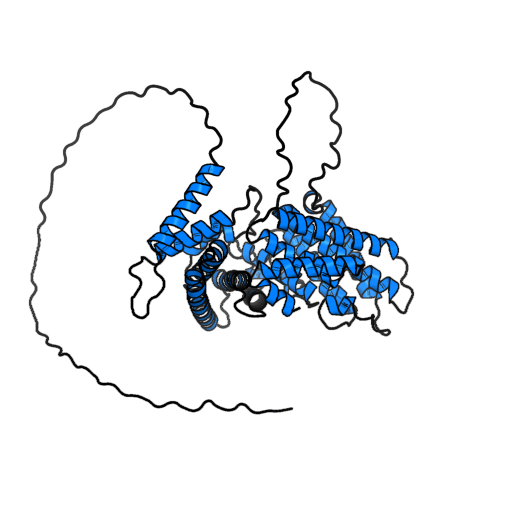454 SER A N 1
ATOM 3503 C CA . SER A 1 454 ? -12.663 5.732 10.065 1.00 95.94 454 SER A CA 1
ATOM 3504 C C . SER A 1 454 ? -12.619 6.831 11.119 1.00 95.94 454 SER A C 1
ATOM 3506 O O . SER A 1 454 ? -13.175 6.602 12.186 1.00 95.94 454 SER A O 1
ATOM 3508 N N . ALA A 1 455 ? -12.052 8.020 10.856 1.00 96.75 455 ALA A N 1
ATOM 3509 C CA . ALA A 1 455 ? -11.862 9.030 11.903 1.00 96.75 455 ALA A CA 1
ATOM 3510 C C . ALA A 1 455 ? -13.162 9.366 12.662 1.00 96.75 455 ALA A C 1
ATOM 3512 O O . ALA A 1 455 ? -14.247 9.342 12.073 1.00 96.75 455 ALA A O 1
ATOM 3513 N N . PRO A 1 456 ? -13.086 9.683 13.962 1.00 95.06 456 PRO A N 1
ATOM 3514 C CA . PRO A 1 456 ? -14.276 9.851 14.792 1.00 95.06 456 PRO A CA 1
ATOM 3515 C C . PRO A 1 456 ? -15.138 11.056 14.391 1.00 95.06 456 PRO A C 1
ATOM 3517 O O . PRO A 1 456 ? -16.364 10.966 14.414 1.00 95.06 456 PRO A O 1
ATOM 3520 N N . THR A 1 457 ? -14.515 12.166 13.980 1.00 95.62 457 THR A N 1
ATOM 3521 C CA . THR A 1 457 ? -15.217 13.410 13.636 1.00 95.62 457 THR A CA 1
ATOM 3522 C C . THR A 1 457 ? -15.346 13.608 12.129 1.00 95.62 457 THR A C 1
ATOM 3524 O O . THR A 1 457 ? -14.510 13.163 11.337 1.00 95.62 457 THR A O 1
ATOM 3527 N N . LEU A 1 458 ? -16.406 14.307 11.714 1.00 94.19 458 LEU A N 1
ATOM 3528 C CA . LEU A 1 458 ? -16.632 14.627 10.305 1.00 94.19 458 LEU A CA 1
ATOM 3529 C C . LEU A 1 458 ? -15.569 15.597 9.773 1.00 94.19 458 LEU A C 1
ATOM 3531 O O . LEU A 1 458 ? -15.207 15.522 8.603 1.00 94.19 458 LEU A O 1
ATOM 3535 N N . GLU A 1 459 ? -15.072 16.484 10.628 1.00 97.00 459 GLU A N 1
ATOM 3536 C CA . GLU A 1 459 ? -14.023 17.456 10.335 1.00 97.00 459 GLU A CA 1
ATOM 3537 C C . GLU A 1 459 ? -12.727 16.741 9.942 1.00 97.00 459 GLU A C 1
ATOM 3539 O O . GLU A 1 459 ? -12.235 16.949 8.838 1.00 97.00 459 GLU A O 1
ATOM 3544 N N . LEU A 1 460 ? -12.252 15.790 10.757 1.00 96.88 460 LEU A N 1
ATOM 3545 C CA . LEU A 1 460 ? -11.040 15.017 10.456 1.00 96.88 460 LEU A CA 1
ATOM 3546 C C . LEU A 1 460 ? -11.181 14.203 9.161 1.00 96.88 460 LEU A C 1
ATOM 3548 O O . LEU A 1 460 ? -10.245 14.127 8.362 1.00 96.88 460 LEU A O 1
ATOM 3552 N N . ARG A 1 461 ? -12.364 13.619 8.917 1.00 95.75 461 ARG A N 1
ATOM 3553 C CA . ARG A 1 461 ? -12.643 12.910 7.656 1.00 95.75 461 ARG A CA 1
ATOM 3554 C C . ARG A 1 461 ? -12.581 13.855 6.457 1.00 95.75 461 ARG A C 1
ATOM 3556 O O . ARG A 1 461 ? -12.003 13.495 5.433 1.00 95.75 461 ARG A O 1
ATOM 3563 N N . LYS A 1 462 ? -13.175 15.049 6.567 1.00 95.06 462 LYS A N 1
ATOM 3564 C CA . LYS A 1 462 ? -13.151 16.070 5.510 1.00 95.06 462 LYS A CA 1
ATOM 3565 C C . LYS A 1 462 ? -11.730 16.545 5.238 1.00 95.06 462 LYS A C 1
ATOM 3567 O O . LYS A 1 462 ? -11.328 16.528 4.079 1.00 95.06 462 LYS A O 1
ATOM 3572 N N . ASP A 1 463 ? -10.957 16.851 6.274 1.00 95.81 463 ASP A N 1
ATOM 3573 C CA . ASP A 1 463 ? -9.564 17.292 6.145 1.00 95.81 463 ASP A CA 1
ATOM 3574 C C . ASP A 1 463 ? -8.708 16.255 5.401 1.00 95.81 463 ASP A C 1
ATOM 3576 O O . ASP A 1 463 ? -7.944 16.597 4.491 1.00 95.81 463 ASP A O 1
ATOM 3580 N N . ALA A 1 464 ? -8.887 14.969 5.723 1.00 94.81 464 ALA A N 1
ATOM 3581 C CA . ALA A 1 464 ? -8.226 13.868 5.027 1.00 94.81 464 ALA A CA 1
ATOM 3582 C C . ALA A 1 464 ? -8.644 13.771 3.548 1.00 94.81 464 ALA A C 1
ATOM 3584 O O . ALA A 1 464 ? -7.795 13.640 2.665 1.00 94.81 464 ALA A O 1
ATOM 3585 N N . VAL A 1 465 ? -9.946 13.865 3.250 1.00 92.44 465 VAL A N 1
ATOM 3586 C CA . VAL A 1 465 ? -10.467 13.835 1.871 1.00 92.44 465 VAL A CA 1
ATOM 3587 C C . VAL A 1 465 ? -9.962 15.026 1.056 1.00 92.44 465 VAL A C 1
ATOM 3589 O O . VAL A 1 465 ? -9.553 14.860 -0.096 1.00 92.44 465 VAL A O 1
ATOM 3592 N N . GLU A 1 466 ? -9.946 16.223 1.637 1.00 92.12 466 GLU A N 1
ATOM 3593 C CA . GLU A 1 466 ? -9.410 17.419 0.993 1.00 92.12 466 GLU A CA 1
ATOM 3594 C C . GLU A 1 466 ? -7.914 17.276 0.717 1.00 92.12 466 GLU A C 1
ATOM 3596 O O . GLU A 1 466 ? -7.458 17.603 -0.380 1.00 92.12 466 GLU A O 1
ATOM 3601 N N . MET A 1 467 ? -7.149 16.733 1.668 1.00 91.25 467 MET A N 1
ATOM 3602 C CA . MET A 1 467 ? -5.728 16.444 1.485 1.00 91.25 467 MET A CA 1
ATOM 3603 C C . MET A 1 467 ? -5.487 15.467 0.335 1.00 91.25 467 MET A C 1
ATOM 3605 O O . MET A 1 467 ? -4.728 15.778 -0.583 1.00 91.25 467 MET A O 1
ATOM 3609 N N . MET A 1 468 ? -6.201 14.341 0.312 1.00 88.19 468 MET A N 1
ATOM 3610 C CA . MET A 1 468 ? -6.115 13.375 -0.785 1.00 88.19 468 MET A CA 1
ATOM 3611 C C . MET A 1 468 ? -6.520 13.985 -2.131 1.00 88.19 468 MET A C 1
ATOM 3613 O O . MET A 1 468 ? -5.887 13.704 -3.147 1.00 88.19 468 MET A O 1
ATOM 3617 N N . THR A 1 469 ? -7.524 14.865 -2.153 1.00 86.81 469 THR A N 1
ATOM 3618 C CA . THR A 1 469 ? -7.956 15.572 -3.370 1.00 86.81 469 THR A CA 1
ATOM 3619 C C . THR A 1 469 ? -6.873 16.527 -3.877 1.00 86.81 469 THR A C 1
ATOM 3621 O O . THR A 1 469 ? -6.573 16.547 -5.074 1.00 86.81 469 THR A O 1
ATOM 3624 N N . ARG A 1 470 ? -6.217 17.280 -2.981 1.00 87.50 470 ARG A N 1
ATOM 3625 C CA . ARG A 1 470 ? -5.064 18.125 -3.339 1.00 87.50 470 ARG A CA 1
ATOM 3626 C C . ARG A 1 470 ? -3.916 17.290 -3.896 1.00 87.50 470 ARG A C 1
ATOM 3628 O O . ARG A 1 470 ? -3.305 17.678 -4.892 1.00 87.50 470 ARG A O 1
ATOM 3635 N N . TRP A 1 471 ? -3.635 16.139 -3.290 1.00 85.69 471 TRP A N 1
ATOM 3636 C CA . TRP A 1 471 ? -2.591 15.235 -3.766 1.00 85.69 471 TRP A CA 1
ATOM 3637 C C . TRP A 1 471 ? -2.955 14.597 -5.106 1.00 85.69 471 TRP A C 1
ATOM 3639 O O . TRP A 1 471 ? -2.088 14.486 -5.965 1.00 85.69 471 TRP A O 1
ATOM 3649 N N . ALA A 1 472 ? -4.222 14.261 -5.348 1.00 80.25 472 ALA A N 1
ATOM 3650 C CA . ALA A 1 472 ? -4.698 13.772 -6.642 1.00 80.25 472 ALA A CA 1
ATOM 3651 C C . ALA A 1 472 ? -4.505 14.789 -7.775 1.00 80.25 472 ALA A C 1
ATOM 3653 O O . ALA A 1 472 ? -4.230 14.401 -8.908 1.00 80.25 472 ALA A O 1
ATOM 3654 N N . GLY A 1 473 ? -4.566 16.090 -7.472 1.00 74.81 473 GLY A N 1
ATOM 3655 C CA . GLY A 1 473 ? -4.198 17.143 -8.421 1.00 74.81 473 GLY A CA 1
ATOM 3656 C C . GLY A 1 473 ? -2.704 17.162 -8.783 1.00 74.81 473 GLY A C 1
ATOM 3657 O O . GLY A 1 473 ? -2.339 17.631 -9.859 1.00 74.81 473 GLY A O 1
ATOM 3658 N N . LYS A 1 474 ? -1.835 16.635 -7.909 1.00 74.56 474 LYS A N 1
ATOM 3659 C CA . LYS A 1 474 ? -0.371 16.587 -8.089 1.00 74.56 474 LYS A CA 1
ATOM 3660 C C . LYS A 1 474 ? 0.113 15.234 -8.631 1.00 74.56 474 LYS A C 1
ATOM 3662 O O . LYS A 1 474 ? 1.086 15.175 -9.379 1.00 74.56 474 LYS A O 1
ATOM 3667 N N . ILE A 1 475 ? -0.570 14.151 -8.268 1.00 74.69 475 ILE A N 1
ATOM 3668 C CA . ILE A 1 475 ? -0.220 12.760 -8.563 1.00 74.69 475 ILE A CA 1
ATOM 3669 C C . ILE A 1 475 ? -1.283 12.191 -9.499 1.00 74.69 475 ILE A C 1
ATOM 3671 O O . ILE A 1 475 ? -2.394 11.885 -9.069 1.00 74.69 475 ILE A O 1
ATOM 3675 N N . GLY A 1 476 ? -0.936 12.020 -10.777 1.00 69.44 476 GLY A N 1
ATOM 3676 C CA . GLY A 1 476 ? -1.917 11.699 -11.820 1.00 69.44 476 GLY A CA 1
ATOM 3677 C C . GLY A 1 476 ? -2.771 10.462 -11.520 1.00 69.44 476 GLY A C 1
ATOM 3678 O O . GLY A 1 476 ? -3.978 10.478 -11.744 1.00 69.44 476 GLY A O 1
ATOM 3679 N N . GLY A 1 477 ? -2.170 9.405 -10.968 1.00 72.19 477 GLY A N 1
ATOM 3680 C CA . GLY A 1 477 ? -2.868 8.158 -10.653 1.00 72.19 477 GLY A CA 1
ATOM 3681 C C . GLY A 1 477 ? -3.597 8.129 -9.319 1.00 72.19 477 GLY A C 1
ATOM 3682 O O . GLY A 1 477 ? -4.416 7.238 -9.103 1.00 72.19 477 GLY A O 1
ATOM 3683 N N . LEU A 1 478 ? -3.364 9.091 -8.424 1.00 74.94 478 LEU A N 1
ATOM 3684 C CA . LEU A 1 478 ? -4.000 9.065 -7.108 1.00 74.94 478 LEU A CA 1
ATOM 3685 C C . LEU A 1 478 ? -5.506 9.351 -7.197 1.00 74.94 478 LEU A C 1
ATOM 3687 O O . LEU A 1 478 ? -6.286 8.698 -6.512 1.00 74.94 478 LEU A O 1
ATOM 3691 N N . GLY A 1 479 ? -5.943 10.232 -8.103 1.00 72.25 479 GLY A N 1
ATOM 3692 C CA . GLY A 1 479 ? -7.379 10.455 -8.333 1.00 72.25 479 GLY A CA 1
ATOM 3693 C C . GLY A 1 479 ? -8.116 9.189 -8.786 1.00 72.25 479 GLY A C 1
ATOM 3694 O O . GLY A 1 479 ? -9.262 8.957 -8.402 1.00 72.25 479 GLY A O 1
ATOM 3695 N N . SER A 1 480 ? -7.427 8.330 -9.539 1.00 70.12 480 SER A N 1
ATOM 3696 C CA . SER A 1 480 ? -7.931 7.018 -9.952 1.00 70.12 480 SER A CA 1
ATOM 3697 C C . SER A 1 480 ? -8.061 6.064 -8.758 1.00 70.12 480 SER A C 1
ATOM 3699 O O . SER A 1 480 ? -9.115 5.468 -8.563 1.00 70.12 480 SER A O 1
ATOM 3701 N N . VAL A 1 481 ? -7.039 6.001 -7.893 1.00 68.94 481 VAL A N 1
ATOM 3702 C CA . VAL A 1 481 ? -7.075 5.204 -6.653 1.00 68.94 481 VAL A CA 1
ATOM 3703 C C . VAL A 1 481 ? -8.224 5.635 -5.738 1.00 68.94 481 VAL A C 1
ATOM 3705 O O . VAL A 1 481 ? -8.972 4.778 -5.283 1.00 68.94 481 VAL A O 1
ATOM 3708 N N . ILE A 1 482 ? -8.403 6.942 -5.523 1.00 72.31 482 ILE A N 1
ATOM 3709 C CA . ILE A 1 482 ? -9.487 7.480 -4.684 1.00 72.31 482 ILE A CA 1
ATOM 3710 C C . ILE A 1 482 ? -10.860 7.147 -5.275 1.00 72.31 482 ILE A C 1
ATOM 3712 O O . ILE A 1 482 ? -11.770 6.803 -4.535 1.00 72.31 482 ILE A O 1
ATOM 3716 N N . SER A 1 483 ? -11.018 7.222 -6.600 1.00 69.44 483 SER A N 1
ATOM 3717 C CA . SER A 1 483 ? -12.301 6.937 -7.263 1.00 69.44 483 SER A CA 1
ATOM 3718 C C . SER A 1 483 ? -12.690 5.454 -7.232 1.00 69.44 483 SER A C 1
ATOM 3720 O O . SER A 1 483 ? -13.851 5.122 -7.459 1.00 69.44 483 SER A O 1
ATOM 3722 N N . ALA A 1 484 ? -11.724 4.559 -7.011 1.00 61.81 484 ALA A N 1
ATOM 3723 C CA . ALA A 1 484 ? -11.938 3.115 -6.974 1.00 61.81 484 ALA A CA 1
ATOM 3724 C C . ALA A 1 484 ? -12.354 2.583 -5.586 1.00 61.81 484 ALA A C 1
ATOM 3726 O O . ALA A 1 484 ? -12.659 1.392 -5.476 1.00 61.81 484 ALA A O 1
ATOM 3727 N N . ILE A 1 485 ? -12.337 3.431 -4.550 1.00 59.78 485 ILE A N 1
ATOM 3728 C CA . ILE A 1 485 ? -12.619 3.104 -3.141 1.00 59.78 485 ILE A CA 1
ATOM 3729 C C . ILE A 1 485 ? -13.897 3.811 -2.683 1.00 59.78 485 ILE A C 1
ATOM 3731 O O . ILE A 1 485 ? -14.682 3.175 -1.938 1.00 59.78 485 ILE A O 1
#

Secondary structure (DSSP, 8-state):
-----PPPPP---------------------------------------------------HHHHHHHHHHHHHHHHHHH-----TT----S-HHHHHHHHHHHHHHHT--S-S---S--GGGGHHHHHHH--SHHHHHHHHHHHHHHHHHHTT-HHHHHHHHHHHHHHHHHHHHHHHT--TTPPP-HHHHHHHHHHHHHHHHH--STTHHHHHHHHHHHHHHHH-GGGS-STTTHHHHHHHHHHHHHHHHHTT---GGGSHHHHHGGGSSSPPPHHHHHHHHHTTHHHHHHTTT--S-HHHHHHSPPPTT---HHHHHHHHHHHHHHHHHHHH-GGGS-SS-----PPPPP-------------------HHHHHHHHHHHHHHHHHHHHHHHHHHH-SSPPPPPSS-HHHHHHHHHHHHHHHHHHHHHHHHTT--THHHHHTHHHHHHHHHH-SSHHHHHHHHHHHHHHHHHSTTHHHHHHT-

Sequence (485 aa):
MTERVTKPRGRKKKETARATMVIRGNEDDQPSAAPRPILPQGKVATKSSQPSSPSSNSTPPSATRDTDRVEQAIVSIRYQYRPPIMNQPSRVLPEALDTAFLSHYVEMNKGGSQYAPEIQWLGHIHQIHTNARKPAVRLSLRAVSMAYFGKHHHDPSILVDSWRWYTVALSAQRTSIARLKKDAIPDEEEVLVPLIMSLYELYVGATASGAMAHIAAAAQIMNMRGPSNCGSDVIWPLFKGVRSSDAHKCVVFNRTSVYSSPDWMTLPFIDKPRDAHQSLADIELQIPPCMAILEISGSMRVLFSTPIPSHVDVRPSKHMACRLLRDLDEWAIAYPHLASISGSPRGTPAPMEKGTSKTTSPGSSTSKSSNAFVALIASNYIADRLVVNMLMYKMHTEATAPLEPYEDTTAHYYDEATKAATSILEAAMEIERAQTPGFDMLRSIAPVMAVAFSAPTLELRKDAVEMMTRWAGKIGGLGSVISAI